Protein AF-0000000066476264 (afdb_homodimer)

pLDDT: mean 94.48, std 6.26, range [66.62, 98.94]

Organism: Caenorhabditis elegans (NCBI:txid6239)

Sequence (734 aa):
MLVKVVLFGLLGVSIHFIFNTLLTLDINKRVYNHRPGECRKIEGPVHGSEDIEVIDKLQIAFISSGLVYLPNSASDVKWKGQIFLYDLTKRSYKAEPIPVLNLEDVDGFHPHGLSHWILNNRTVRLFVVVHSKTFKHSIVILDYNSAKRELNHVKTIRGEKFVRPNDIVATGENSFLVSNDGGAQTALGNVWEILSGFYKGGLVYYNGKKSQFLMENNIANGIILSRDQKTLFVSHINQETIGVYTWNQKDGEIQKISEIETLTGCDNFYVDTQDHLWAGCHPVVKDAAGHLGNVSDSTLYGPSQVLRVSFSKDLKTAEIVEVLADDGRFVSASTIAIPFDDGKQMIVGTVARPAIHCDIN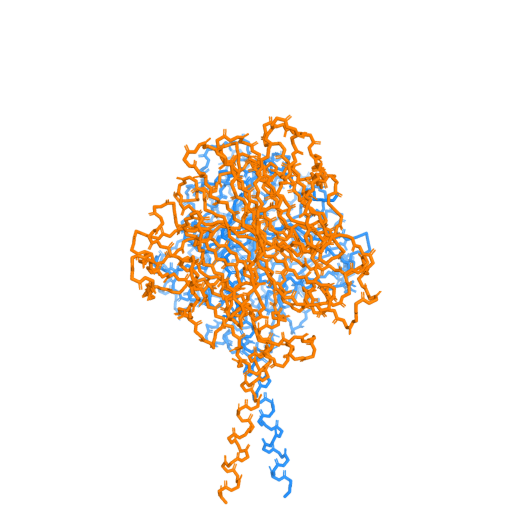VSLNLYMLVKVVLFGLLGVSIHFIFNTLLTLDINKRVYNHRPGECRKIEGPVHGSEDIEVIDKLQIAFISSGLVYLPNSASDVKWKGQIFLYDLTKRSYKAEPIPVLNLEDVDGFHPHGLSHWILNNRTVRLFVVVHSKTFKHSIVILDYNSAKRELNHVKTIRGEKFVRPNDIVATGENSFLVSNDGGAQTALGNVWEILSGFYKGGLVYYNGKKSQFLMENNIANGIILSRDQKTLFVSHINQETIGVYTWNQKDGEIQKISEIETLTGCDNFYVDTQDHLWAGCHPVVKDAAGHLGNVSDSTLYGPSQVLRVSFSKDLKTAEIVEVLADDGRFVSASTIAIPFDDGKQMIVGTVARPAIHCDINVSLNLY

InterPro domains:
  IPR002640 Arylesterase [PF01731] (166-246)
  IPR011042 Six-bladed beta-propeller, TolB-like [G3DSA:2.120.10.30] (19-360)
  IPR051288 Serum paraoxonase/arylesterase [PTHR11799] (6-359)

Nearest PDB structures (foldseek):
  1v04-assembly1_A  TM=9.344E-01  e=7.789E-32  Homo sapiens
  3srg-assembly1_A  TM=9.212E-01  e=2.389E-31  synthetic construct
  3sre-assembly1_A  TM=9.295E-01  e=3.291E-31  synthetic construct
  6gmu-assembly1_A  TM=9.149E-01  e=3.863E-31  Homo sapiens
  6h0a-assembly1_A  TM=9.210E-01  e=1.916E-30  Homo sapiens

Structure (mmCIF, N/CA/C/O backbone):
data_AF-0000000066476264-model_v1
#
loop_
_entity.id
_entity.type
_entity.pdbx_description
1 polymer Arylesterase
#
loop_
_atom_site.group_PDB
_atom_site.id
_atom_site.type_symbol
_atom_site.label_atom_id
_atom_site.label_alt_id
_atom_site.label_comp_id
_atom_site.label_asym_id
_atom_site.label_entity_id
_atom_site.label_seq_id
_atom_site.pdbx_PDB_ins_code
_atom_site.Cartn_x
_atom_site.Cartn_y
_atom_site.Cartn_z
_atom_site.occupancy
_atom_site.B_iso_or_equiv
_atom_site.auth_seq_id
_atom_site.auth_comp_id
_atom_site.auth_asym_id
_atom_site.auth_atom_id
_atom_site.pdbx_PDB_model_num
ATOM 1 N N . MET A 1 1 ? -48.594 5.219 -9.711 1 66.62 1 MET A N 1
ATOM 2 C CA . MET A 1 1 ? -47.438 5.293 -10.609 1 66.62 1 MET A CA 1
ATOM 3 C C . MET A 1 1 ? -46.438 6.309 -10.109 1 66.62 1 MET A C 1
ATOM 5 O O . MET A 1 1 ? -45.219 6.004 -10.016 1 66.62 1 MET A O 1
ATOM 9 N N . LEU A 1 2 ? -46.844 7.477 -9.734 1 73.25 2 LEU A N 1
ATOM 10 C CA . LEU A 1 2 ? -45.969 8.531 -9.258 1 73.25 2 LEU A CA 1
ATOM 11 C C . LEU A 1 2 ? -45.312 8.141 -7.926 1 73.25 2 LEU A C 1
ATOM 13 O O . LEU A 1 2 ? -44.125 8.344 -7.727 1 73.25 2 LEU A O 1
ATOM 17 N N . VAL A 1 3 ? -46.062 7.559 -7.078 1 74.38 3 VAL A N 1
ATOM 18 C CA . VAL A 1 3 ? -45.531 7.156 -5.773 1 74.38 3 VAL A CA 1
ATOM 19 C C . VAL A 1 3 ? -44.438 6.102 -5.945 1 74.38 3 VAL A C 1
ATOM 21 O O . VAL A 1 3 ? -43.438 6.137 -5.254 1 74.38 3 VAL A O 1
ATOM 24 N N . LYS A 1 4 ? -44.688 5.23 -6.836 1 68.38 4 LYS A N 1
ATOM 25 C CA . LYS A 1 4 ? -43.688 4.18 -7.086 1 68.38 4 LYS A CA 1
ATOM 26 C C . LYS A 1 4 ? -42.406 4.766 -7.637 1 68.38 4 LYS A C 1
ATOM 28 O O . LYS A 1 4 ? -41.312 4.355 -7.238 1 68.38 4 LYS A O 1
ATOM 33 N N . VAL A 1 5 ? -42.562 5.648 -8.523 1 72 5 VAL A N 1
ATOM 34 C CA . VAL A 1 5 ? -41.406 6.309 -9.109 1 72 5 VAL A CA 1
ATOM 35 C C . VAL A 1 5 ? -40.625 7.055 -8.023 1 72 5 VAL A C 1
ATOM 37 O O . VAL A 1 5 ? -39.406 6.996 -7.98 1 72 5 VAL A O 1
ATOM 40 N N . VAL A 1 6 ? -41.375 7.641 -7.152 1 73.12 6 VAL A N 1
ATOM 41 C CA . VAL A 1 6 ? -40.75 8.398 -6.074 1 73.12 6 VAL A CA 1
ATOM 42 C C . VAL A 1 6 ? -40.031 7.438 -5.117 1 73.12 6 VAL A C 1
ATOM 44 O O . VAL A 1 6 ? -38.906 7.699 -4.688 1 73.12 6 VAL A O 1
ATOM 47 N N . LEU A 1 7 ? -40.625 6.398 -4.766 1 73.75 7 LEU A N 1
ATOM 48 C CA . LEU A 1 7 ? -40.031 5.418 -3.855 1 73.75 7 LEU A CA 1
ATOM 49 C C . LEU A 1 7 ? -38.781 4.793 -4.461 1 73.75 7 LEU A C 1
ATOM 51 O O . LEU A 1 7 ? -37.781 4.602 -3.768 1 73.75 7 LEU A O 1
ATOM 55 N N . PHE A 1 8 ? -38.875 4.508 -5.719 1 73 8 PHE A N 1
ATOM 56 C CA . PHE A 1 8 ? -37.719 3.967 -6.395 1 73 8 PHE A CA 1
ATOM 57 C C . PHE A 1 8 ? -36.594 5.008 -6.469 1 73 8 PHE A C 1
ATOM 59 O O . PHE A 1 8 ? -35.406 4.676 -6.348 1 73 8 PHE A O 1
ATOM 66 N N . GLY A 1 9 ? -37 6.168 -6.723 1 69.38 9 GLY A N 1
ATOM 67 C CA . GLY A 1 9 ? -36.031 7.25 -6.695 1 69.38 9 GLY A CA 1
ATOM 68 C C . GLY A 1 9 ? -35.344 7.414 -5.344 1 69.38 9 GLY A C 1
ATOM 69 O O . GLY A 1 9 ? -34.125 7.547 -5.262 1 69.38 9 GLY A O 1
ATOM 70 N N . LEU A 1 10 ? -36.125 7.32 -4.312 1 75.31 10 LEU A N 1
ATOM 71 C CA . LEU A 1 10 ? -35.594 7.441 -2.953 1 75.31 10 LEU A CA 1
ATOM 72 C C . LEU A 1 10 ? -34.688 6.262 -2.613 1 75.31 10 LEU A C 1
ATOM 74 O O . LEU A 1 10 ? -33.656 6.426 -1.941 1 75.31 10 LEU A O 1
ATOM 78 N N . LEU A 1 11 ? -35.156 5.176 -3.018 1 76.19 11 LEU A N 1
ATOM 79 C CA . LEU A 1 11 ? -34.344 3.986 -2.803 1 76.19 11 LEU A CA 1
ATOM 80 C C . LEU A 1 11 ? -33 4.113 -3.514 1 76.19 11 LEU A C 1
ATOM 82 O O . LEU A 1 11 ? -31.953 3.768 -2.949 1 76.19 11 LEU A O 1
ATOM 86 N N . GLY A 1 12 ? -33.031 4.602 -4.699 1 74.81 12 GLY A N 1
ATOM 87 C CA . GLY A 1 12 ? -31.797 4.82 -5.426 1 74.81 12 GLY A CA 1
ATOM 88 C C . GLY A 1 12 ? -30.859 5.789 -4.734 1 74.81 12 GLY A C 1
ATOM 89 O O . GLY A 1 12 ? -29.656 5.527 -4.621 1 74.81 12 GLY A O 1
ATOM 90 N N . VAL A 1 13 ? -31.422 6.785 -4.289 1 74.38 13 VAL A N 1
ATOM 91 C CA . VAL A 1 13 ? -30.656 7.801 -3.584 1 74.38 13 VAL A CA 1
ATOM 92 C C . VAL A 1 13 ? -30.078 7.211 -2.299 1 74.38 13 VAL A C 1
ATOM 94 O O . VAL A 1 13 ? -28.906 7.465 -1.957 1 74.38 13 VAL A O 1
ATOM 97 N N . SER A 1 14 ? -30.859 6.449 -1.661 1 77.75 14 SER A N 1
ATOM 98 C CA . SER A 1 14 ? -30.406 5.832 -0.421 1 77.75 14 SER A CA 1
ATOM 99 C C . SER A 1 14 ? -29.266 4.859 -0.678 1 77.75 14 SER A C 1
ATOM 101 O O . SER A 1 14 ? -28.281 4.836 0.065 1 77.75 14 SER A O 1
ATOM 103 N N . ILE A 1 15 ? -29.406 4.152 -1.706 1 79.25 15 ILE A N 1
ATOM 104 C CA . ILE A 1 15 ? -28.375 3.186 -2.059 1 79.25 15 ILE A CA 1
ATOM 105 C C . ILE A 1 15 ? -27.078 3.92 -2.418 1 79.25 15 ILE A C 1
ATOM 107 O O . ILE A 1 15 ? -26 3.533 -1.974 1 79.25 15 ILE A O 1
ATOM 111 N N . HIS A 1 16 ? -27.266 4.898 -3.172 1 77.5 16 HIS A N 1
ATOM 112 C CA . HIS A 1 16 ? -26.109 5.711 -3.533 1 77.5 16 HIS A CA 1
ATOM 113 C C . HIS A 1 16 ? -25.438 6.301 -2.295 1 77.5 16 HIS A C 1
ATOM 115 O O . HIS A 1 16 ? -24.219 6.273 -2.176 1 77.5 16 HIS A O 1
ATOM 121 N N . PHE A 1 17 ? -26.25 6.715 -1.429 1 79.94 17 PHE A N 1
ATOM 122 C CA . PHE A 1 17 ? -25.75 7.297 -0.19 1 79.94 17 PHE A CA 1
ATOM 123 C C . PHE A 1 17 ? -25 6.254 0.633 1 79.94 17 PHE A C 1
ATOM 125 O O . PHE A 1 17 ? -23.906 6.52 1.139 1 79.94 17 PHE A O 1
ATOM 132 N N . ILE A 1 18 ? -25.562 5.168 0.8 1 80.38 18 ILE A N 1
ATOM 133 C CA . ILE A 1 18 ? -24.953 4.105 1.592 1 80.38 18 ILE A CA 1
ATOM 134 C C . ILE A 1 18 ? -23.625 3.686 0.952 1 80.38 18 ILE A C 1
ATOM 136 O O . ILE A 1 18 ? -22.609 3.561 1.638 1 80.38 18 ILE A O 1
ATOM 140 N N . PHE A 1 19 ? -23.625 3.551 -0.301 1 81.5 19 PHE A N 1
ATOM 141 C CA . PHE A 1 19 ? -22.422 3.135 -1.021 1 81.5 19 PHE A CA 1
ATOM 142 C C . PHE A 1 19 ? -21.312 4.176 -0.883 1 81.5 19 PHE A C 1
ATOM 144 O O . PHE A 1 19 ? -20.172 3.838 -0.575 1 81.5 19 PHE A O 1
ATOM 151 N N . ASN A 1 20 ? -21.688 5.352 -1.031 1 80.62 20 ASN A N 1
ATOM 152 C CA . ASN A 1 20 ? -20.703 6.43 -0.906 1 80.62 20 ASN A CA 1
ATOM 153 C C . ASN A 1 20 ? -20.141 6.508 0.508 1 80.62 20 ASN A C 1
ATOM 155 O O . ASN A 1 20 ? -18.953 6.77 0.688 1 80.62 20 ASN A O 1
ATOM 159 N N . THR A 1 21 ? -21 6.273 1.406 1 82.81 21 THR A N 1
ATOM 160 C CA . THR A 1 21 ? -20.578 6.293 2.799 1 82.81 21 THR A CA 1
ATOM 161 C C . THR A 1 21 ? -19.578 5.168 3.074 1 82.81 21 THR A C 1
ATOM 163 O O . THR A 1 21 ? -18.562 5.383 3.732 1 82.81 21 THR A O 1
ATOM 166 N N . LEU A 1 22 ? -19.875 4.047 2.557 1 85.06 22 LEU A N 1
ATOM 167 C CA . LEU A 1 22 ? -19 2.9 2.77 1 85.06 22 LEU A CA 1
ATOM 168 C C . LEU A 1 22 ? -17.641 3.123 2.109 1 85.06 22 LEU A C 1
ATOM 170 O O . LEU A 1 22 ? -16.609 2.773 2.678 1 85.06 22 LEU A O 1
ATOM 174 N N . LEU A 1 23 ? -17.609 3.734 0.972 1 85.31 23 LEU A N 1
ATOM 175 C CA . LEU A 1 23 ? -16.359 4.035 0.294 1 85.31 23 LEU A CA 1
ATOM 176 C C . LEU A 1 23 ? -15.586 5.121 1.038 1 85.31 23 LEU A C 1
ATOM 178 O O . LEU A 1 23 ? -14.367 5.039 1.171 1 85.31 23 LEU A O 1
ATOM 182 N N . THR A 1 24 ? -16.312 6.07 1.558 1 84.12 24 THR A N 1
ATOM 183 C CA . THR A 1 24 ? -15.695 7.156 2.307 1 84.12 24 THR A CA 1
ATOM 184 C C . THR A 1 24 ? -15.023 6.625 3.57 1 84.12 24 THR A C 1
ATOM 186 O O . THR A 1 24 ? -13.977 7.125 3.982 1 84.12 24 THR A O 1
ATOM 189 N N . LEU A 1 25 ? -15.609 5.609 4.121 1 88.69 25 LEU A N 1
ATOM 190 C CA . LEU A 1 25 ? -15.086 5.031 5.355 1 88.69 25 LEU A CA 1
ATOM 191 C C . LEU A 1 25 ? -13.984 4.023 5.055 1 88.69 25 LEU A C 1
ATOM 193 O O . LEU A 1 25 ? -13.375 3.471 5.973 1 88.69 25 LEU A O 1
ATOM 197 N N . ASP A 1 26 ? -13.727 3.793 3.85 1 92.12 26 ASP A N 1
ATOM 198 C CA . ASP A 1 26 ? -12.664 2.889 3.412 1 92.12 26 ASP A CA 1
ATOM 199 C C . ASP A 1 26 ? -12.859 1.489 3.988 1 92.12 26 ASP A C 1
ATOM 201 O O . ASP A 1 26 ? -11.93 0.898 4.535 1 92.12 26 ASP A O 1
ATOM 205 N N . ILE A 1 27 ? -14.031 0.938 3.842 1 89.06 27 ILE A N 1
ATOM 206 C CA . ILE A 1 27 ? -14.398 -0.309 4.508 1 89.06 27 ILE A CA 1
ATOM 207 C C . ILE A 1 27 ? -13.672 -1.478 3.848 1 89.06 27 ILE A C 1
ATOM 209 O O . ILE A 1 27 ? -13.5 -2.535 4.457 1 89.06 27 ILE A O 1
ATOM 213 N N . ASN A 1 28 ? -13.25 -1.342 2.564 1 92 28 ASN A N 1
ATOM 214 C CA . ASN A 1 28 ? -12.609 -2.422 1.829 1 92 28 ASN A CA 1
ATOM 215 C C . ASN A 1 28 ? -11.117 -2.145 1.617 1 92 28 ASN A C 1
ATOM 217 O O . ASN A 1 28 ? -10.547 -2.564 0.612 1 92 28 ASN A O 1
ATOM 221 N N . LYS A 1 29 ? -10.57 -1.352 2.475 1 94.5 29 LYS A N 1
ATOM 222 C CA . LYS A 1 29 ? -9.148 -1.053 2.42 1 94.5 29 LYS A CA 1
ATOM 223 C C . LYS A 1 29 ? -8.438 -1.524 3.688 1 94.5 29 LYS A C 1
ATOM 225 O O . LYS A 1 29 ? -9.055 -1.632 4.746 1 94.5 29 LYS A O 1
ATOM 230 N N . ARG A 1 30 ? -7.227 -1.844 3.492 1 94.06 30 ARG A N 1
ATOM 231 C CA . ARG A 1 30 ? -6.328 -2.127 4.605 1 94.06 30 ARG A CA 1
ATOM 232 C C . ARG A 1 30 ? -4.949 -1.523 4.363 1 94.06 30 ARG A C 1
ATOM 234 O O . ARG A 1 30 ? -4.652 -1.059 3.262 1 94.06 30 ARG A O 1
ATOM 241 N N . VAL A 1 31 ? -4.184 -1.549 5.387 1 95.88 31 VAL A N 1
ATOM 242 C CA . VAL A 1 31 ? -2.791 -1.139 5.262 1 95.88 31 VAL A CA 1
ATOM 243 C C . VAL A 1 31 ? -1.886 -2.367 5.285 1 95.88 31 VAL A C 1
ATOM 245 O O . VAL A 1 31 ? -2.105 -3.293 6.074 1 95.88 31 VAL A O 1
ATOM 248 N N . TYR A 1 32 ? -0.951 -2.422 4.391 1 97.62 32 TYR A N 1
ATOM 249 C CA . TYR A 1 32 ? 0.155 -3.373 4.402 1 97.62 32 TYR A CA 1
ATOM 250 C C . TYR A 1 32 ? 1.44 -2.707 4.879 1 97.62 32 TYR A C 1
ATOM 252 O O . TYR A 1 32 ? 1.912 -1.744 4.273 1 97.62 32 TYR A O 1
ATOM 260 N N . ASN A 1 33 ? 2.016 -3.232 5.938 1 97.81 33 ASN A N 1
ATOM 261 C CA . ASN A 1 33 ? 3.117 -2.543 6.602 1 97.81 33 ASN A CA 1
ATOM 262 C C . ASN A 1 33 ? 4.379 -2.547 5.742 1 97.81 33 ASN A C 1
ATOM 264 O O . ASN A 1 33 ? 4.699 -3.551 5.105 1 97.81 33 ASN A O 1
ATOM 268 N N . HIS A 1 34 ? 5.047 -1.434 5.617 1 97.5 34 HIS A N 1
ATOM 269 C CA . HIS A 1 34 ? 6.418 -1.333 5.125 1 97.5 34 HIS A CA 1
ATOM 270 C C . HIS A 1 34 ? 7.086 -0.056 5.621 1 97.5 34 HIS A C 1
ATOM 272 O O . HIS A 1 34 ? 6.41 0.941 5.887 1 97.5 34 HIS A O 1
ATOM 278 N N . ARG A 1 35 ? 8.383 -0.087 5.754 1 97 35 ARG A N 1
ATOM 279 C CA . ARG A 1 35 ? 9.203 1.038 6.184 1 97 35 ARG A CA 1
ATOM 280 C C . ARG A 1 35 ? 10.398 1.235 5.25 1 97 35 ARG A C 1
ATOM 282 O O . ARG A 1 35 ? 10.945 0.265 4.723 1 97 35 ARG A O 1
ATOM 289 N N . PRO A 1 36 ? 10.797 2.455 5.062 1 97.31 36 PRO A N 1
ATOM 290 C CA . PRO A 1 36 ? 11.922 2.717 4.164 1 97.31 36 PRO A CA 1
ATOM 291 C C . PRO A 1 36 ? 13.273 2.414 4.809 1 97.31 36 PRO A C 1
ATOM 293 O O . PRO A 1 36 ? 14.305 2.43 4.129 1 97.31 36 PRO A O 1
ATOM 296 N N . GLY A 1 37 ? 13.352 2.188 6.051 1 96.75 37 GLY A N 1
ATOM 297 C CA . GLY A 1 37 ? 14.484 1.94 6.93 1 96.75 37 GLY A CA 1
ATOM 298 C C . GLY A 1 37 ? 14.086 1.815 8.391 1 96.75 37 GLY A C 1
ATOM 299 O O . GLY A 1 37 ? 12.922 1.55 8.703 1 96.75 37 GLY A O 1
ATOM 300 N N . GLU A 1 38 ? 15.086 1.934 9.266 1 96.06 38 GLU A N 1
ATOM 301 C CA . GLU A 1 38 ? 14.805 1.853 10.688 1 96.06 38 GLU A CA 1
ATOM 302 C C . GLU A 1 38 ? 14.008 3.066 11.164 1 96.06 38 GLU A C 1
ATOM 304 O O . GLU A 1 38 ? 14.328 4.203 10.812 1 96.06 38 GLU A O 1
ATOM 309 N N . CYS A 1 39 ? 12.977 2.867 11.891 1 97 39 CYS A N 1
ATOM 310 C CA . CYS A 1 39 ? 12.141 3.928 12.438 1 97 39 CYS A CA 1
ATOM 311 C C . CYS A 1 39 ? 12.109 3.863 13.961 1 97 39 CYS A C 1
ATOM 313 O O . CYS A 1 39 ? 12.109 2.777 14.547 1 97 39 CYS A O 1
ATOM 315 N N . ARG A 1 40 ? 12.07 5.043 14.562 1 96.75 40 ARG A N 1
ATOM 316 C CA . ARG A 1 40 ? 12.039 5.172 16.016 1 96.75 40 ARG A CA 1
ATOM 317 C C . ARG A 1 40 ? 11.047 6.238 16.453 1 96.75 40 ARG A C 1
ATOM 319 O O . ARG A 1 40 ? 10.812 7.215 15.734 1 96.75 40 ARG A O 1
ATOM 326 N N . LYS A 1 41 ? 10.508 6.035 17.609 1 96.75 41 LYS A N 1
ATOM 327 C CA . LYS A 1 41 ? 9.68 7.078 18.219 1 96.75 41 LYS A CA 1
ATOM 328 C C . LYS A 1 41 ? 10.531 8.242 18.719 1 96.75 41 LYS A C 1
ATOM 330 O O . LYS A 1 41 ? 11.617 8.031 19.25 1 96.75 41 LYS A O 1
ATOM 335 N N . ILE A 1 42 ? 10.086 9.391 18.5 1 97.94 42 ILE A N 1
ATOM 336 C CA . ILE A 1 42 ? 10.758 10.57 19.016 1 97.94 42 ILE A CA 1
ATOM 337 C C . ILE A 1 42 ? 10.32 10.82 20.469 1 97.94 42 ILE A C 1
ATOM 339 O O . ILE A 1 42 ? 9.125 10.898 20.75 1 97.94 42 ILE A O 1
ATOM 343 N N . GLU A 1 43 ? 11.258 10.875 21.375 1 97.69 43 GLU A N 1
ATOM 344 C CA . GLU A 1 43 ? 10.961 11.211 22.766 1 97.69 43 GLU A CA 1
ATOM 345 C C . GLU A 1 43 ? 10.562 12.68 22.906 1 97.69 43 GLU A C 1
ATOM 347 O O . GLU A 1 43 ? 11.164 13.555 22.281 1 97.69 43 GLU A O 1
ATOM 352 N N . GLY A 1 44 ? 9.57 12.953 23.766 1 96.31 44 GLY A N 1
ATOM 353 C CA . GLY A 1 44 ? 9.094 14.312 23.984 1 96.31 44 GLY A CA 1
ATOM 354 C C . GLY A 1 44 ? 7.586 14.445 23.859 1 96.31 44 GLY A C 1
ATOM 355 O O . GLY A 1 44 ? 6.855 14.172 24.812 1 96.31 44 GLY A O 1
ATOM 356 N N . PRO A 1 45 ? 7.207 14.781 22.594 1 92.75 45 PRO A N 1
ATOM 357 C CA . PRO A 1 45 ? 5.762 14.938 22.438 1 92.75 45 PRO A CA 1
ATOM 358 C C . PRO A 1 45 ? 5.004 13.617 22.625 1 92.75 45 PRO A C 1
ATOM 360 O O . PRO A 1 45 ? 5.273 12.648 21.922 1 92.75 45 PRO A O 1
ATOM 363 N N . VAL A 1 46 ? 3.979 13.633 23.469 1 88.62 46 VAL A N 1
ATOM 364 C CA . VAL A 1 46 ? 3.229 12.406 23.703 1 88.62 46 VAL A CA 1
ATOM 365 C C . VAL A 1 46 ? 1.767 12.609 23.312 1 88.62 46 VAL A C 1
ATOM 367 O O . VAL A 1 46 ? 1.009 11.648 23.188 1 88.62 46 VAL A O 1
ATOM 370 N N . HIS A 1 47 ? 1.419 13.836 23.125 1 92.31 47 HIS A N 1
ATOM 371 C CA . HIS A 1 47 ? 0.039 14.141 22.766 1 92.31 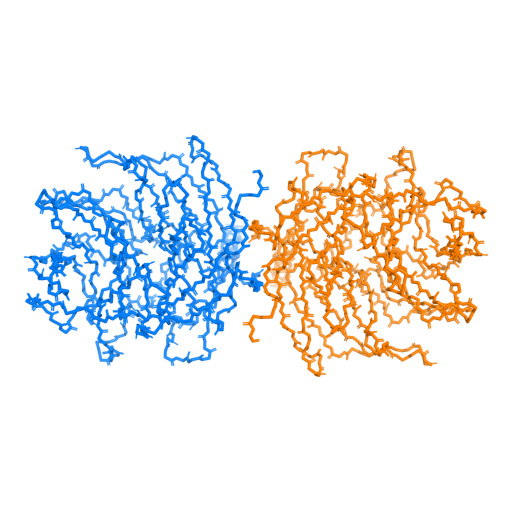47 HIS A CA 1
ATOM 372 C C . HIS A 1 47 ? -0.063 14.609 21.328 1 92.31 47 HIS A C 1
ATOM 374 O O . HIS A 1 47 ? -0.71 15.617 21.031 1 92.31 47 HIS A O 1
ATOM 380 N N . GLY A 1 48 ? 0.723 13.906 20.484 1 94.69 48 GLY A N 1
ATOM 381 C CA . GLY A 1 48 ? 0.636 14.164 19.062 1 94.69 48 GLY A CA 1
ATOM 382 C C . GLY A 1 48 ? 1.676 15.156 18.562 1 94.69 48 GLY A C 1
ATOM 383 O O . GLY A 1 48 ? 2.295 15.859 19.359 1 94.69 48 GLY A O 1
ATOM 384 N N . SER A 1 49 ? 1.87 15.203 17.359 1 97.06 49 SER A N 1
ATOM 385 C CA . SER A 1 49 ? 2.711 16.078 16.547 1 97.06 49 SER A CA 1
ATOM 386 C C . SER A 1 49 ? 2.051 16.406 15.211 1 97.06 49 SER A C 1
ATOM 388 O O . SER A 1 49 ? 2.588 16.078 14.156 1 97.06 49 SER A O 1
ATOM 390 N N . GLU A 1 50 ? 0.993 17.094 15.359 1 97.25 50 GLU A N 1
ATOM 391 C CA . GLU A 1 50 ? 0.065 17.219 14.242 1 97.25 50 GLU A CA 1
ATOM 392 C C . GLU A 1 50 ? 0.702 17.984 13.086 1 97.25 50 GLU A C 1
ATOM 394 O O . GLU A 1 50 ? 0.4 17.719 11.914 1 97.25 50 GLU A O 1
ATOM 399 N N . ASP A 1 51 ? 1.514 18.984 13.383 1 98.75 51 ASP A N 1
ATOM 400 C CA . ASP A 1 51 ? 2.244 19.672 12.328 1 98.75 51 ASP A CA 1
ATOM 401 C C . ASP A 1 51 ? 3.695 19.922 12.734 1 98.75 51 ASP A C 1
ATOM 403 O O . ASP A 1 51 ? 4.016 19.953 13.922 1 98.75 51 ASP A O 1
ATOM 407 N N . ILE A 1 52 ? 4.5 19.984 11.766 1 98.88 52 ILE A N 1
ATOM 408 C CA . ILE A 1 52 ? 5.934 20.219 11.922 1 98.88 52 ILE A CA 1
ATOM 409 C C . ILE A 1 52 ? 6.402 21.281 10.938 1 98.88 52 ILE A C 1
ATOM 411 O O . ILE A 1 52 ? 6.055 21.25 9.758 1 98.88 52 ILE A O 1
ATOM 415 N N . GLU A 1 53 ? 7.086 22.266 11.438 1 98.75 53 GLU A N 1
ATOM 416 C CA . GLU A 1 53 ? 7.617 23.328 10.609 1 98.75 53 GLU A CA 1
ATOM 417 C C . GLU A 1 53 ? 9.141 23.375 10.664 1 98.75 53 GLU A C 1
ATOM 419 O O . GLU A 1 53 ? 9.727 23.531 11.734 1 98.75 53 GLU A O 1
ATOM 424 N N . VAL A 1 54 ? 9.734 23.25 9.516 1 98.31 54 VAL A N 1
ATOM 425 C CA . VAL A 1 54 ? 11.188 23.172 9.438 1 98.31 54 VAL A CA 1
ATOM 426 C C . VAL A 1 54 ? 11.758 24.547 9.086 1 98.31 54 VAL A C 1
ATOM 428 O O . VAL A 1 54 ? 11.227 25.234 8.219 1 98.31 54 VAL A O 1
ATOM 431 N N . ILE A 1 55 ? 12.742 24.969 9.797 1 97.88 55 ILE A N 1
ATOM 432 C CA . ILE A 1 55 ? 13.562 26.109 9.438 1 97.88 55 ILE A CA 1
ATOM 433 C C . ILE A 1 55 ? 14.859 25.641 8.773 1 97.88 55 ILE A C 1
ATOM 435 O O . ILE A 1 55 ? 15.836 25.328 9.461 1 97.88 55 ILE A O 1
ATOM 439 N N . ASP A 1 56 ? 14.883 25.688 7.488 1 94.38 56 ASP A N 1
ATOM 440 C CA . ASP A 1 56 ? 15.938 25.047 6.707 1 94.38 56 ASP A CA 1
ATOM 441 C C . ASP A 1 56 ? 17.312 25.594 7.098 1 94.38 56 ASP A C 1
ATOM 443 O O . ASP A 1 56 ? 18.234 24.828 7.375 1 94.38 56 ASP A O 1
ATOM 447 N N . LYS A 1 57 ? 17.469 26.875 7.195 1 93.06 57 LYS A N 1
ATOM 448 C CA . LYS A 1 57 ? 18.766 27.516 7.426 1 93.06 57 LYS A CA 1
ATOM 449 C C . LYS A 1 57 ? 19.328 27.125 8.789 1 93.06 57 LYS A C 1
ATOM 451 O O . LYS A 1 57 ? 20.547 27.031 8.945 1 93.06 57 LYS A O 1
ATOM 456 N N . LEU A 1 58 ? 18.406 26.906 9.727 1 96.19 58 LEU A N 1
ATOM 457 C CA . LEU A 1 58 ? 18.844 26.594 11.078 1 96.19 58 LEU A CA 1
ATOM 458 C C . LEU A 1 58 ? 18.875 25.094 11.312 1 96.19 58 LEU A C 1
ATOM 460 O O . LEU A 1 58 ? 19.391 24.625 12.336 1 96.19 58 LEU A O 1
ATOM 464 N N . GLN A 1 59 ? 18.312 24.297 10.391 1 96.75 59 GLN A N 1
ATOM 465 C CA . GLN A 1 59 ? 18.234 22.844 10.484 1 96.75 59 GLN A CA 1
ATOM 466 C C . GLN A 1 59 ? 17.562 22.406 11.781 1 96.75 59 GLN A C 1
ATOM 468 O O . GLN A 1 59 ? 18.062 21.531 12.484 1 96.75 59 GLN A O 1
ATOM 473 N N . ILE A 1 60 ? 16.484 23.062 12.078 1 98.06 60 ILE A N 1
ATOM 474 C CA . ILE A 1 60 ? 15.648 22.688 13.219 1 98.06 60 ILE A CA 1
ATOM 475 C C . ILE A 1 60 ? 14.195 22.562 12.766 1 98.06 60 ILE A C 1
ATOM 477 O O . ILE A 1 60 ? 13.828 23.047 11.688 1 98.06 60 ILE A O 1
ATOM 481 N N . ALA A 1 61 ? 13.453 21.906 13.555 1 98.62 61 ALA A N 1
ATOM 482 C CA . ALA A 1 61 ? 12.016 21.781 13.312 1 98.62 61 ALA A CA 1
ATOM 483 C C . ALA A 1 61 ? 11.227 22.141 14.57 1 98.62 61 ALA A C 1
ATOM 485 O O . ALA A 1 61 ? 11.609 21.766 15.68 1 98.62 61 ALA A O 1
ATOM 486 N N . PHE A 1 62 ? 10.188 22.953 14.391 1 98.81 62 PHE A N 1
ATOM 487 C CA . PHE A 1 62 ? 9.18 23.156 15.438 1 98.81 62 PHE A CA 1
ATOM 488 C C . PHE A 1 62 ? 8.047 22.156 15.297 1 98.81 62 PHE A C 1
ATOM 490 O O . PHE A 1 62 ? 7.559 21.906 14.195 1 98.81 62 PHE A O 1
ATOM 497 N N . ILE A 1 63 ? 7.641 21.547 16.375 1 98.81 63 ILE A N 1
ATOM 498 C CA . ILE A 1 63 ? 6.609 20.516 16.406 1 98.81 63 ILE A CA 1
ATOM 499 C C . ILE A 1 63 ? 5.461 20.953 17.312 1 98.81 63 ILE A C 1
ATOM 501 O O . ILE A 1 63 ? 5.664 21.234 18.5 1 98.81 63 ILE A O 1
ATOM 505 N N . SER A 1 64 ? 4.281 21.062 16.766 1 98.62 64 SER A N 1
ATOM 506 C CA . SER A 1 64 ? 3.115 21.344 17.594 1 98.62 64 SER A CA 1
ATOM 507 C C . SER A 1 64 ? 2.646 20.094 18.328 1 98.62 64 SER A C 1
ATOM 509 O O . SER A 1 64 ? 2.713 18.984 17.781 1 98.62 64 SER A O 1
ATOM 511 N N . SER A 1 65 ? 2.205 20.219 19.547 1 98 65 SER A N 1
ATOM 512 C CA . SER A 1 65 ? 1.734 19.109 20.344 1 98 65 SER A CA 1
ATOM 513 C C . SER A 1 65 ? 0.618 19.531 21.297 1 98 65 SER A C 1
ATOM 515 O O . SER A 1 65 ? 0.625 20.656 21.797 1 98 65 SER A O 1
ATOM 517 N N . GLY A 1 66 ? -0.304 18.594 21.516 1 96.44 66 GLY A N 1
ATOM 518 C CA . GLY A 1 66 ? -1.38 18.859 22.469 1 96.44 66 GLY A CA 1
ATOM 519 C C . GLY A 1 66 ? -2.605 19.469 21.812 1 96.44 66 GLY A C 1
ATOM 520 O O . GLY A 1 66 ? -3.266 20.328 22.406 1 96.44 66 GLY A O 1
ATOM 521 N N . LEU A 1 67 ? -2.863 19.031 20.672 1 96 67 LEU A N 1
ATOM 522 C CA . LEU A 1 67 ? -4.004 19.484 19.891 1 96 67 LEU A CA 1
ATOM 523 C C . LEU A 1 67 ? -5.312 19.219 20.625 1 96 67 LEU A C 1
ATOM 525 O O . LEU A 1 67 ? -5.484 18.156 21.234 1 96 67 LEU A O 1
ATOM 529 N N . VAL A 1 68 ? -6.164 20.219 20.625 1 94.94 68 VAL A N 1
ATOM 530 C CA . VAL A 1 68 ? -7.555 20.062 21.031 1 94.94 68 VAL A CA 1
ATOM 531 C C . VAL A 1 68 ? -8.461 20.125 19.812 1 94.94 68 VAL A C 1
ATOM 533 O O . VAL A 1 68 ? -8.43 21.109 19.062 1 94.94 68 VAL A O 1
ATOM 536 N N . TYR A 1 69 ? -9.211 19.125 19.656 1 93.75 69 TYR A N 1
ATOM 537 C CA . TYR A 1 69 ? -10.078 19.094 18.484 1 93.75 69 TYR A CA 1
ATOM 538 C C . TYR A 1 69 ? -11.461 18.547 18.844 1 93.75 69 TYR A C 1
ATOM 540 O O . TYR A 1 69 ? -11.594 17.391 19.234 1 93.75 69 TYR A O 1
ATOM 548 N N . LEU A 1 70 ? -12.438 19.359 18.781 1 93.19 70 LEU A N 1
ATOM 549 C CA . LEU A 1 70 ? -13.852 19.078 18.984 1 93.19 70 LEU A CA 1
ATOM 550 C C . LEU A 1 70 ? -14.086 18.391 20.328 1 93.19 70 LEU A C 1
ATOM 552 O O . LEU A 1 70 ? -14.727 17.328 20.375 1 93.19 70 LEU A O 1
ATOM 556 N N . PRO A 1 71 ? -13.633 18.969 21.328 1 91.88 71 PRO A N 1
ATOM 557 C CA . PRO A 1 71 ? -13.891 18.375 22.641 1 91.88 71 PRO A CA 1
ATOM 558 C C . PRO A 1 71 ? -15.367 18.422 23.031 1 91.88 71 PRO A C 1
ATOM 560 O O . PRO A 1 71 ? -16.094 19.312 22.594 1 91.88 71 PRO A O 1
ATOM 563 N N . ASN A 1 72 ? -15.797 17.469 23.844 1 88.69 72 ASN A N 1
ATOM 564 C CA . ASN A 1 72 ? -17.156 17.562 24.375 1 88.69 72 ASN A CA 1
ATOM 565 C C . ASN A 1 72 ? -17.281 18.672 25.406 1 88.69 72 ASN A C 1
ATOM 567 O O . ASN A 1 72 ? -18.328 19.328 25.5 1 88.69 72 ASN A O 1
ATOM 571 N N . SER A 1 73 ? -16.234 18.797 26.203 1 91.81 73 SER A N 1
ATOM 572 C CA . SER A 1 73 ? -16.156 19.859 27.203 1 91.81 73 SER A CA 1
ATOM 573 C C . SER A 1 73 ? -14.703 20.25 27.484 1 91.81 73 SER A C 1
ATOM 575 O O . SER A 1 73 ? -13.789 19.469 27.203 1 91.81 73 SER A O 1
ATOM 577 N N . ALA A 1 74 ? -14.523 21.422 27.969 1 92.94 74 ALA A N 1
ATOM 578 C CA . ALA A 1 74 ? -13.188 21.891 28.312 1 92.94 74 ALA A CA 1
ATOM 579 C C . ALA A 1 74 ? -12.539 20.969 29.344 1 92.94 74 ALA A C 1
ATOM 581 O O . ALA A 1 74 ? -11.32 20.797 29.359 1 92.94 74 ALA A O 1
ATOM 582 N N . SER A 1 75 ? -13.305 20.344 30.203 1 92.75 75 SER A N 1
ATOM 583 C CA . SER A 1 75 ? -12.812 19.516 31.281 1 92.75 75 SER A CA 1
ATOM 584 C C . SER A 1 75 ? -12.195 18.219 30.766 1 92.75 75 SER A C 1
ATOM 586 O O . SER A 1 75 ? -11.445 17.547 31.469 1 92.75 75 SER A O 1
ATOM 588 N N . ASP A 1 76 ? -12.523 17.938 29.5 1 90.12 76 ASP A N 1
ATOM 589 C CA . ASP A 1 76 ? -11.992 16.719 28.891 1 90.12 76 ASP A CA 1
ATOM 590 C C . ASP A 1 76 ? -10.531 16.891 28.484 1 90.12 76 ASP A C 1
ATOM 592 O O . ASP A 1 76 ? -9.828 15.906 28.234 1 90.12 76 ASP A O 1
ATOM 596 N N . VAL A 1 77 ? -10.109 18.125 28.422 1 92.56 77 VAL A N 1
ATOM 597 C CA . VAL A 1 77 ? -8.75 18.438 27.984 1 92.56 77 VAL A CA 1
ATOM 598 C C . VAL A 1 77 ? -7.812 18.469 29.188 1 92.56 77 VAL A C 1
ATOM 600 O O . VAL A 1 77 ? -7.73 19.484 29.891 1 92.56 77 VAL A O 1
ATOM 603 N N . LYS A 1 78 ? -7.027 17.406 29.375 1 90.31 78 LYS A N 1
ATOM 604 C CA . LYS A 1 78 ? -6.207 17.266 30.578 1 90.31 78 LYS A CA 1
ATOM 605 C C . LYS A 1 78 ? -4.727 17.469 30.25 1 90.31 78 LYS A C 1
ATOM 607 O O . LYS A 1 78 ? -3.873 17.328 31.125 1 90.31 78 LYS A O 1
ATOM 612 N N . TRP A 1 79 ? -4.43 17.766 29.062 1 92.81 79 TRP A N 1
ATOM 613 C CA . TRP A 1 79 ? -3.049 17.938 28.625 1 92.81 79 TRP A CA 1
ATOM 614 C C . TRP A 1 79 ? -2.773 19.391 28.25 1 92.81 79 TRP A C 1
ATOM 616 O O . TRP A 1 79 ? -3.703 20.188 28.078 1 92.81 79 TRP A O 1
ATOM 626 N N . LYS A 1 80 ? -1.5 19.719 28.141 1 94.31 80 LYS A N 1
ATOM 627 C CA . LYS A 1 80 ? -1.086 21.062 27.75 1 94.31 80 LYS A CA 1
ATOM 628 C C . LYS A 1 80 ? -0.671 21.109 26.281 1 94.31 80 LYS A C 1
ATOM 630 O O . LYS A 1 80 ? -0.203 20.109 25.734 1 94.31 80 LYS A O 1
ATOM 635 N N . GLY A 1 81 ? -0.979 22.25 25.672 1 97.25 81 GLY A N 1
ATOM 636 C CA . GLY A 1 81 ? -0.394 22.516 24.359 1 97.25 81 GLY A CA 1
ATOM 637 C C . GLY A 1 81 ? 1.034 23.016 24.438 1 97.25 81 GLY A C 1
ATOM 638 O O . GLY A 1 81 ? 1.369 23.828 25.312 1 97.25 81 GLY A O 1
ATOM 639 N N . GLN A 1 82 ? 1.883 22.5 23.609 1 97.94 82 GLN A N 1
ATOM 640 C CA . GLN A 1 82 ? 3.301 22.844 23.625 1 97.94 82 GLN A CA 1
ATOM 641 C C . GLN A 1 82 ? 3.865 22.906 22.203 1 97.94 82 GLN A C 1
ATOM 643 O O . GLN A 1 82 ? 3.23 22.438 21.266 1 97.94 82 GLN A O 1
ATOM 648 N N . ILE A 1 83 ? 4.926 23.578 22.078 1 98.69 83 ILE A N 1
ATOM 649 C CA . ILE A 1 83 ? 5.773 23.484 20.891 1 98.69 83 ILE A CA 1
ATOM 650 C C . ILE A 1 83 ? 7.113 22.859 21.266 1 98.69 83 ILE A C 1
ATOM 652 O O . ILE A 1 83 ? 7.715 23.203 22.281 1 98.69 83 ILE A O 1
ATOM 656 N N . PHE A 1 84 ? 7.508 21.906 20.516 1 98.69 84 PHE A N 1
ATOM 657 C CA . PHE A 1 84 ? 8.789 21.25 20.719 1 98.69 84 PHE A CA 1
ATOM 658 C C . PHE A 1 84 ? 9.789 21.656 19.641 1 98.69 84 PHE A C 1
ATOM 660 O O . PHE A 1 84 ? 9.398 22.062 18.547 1 98.69 84 PHE A O 1
ATOM 667 N N . LEU A 1 85 ? 11.008 21.625 20.031 1 98.31 85 LEU A N 1
ATOM 668 C CA . LEU A 1 85 ? 12.117 21.859 19.125 1 98.31 85 LEU A CA 1
ATOM 669 C C . LEU A 1 85 ? 12.883 20.562 18.844 1 98.31 85 LEU A C 1
ATOM 671 O O . LEU A 1 85 ? 13.18 19.812 19.766 1 98.31 85 LEU A O 1
ATOM 675 N N . TYR A 1 86 ? 13.133 20.297 17.625 1 98.31 86 TYR A N 1
ATOM 676 C CA . TYR A 1 86 ? 13.875 19.109 17.188 1 98.31 86 TYR A CA 1
ATOM 677 C C . TYR A 1 86 ? 15.086 19.516 16.359 1 98.31 86 TYR A C 1
ATOM 679 O O . TYR A 1 86 ? 14.961 20.266 15.383 1 98.31 86 TYR A O 1
ATOM 687 N N . ASP A 1 87 ? 16.266 19.078 16.75 1 97.75 87 ASP A N 1
ATOM 688 C CA . ASP A 1 87 ? 17.516 19.344 16.031 1 97.75 87 ASP A CA 1
ATOM 689 C C . ASP A 1 87 ? 17.719 18.344 14.891 1 97.75 87 ASP A C 1
ATOM 691 O O . ASP A 1 87 ? 17.922 17.156 15.133 1 97.75 87 ASP A O 1
ATOM 695 N N . LEU A 1 88 ? 17.766 18.766 13.664 1 97.81 88 LEU A N 1
ATOM 696 C CA . LEU A 1 88 ? 17.812 17.891 12.5 1 97.81 88 LEU A CA 1
ATOM 697 C C . LEU A 1 88 ? 19.234 17.484 12.172 1 97.81 88 LEU A C 1
ATOM 699 O O . LEU A 1 88 ? 19.469 16.672 11.289 1 97.81 88 LEU A O 1
ATOM 703 N N . THR A 1 89 ? 20.156 18.062 12.867 1 96.69 89 THR A N 1
ATOM 704 C CA . THR A 1 89 ? 21.562 17.781 12.602 1 96.69 89 THR A CA 1
ATOM 705 C C . THR A 1 89 ? 22.047 16.625 13.477 1 96.69 89 THR A C 1
ATOM 707 O O . THR A 1 89 ? 23.156 16.125 13.289 1 96.69 89 THR A O 1
ATOM 710 N N . LYS A 1 90 ? 21.156 16.266 14.406 1 92 90 LYS A N 1
ATOM 711 C CA . LYS A 1 90 ? 21.531 15.219 15.352 1 92 90 LYS A CA 1
ATOM 712 C C . LYS A 1 90 ? 20.578 14.039 15.258 1 92 90 LYS A C 1
ATOM 714 O O . LYS A 1 90 ? 19.422 14.188 14.828 1 92 90 LYS A O 1
ATOM 719 N N . ARG A 1 91 ? 21 12.891 15.555 1 91.88 91 ARG A N 1
ATOM 720 C CA . ARG A 1 91 ? 20.156 11.703 15.656 1 91.88 91 ARG A CA 1
ATOM 721 C C . ARG A 1 91 ? 19.875 11.367 17.109 1 91.88 91 ARG A C 1
ATOM 723 O O . ARG A 1 91 ? 20.062 10.227 17.547 1 91.88 91 ARG A O 1
ATOM 730 N N . SER A 1 92 ? 19.406 12.352 17.797 1 93.19 92 SER A N 1
ATOM 731 C CA . SER A 1 92 ? 19.141 12.164 19.234 1 93.19 92 SER A CA 1
ATOM 732 C C . SER A 1 92 ? 17.812 11.477 19.453 1 93.19 92 SER A C 1
ATOM 734 O O . SER A 1 92 ? 17.578 10.883 20.516 1 93.19 92 SER A O 1
ATOM 736 N N . TYR A 1 93 ? 16.922 11.656 18.5 1 97.56 93 TYR A N 1
ATOM 737 C CA . TYR A 1 93 ? 15.562 11.117 18.562 1 97.56 93 TYR A CA 1
ATOM 738 C C . TYR A 1 93 ? 14.812 11.672 19.781 1 97.56 93 TYR A C 1
ATOM 740 O O . TYR A 1 93 ? 14.008 10.961 20.391 1 97.56 93 TYR A O 1
ATOM 748 N N . LYS A 1 94 ? 15.141 12.898 20.141 1 97.94 94 LYS A N 1
ATOM 749 C CA . LYS A 1 94 ? 14.508 13.594 21.266 1 97.94 94 LYS A CA 1
ATOM 750 C C . LYS A 1 94 ? 14.141 15.023 20.891 1 97.94 94 LYS A C 1
ATOM 752 O O . LYS A 1 94 ? 14.977 15.773 20.375 1 97.94 94 LYS A O 1
ATOM 757 N N . ALA A 1 95 ? 12.898 15.391 21.094 1 98.12 95 ALA A N 1
ATOM 758 C CA . ALA A 1 95 ? 12.43 16.766 20.922 1 98.12 95 ALA A CA 1
ATOM 759 C C . ALA A 1 95 ? 12.258 17.453 22.281 1 98.12 95 ALA A C 1
ATOM 761 O O . ALA A 1 95 ? 11.766 16.844 23.234 1 98.12 95 ALA A O 1
ATOM 762 N N . GLU A 1 96 ? 12.633 18.672 22.391 1 97.25 96 GLU A N 1
ATOM 763 C CA . GLU A 1 96 ? 12.555 19.406 23.656 1 97.25 96 GLU A CA 1
ATOM 764 C C . GLU A 1 96 ? 11.461 20.484 23.594 1 97.25 96 GLU A C 1
ATOM 766 O O . GLU A 1 96 ? 11.359 21.219 22.609 1 97.25 96 GLU A O 1
ATOM 771 N N . PRO A 1 97 ? 10.711 20.516 24.641 1 97.69 97 PRO A N 1
ATOM 772 C CA . PRO A 1 97 ? 9.742 21.625 24.656 1 97.69 97 PRO A CA 1
ATOM 773 C C . PRO A 1 97 ? 10.406 23 24.719 1 97.69 97 PRO A C 1
ATOM 775 O O . PRO A 1 97 ? 11.414 23.172 25.422 1 97.69 97 PRO A O 1
ATOM 778 N N . ILE A 1 98 ? 9.875 23.875 24.016 1 97.94 98 ILE A N 1
ATOM 779 C CA . ILE A 1 98 ? 10.398 25.234 24 1 97.94 98 ILE A CA 1
ATOM 780 C C . ILE A 1 98 ? 9.43 26.156 24.734 1 97.94 98 ILE A C 1
ATOM 782 O O . ILE A 1 98 ? 8.219 26.094 24.516 1 97.94 98 ILE A O 1
ATOM 786 N N . PRO A 1 99 ? 9.969 27.016 25.625 1 98 99 PRO A N 1
ATOM 787 C CA . PRO A 1 99 ? 9.062 27.938 26.328 1 98 99 PRO A CA 1
ATOM 788 C C . PRO A 1 99 ? 8.391 28.938 25.375 1 98 99 PRO A C 1
ATOM 790 O O . PRO A 1 99 ? 9.047 29.5 24.5 1 98 99 PRO A O 1
ATOM 793 N N . VAL A 1 100 ? 7.152 29.109 25.516 1 98.56 100 VAL A N 1
ATOM 794 C CA . VAL A 1 100 ? 6.379 30.156 24.859 1 98.56 100 VAL A CA 1
ATOM 795 C C . VAL A 1 100 ? 6 31.234 25.859 1 98.56 100 VAL A C 1
ATOM 797 O O . VAL A 1 100 ? 5.207 30.984 26.781 1 98.56 100 VAL A O 1
ATOM 800 N N . LEU A 1 101 ? 6.496 32.438 25.641 1 98.44 101 LEU A N 1
ATOM 801 C CA . LEU A 1 101 ? 6.422 33.469 26.672 1 98.44 101 LEU A CA 1
ATOM 802 C C . LEU A 1 101 ? 5.41 34.562 26.281 1 98.44 101 LEU A C 1
ATOM 804 O O . LEU A 1 101 ? 5.191 34.812 25.094 1 98.44 101 LEU A O 1
ATOM 808 N N . ASN A 1 102 ? 4.77 35.156 27.297 1 98.19 102 ASN A N 1
ATOM 809 C CA . ASN A 1 102 ? 3.938 36.344 27.203 1 98.19 102 ASN A CA 1
ATOM 810 C C . ASN A 1 102 ? 2.646 36.062 26.438 1 98.19 102 ASN A C 1
ATOM 812 O O . ASN A 1 102 ? 2.121 36.969 25.766 1 98.19 102 ASN A O 1
ATOM 816 N N . LEU A 1 103 ? 2.225 34.875 26.516 1 97.88 103 LEU A N 1
ATOM 817 C CA . LEU A 1 103 ? 0.962 34.531 25.875 1 97.88 103 LEU A CA 1
ATOM 818 C C . LEU A 1 103 ? -0.208 35.219 26.562 1 97.88 103 LEU A C 1
ATOM 820 O O . LEU A 1 103 ? -0.228 35.344 27.781 1 97.88 103 LEU A O 1
ATOM 824 N N . GLU A 1 104 ? -1.187 35.562 25.812 1 95.31 104 GLU A N 1
ATOM 825 C CA . GLU A 1 104 ? -2.422 36.125 26.359 1 95.31 104 GLU A CA 1
ATOM 826 C C . GLU A 1 104 ? -3.213 35.094 27.125 1 95.31 104 GLU A C 1
ATOM 828 O O . GLU A 1 104 ? -3.857 35.406 28.141 1 95.31 104 GLU A O 1
ATOM 833 N N . ASP A 1 105 ? -3.242 33.938 26.656 1 94.88 105 ASP A N 1
ATOM 834 C CA . ASP A 1 105 ? -3.975 32.812 27.234 1 94.88 105 ASP A CA 1
ATOM 835 C C . ASP A 1 105 ? -3.113 31.547 27.25 1 94.88 105 ASP A C 1
ATOM 837 O O . ASP A 1 105 ? -3.193 30.719 26.344 1 94.88 105 ASP A O 1
ATOM 841 N N . VAL A 1 106 ? -2.465 31.359 28.328 1 95.69 106 VAL A N 1
ATOM 842 C CA . VAL A 1 106 ? -1.508 30.266 28.453 1 95.69 106 VAL A CA 1
ATOM 843 C C . VAL A 1 106 ? -2.25 28.938 28.484 1 95.69 106 VAL A C 1
ATOM 845 O O . VAL A 1 106 ? -1.844 27.969 27.812 1 95.69 106 VAL A O 1
ATOM 848 N N . ASP A 1 107 ? -3.359 28.875 29.172 1 94.5 107 ASP A N 1
ATOM 849 C CA . ASP A 1 107 ? -4.109 27.641 29.359 1 94.5 107 ASP A CA 1
ATOM 850 C C . ASP A 1 107 ? -4.816 27.234 28.062 1 94.5 107 ASP A C 1
ATOM 852 O O . ASP A 1 107 ? -5.098 26.047 27.859 1 94.5 107 ASP A O 1
ATOM 856 N N . GLY A 1 108 ? -5.102 28.203 27.25 1 96.19 108 GLY A N 1
ATOM 857 C CA . GLY A 1 108 ? -5.832 27.938 26.016 1 96.19 108 GLY A CA 1
ATOM 858 C C . GLY A 1 108 ? -4.93 27.75 24.812 1 96.19 108 GLY A C 1
ATOM 859 O O . GLY A 1 108 ? -5.41 27.625 23.688 1 96.19 108 GLY A O 1
ATOM 860 N N . PHE A 1 109 ? -3.635 27.672 25.047 1 98.19 109 PHE A N 1
ATOM 861 C CA . PHE A 1 109 ? -2.691 27.531 23.938 1 98.19 109 PHE A CA 1
ATOM 862 C C . PHE A 1 109 ? -2.527 26.078 23.531 1 98.19 109 PHE A C 1
ATOM 864 O O . PHE A 1 109 ? -1.654 25.375 24.062 1 98.19 109 PHE A O 1
ATOM 871 N N . HIS A 1 110 ? -3.293 25.625 22.609 1 98.38 110 HIS A N 1
ATOM 872 C CA . HIS A 1 110 ? -3.176 24.297 22.016 1 98.38 110 HIS A CA 1
ATOM 873 C C . HIS A 1 110 ? -2.885 24.375 20.531 1 98.38 110 HIS A C 1
ATOM 875 O O . HIS A 1 110 ? -3.807 24.5 19.719 1 98.38 110 HIS A O 1
ATOM 881 N N . PRO A 1 111 ? -1.61 24.234 20.188 1 98.62 111 PRO A N 1
ATOM 882 C CA . PRO A 1 111 ? -1.166 24.484 18.812 1 98.62 111 PRO A CA 1
ATOM 883 C C . PRO A 1 111 ? -1.549 23.375 17.859 1 98.62 111 PRO A C 1
ATOM 885 O O . PRO A 1 111 ? -1.591 22.203 18.25 1 98.62 111 PRO A O 1
ATOM 888 N N . HIS A 1 112 ? -1.864 23.719 16.641 1 98.56 112 HIS A N 1
ATOM 889 C CA . HIS A 1 112 ? -2.236 22.859 15.516 1 98.56 112 HIS A CA 1
ATOM 890 C C . HIS A 1 112 ? -1.328 23.109 14.312 1 98.56 112 HIS A C 1
ATOM 892 O O . HIS A 1 112 ? -0.146 22.75 14.344 1 98.56 112 HIS A O 1
ATOM 898 N N . GLY A 1 113 ? -1.727 23.766 13.258 1 98.81 113 GLY A N 1
ATOM 899 C CA . GLY A 1 113 ? -0.92 24.062 12.078 1 98.81 113 GLY A CA 1
ATOM 900 C C . GLY A 1 113 ? 0.185 25.062 12.352 1 98.81 113 GLY A C 1
ATOM 901 O O . GLY A 1 113 ? 0.006 26 13.148 1 98.81 113 GLY A O 1
ATOM 902 N N . LEU A 1 114 ? 1.297 24.922 11.703 1 98.81 114 LEU A N 1
ATOM 903 C CA . LEU A 1 114 ? 2.463 25.781 11.867 1 98.81 114 LEU A CA 1
ATOM 904 C C . LEU A 1 114 ? 2.961 26.281 10.516 1 98.81 114 LEU A C 1
ATOM 906 O O . LEU A 1 114 ? 2.896 25.562 9.516 1 98.81 114 LEU A O 1
ATOM 910 N N . SER A 1 115 ? 3.42 27.406 10.5 1 98.81 115 SER A N 1
ATOM 911 C CA . SER A 1 115 ? 4.195 27.984 9.398 1 98.81 115 SER A CA 1
ATOM 912 C C . SER A 1 115 ? 5.168 29.047 9.898 1 98.81 115 SER A C 1
ATOM 914 O O . SER A 1 115 ? 5.176 29.375 11.086 1 98.81 115 SER A O 1
ATOM 916 N N . HIS A 1 116 ? 6.062 29.469 9.016 1 98.75 116 HIS A N 1
ATOM 917 C CA . HIS A 1 116 ? 6.996 30.484 9.469 1 98.75 116 HIS A CA 1
ATOM 918 C C . HIS A 1 116 ? 7.258 31.516 8.367 1 98.75 116 HIS A C 1
ATOM 920 O O . HIS A 1 116 ? 6.945 31.266 7.199 1 98.75 116 HIS A O 1
ATOM 926 N N . TRP A 1 117 ? 7.676 32.625 8.766 1 98.19 117 TRP A N 1
ATOM 927 C CA . TRP A 1 117 ? 8.219 33.688 7.922 1 98.19 117 TRP A CA 1
ATOM 928 C C . TRP A 1 117 ? 9.516 34.219 8.508 1 98.19 117 TRP A C 1
ATOM 930 O O . TRP A 1 117 ? 9.625 34.438 9.719 1 98.19 117 TRP A O 1
ATOM 940 N N . ILE A 1 118 ? 10.469 34.406 7.648 1 97.81 118 ILE A N 1
ATOM 941 C CA . ILE A 1 118 ? 11.719 35 8.094 1 97.81 118 ILE A CA 1
ATOM 942 C C . ILE A 1 118 ? 11.664 36.5 7.883 1 97.81 118 ILE A C 1
ATOM 944 O O . ILE A 1 118 ? 11.578 37 6.75 1 97.81 118 ILE A O 1
ATOM 948 N N . LEU A 1 119 ? 11.867 37.25 8.945 1 97.5 119 LEU A N 1
ATOM 949 C CA . LEU A 1 119 ? 11.836 38.719 8.867 1 97.5 119 LEU A CA 1
ATOM 950 C C . LEU A 1 119 ? 13.133 39.25 8.273 1 97.5 119 LEU A C 1
ATOM 952 O O . LEU A 1 119 ? 14.117 38.531 8.148 1 97.5 119 LEU A O 1
ATOM 956 N N . ASN A 1 120 ? 13.133 40.531 7.969 1 95.19 120 ASN A N 1
ATOM 957 C CA . ASN A 1 120 ? 14.312 41.188 7.387 1 95.19 120 ASN A CA 1
ATOM 958 C C . ASN A 1 120 ? 15.516 41.094 8.32 1 95.19 120 ASN A C 1
ATOM 960 O O . ASN A 1 120 ? 16.656 41 7.859 1 95.19 120 ASN A O 1
ATOM 964 N N . ASN A 1 121 ? 15.281 41.156 9.594 1 94.81 121 ASN A N 1
ATOM 965 C CA . ASN A 1 121 ? 16.375 41.094 10.555 1 94.81 121 ASN A CA 1
ATOM 966 C C . ASN A 1 121 ? 16.75 39.625 10.859 1 94.81 121 ASN A C 1
ATOM 968 O O . ASN A 1 121 ? 17.438 39.375 11.836 1 94.81 121 ASN A O 1
ATOM 972 N N . ARG A 1 122 ? 16.172 38.688 10.18 1 94.25 122 ARG A N 1
ATOM 973 C CA . ARG A 1 122 ? 16.5 37.281 10.195 1 94.25 122 ARG A CA 1
ATOM 974 C C . ARG A 1 122 ? 15.789 36.562 11.344 1 94.25 122 ARG A C 1
ATOM 976 O O . ARG A 1 122 ? 16.031 35.375 11.586 1 94.25 122 ARG A O 1
ATOM 983 N N . THR A 1 123 ? 14.93 37.281 11.984 1 96.88 123 THR A N 1
ATOM 984 C CA . THR A 1 123 ? 14.109 36.656 13.016 1 96.88 123 THR A CA 1
ATOM 985 C C . THR A 1 123 ? 13.125 35.688 12.391 1 96.88 123 THR A C 1
ATOM 987 O O . THR A 1 123 ? 12.469 36 11.391 1 96.88 123 THR A O 1
ATOM 990 N N . VAL A 1 124 ? 13.078 34.5 13.016 1 98.56 124 VAL A N 1
ATOM 991 C CA . VAL A 1 124 ? 12.062 33.531 12.602 1 98.56 124 VAL A CA 1
ATOM 992 C C . VAL A 1 124 ? 10.742 33.844 13.297 1 98.56 124 VAL A C 1
ATOM 994 O O . VAL A 1 124 ? 10.656 33.844 14.523 1 98.56 124 VAL A O 1
ATOM 997 N N . ARG A 1 125 ? 9.742 34.188 12.523 1 98.75 125 ARG A N 1
ATOM 998 C CA . ARG A 1 125 ? 8.391 34.375 13.023 1 98.75 125 ARG A CA 1
ATOM 999 C C . ARG A 1 125 ? 7.508 33.188 12.719 1 98.75 125 ARG A C 1
ATOM 1001 O O . ARG A 1 125 ? 7.398 32.75 11.57 1 98.75 125 ARG A O 1
ATOM 1008 N N . LEU A 1 126 ? 6.902 32.625 13.758 1 98.81 126 LEU A N 1
ATOM 1009 C CA . LEU A 1 126 ? 6.012 31.5 13.609 1 98.81 126 LEU A CA 1
ATOM 1010 C C . LEU A 1 126 ? 4.551 31.938 13.586 1 98.81 126 LEU A C 1
ATOM 1012 O O . LEU A 1 126 ? 4.16 32.844 14.344 1 98.81 126 LEU A O 1
ATOM 1016 N N . PHE A 1 127 ? 3.855 31.406 12.703 1 98.94 127 PHE A N 1
ATOM 1017 C CA . PHE A 1 127 ? 2.4 31.469 12.664 1 98.94 127 PHE A CA 1
ATOM 1018 C C . PHE A 1 127 ? 1.781 30.172 13.148 1 98.94 127 PHE A C 1
ATOM 1020 O O . PHE A 1 127 ? 2.07 29.094 12.609 1 98.94 127 PHE A O 1
ATOM 1027 N N . VAL A 1 128 ? 0.923 30.25 14.172 1 98.88 128 VAL A N 1
ATOM 1028 C CA . VAL A 1 128 ? 0.433 29.047 14.828 1 98.88 128 VAL A CA 1
ATOM 1029 C C . VAL A 1 128 ? -1.093 29.062 14.891 1 98.88 128 VAL A C 1
ATOM 1031 O O . VAL A 1 128 ? -1.684 30 15.43 1 98.88 128 VAL A O 1
ATOM 1034 N N . VAL A 1 129 ? -1.709 28.078 14.32 1 98.88 129 VAL A N 1
ATOM 1035 C CA . VAL A 1 129 ? -3.131 27.875 14.578 1 98.88 129 VAL A CA 1
ATOM 1036 C C . VAL A 1 129 ? -3.328 27.375 16.016 1 98.88 129 VAL A C 1
ATOM 1038 O O . VAL A 1 129 ? -2.658 26.438 16.438 1 98.88 129 VAL A O 1
ATOM 1041 N N . VAL A 1 130 ? -4.262 27.969 16.734 1 98.75 130 VAL A N 1
ATOM 1042 C CA . VAL A 1 130 ? -4.457 27.594 18.141 1 98.75 130 VAL A CA 1
ATOM 1043 C C . VAL A 1 130 ? -5.941 27.359 18.406 1 98.75 130 VAL A C 1
ATOM 1045 O O . VAL A 1 130 ? -6.785 28.156 17.984 1 98.75 130 VAL A O 1
ATOM 1048 N N . HIS A 1 131 ? -6.223 26.281 19.016 1 98.06 131 HIS A N 1
ATOM 1049 C CA . HIS A 1 131 ? -7.551 26 19.547 1 98.06 131 HIS A CA 1
ATOM 1050 C C . HIS A 1 131 ? -7.566 26.062 21.062 1 98.06 131 HIS A C 1
ATOM 1052 O O . HIS A 1 131 ? -6.758 25.391 21.734 1 98.06 131 HIS A O 1
ATOM 1058 N N . SER A 1 132 ? -8.469 26.781 21.594 1 97.19 132 SER A N 1
ATOM 1059 C CA . SER A 1 132 ? -8.617 26.797 23.047 1 97.19 132 SER A CA 1
ATOM 1060 C C . SER A 1 132 ? -9.312 25.531 23.547 1 97.19 132 SER A C 1
ATOM 1062 O O . SER A 1 132 ? -9.773 24.703 22.75 1 97.19 132 SER A O 1
ATOM 1064 N N . LYS A 1 133 ? -9.461 25.375 24.859 1 95.94 133 LYS A N 1
ATOM 1065 C CA . LYS A 1 133 ? -10.109 24.219 25.469 1 95.94 133 LYS A CA 1
ATOM 1066 C C . LYS A 1 133 ? -11.602 24.188 25.141 1 95.94 133 LYS A C 1
ATOM 1068 O O . LYS A 1 133 ? -12.234 23.125 25.172 1 95.94 133 LYS A O 1
ATOM 1073 N N . THR A 1 134 ? -12.148 25.391 24.891 1 95 134 THR A N 1
ATOM 1074 C CA . THR A 1 134 ? -13.555 25.469 24.531 1 95 134 THR A CA 1
ATOM 1075 C C . THR A 1 134 ? -13.711 25.516 23 1 95 134 THR A C 1
ATOM 1077 O O . THR A 1 134 ? -14.773 25.891 22.5 1 95 134 THR A O 1
ATOM 1080 N N . PHE A 1 135 ? -12.609 25.266 22.25 1 96.06 135 PHE A N 1
ATOM 1081 C CA . PHE A 1 135 ? -12.539 25.125 20.797 1 96.06 135 PHE A CA 1
ATOM 1082 C C . PHE A 1 135 ? -12.797 26.453 20.109 1 96.06 135 PHE A C 1
ATOM 1084 O O . PHE A 1 135 ? -13.516 26.516 19.109 1 96.06 135 PHE A O 1
ATOM 1091 N N . LYS A 1 136 ? -12.352 27.547 20.734 1 96.5 136 LYS A N 1
ATOM 1092 C CA . LYS A 1 136 ? -12.227 28.828 20.062 1 96.5 136 LYS A CA 1
ATOM 1093 C C . LYS A 1 136 ? -10.883 28.938 19.328 1 96.5 136 LYS A C 1
ATOM 1095 O O . LYS A 1 136 ? -9.883 28.375 19.766 1 96.5 136 LYS A O 1
ATOM 1100 N N . HIS A 1 137 ? -10.891 29.703 18.281 1 98.06 137 HIS A N 1
ATOM 1101 C CA . HIS A 1 137 ? -9.75 29.609 17.375 1 98.06 137 HIS A CA 1
ATOM 1102 C C . HIS A 1 137 ? -9.055 30.953 17.234 1 98.06 137 HIS A C 1
ATOM 1104 O O . HIS A 1 137 ? -9.703 32 17.297 1 98.06 137 HIS A O 1
ATOM 1110 N N . SER A 1 138 ? -7.801 30.938 17.078 1 98.38 138 SER A N 1
ATOM 1111 C CA . SER A 1 138 ? -6.984 32.125 16.812 1 98.38 138 SER A CA 1
ATOM 1112 C C . SER A 1 138 ? -5.695 31.75 16.094 1 98.38 138 SER A C 1
ATOM 1114 O O . SER A 1 138 ? -5.348 30.562 16 1 98.38 138 SER A O 1
ATOM 1116 N N . ILE A 1 139 ? -5.117 32.688 15.469 1 98.75 139 ILE A N 1
ATOM 1117 C CA . ILE A 1 139 ? -3.75 32.594 14.969 1 98.75 139 ILE A CA 1
ATOM 1118 C C . ILE A 1 139 ? -2.803 33.344 15.898 1 98.75 139 ILE A C 1
ATOM 1120 O O . ILE A 1 139 ? -2.947 34.562 16.094 1 98.75 139 ILE A O 1
ATOM 1124 N N . VAL A 1 140 ? -1.879 32.625 16.469 1 98.81 140 VAL A N 1
ATOM 1125 C CA . VAL A 1 140 ? -0.907 33.219 17.391 1 98.81 140 VAL A CA 1
ATOM 1126 C C . VAL A 1 140 ? 0.436 33.375 16.672 1 98.81 140 VAL A C 1
ATOM 1128 O O . VAL A 1 140 ? 0.956 32.438 16.094 1 98.81 140 VAL A O 1
ATOM 1131 N N . ILE A 1 141 ? 0.961 34.531 16.734 1 98.81 141 ILE A N 1
ATOM 1132 C CA . ILE A 1 141 ? 2.242 34.844 16.109 1 98.81 141 ILE A CA 1
ATOM 1133 C C . ILE A 1 141 ? 3.336 34.906 17.172 1 98.81 141 ILE A C 1
ATOM 1135 O O . ILE A 1 141 ? 3.191 35.562 18.188 1 98.81 141 ILE A O 1
ATOM 1139 N N . LEU A 1 142 ? 4.379 34.156 16.953 1 98.88 142 LEU A N 1
ATOM 1140 C CA . LEU A 1 142 ? 5.496 34.062 17.891 1 98.88 142 LEU A CA 1
ATOM 1141 C C . LEU A 1 142 ? 6.82 34.344 17.188 1 98.88 142 LEU A C 1
ATOM 1143 O O . LEU A 1 142 ? 7.027 33.969 16.047 1 98.88 142 LEU A O 1
ATOM 1147 N N . ASP A 1 143 ? 7.688 35.031 17.859 1 98.81 143 ASP A N 1
ATOM 1148 C CA . ASP A 1 143 ? 9.055 35.219 17.375 1 98.81 143 ASP A CA 1
ATOM 1149 C C . ASP A 1 143 ? 10.031 34.281 18.109 1 98.81 143 ASP A C 1
ATOM 1151 O O . ASP A 1 143 ? 9.969 34.188 19.344 1 98.81 143 ASP A O 1
ATOM 1155 N N . TYR A 1 144 ? 10.883 33.688 17.375 1 98.69 144 TYR A N 1
ATOM 1156 C CA . TYR A 1 144 ? 11.852 32.75 17.922 1 98.69 144 TYR A CA 1
ATOM 1157 C C . TYR A 1 144 ? 13.141 33.469 18.328 1 98.69 144 TYR A C 1
ATOM 1159 O O . TYR A 1 144 ? 13.742 34.156 17.516 1 98.69 144 TYR A O 1
ATOM 1167 N N . ASN A 1 145 ? 13.5 33.375 19.562 1 97.56 145 ASN A N 1
ATOM 1168 C CA . ASN A 1 145 ? 14.805 33.781 20.047 1 97.56 145 ASN A CA 1
ATOM 1169 C C . ASN A 1 145 ? 15.781 32.594 20.094 1 97.56 145 ASN A C 1
ATOM 1171 O O . ASN A 1 145 ? 15.766 31.812 21.031 1 97.56 145 ASN A O 1
ATOM 1175 N N . SER A 1 146 ? 16.656 32.531 19.125 1 95.31 146 SER A N 1
ATOM 1176 C CA . SER A 1 146 ? 17.531 31.391 18.969 1 95.31 146 SER A CA 1
ATOM 1177 C C . SER A 1 146 ? 18.562 31.328 20.094 1 95.31 146 SER A C 1
ATOM 1179 O O . SER A 1 146 ? 18.984 30.25 20.5 1 95.31 146 SER A O 1
ATOM 1181 N N . ALA A 1 147 ? 18.984 32.406 20.578 1 95.19 147 ALA A N 1
ATOM 1182 C CA . ALA A 1 147 ? 19.984 32.469 21.625 1 95.19 147 ALA A CA 1
ATOM 1183 C C . ALA A 1 147 ? 19.453 31.859 22.922 1 95.19 147 ALA A C 1
ATOM 1185 O O . ALA A 1 147 ? 20.172 31.156 23.641 1 95.19 147 ALA A O 1
ATOM 1186 N N . LYS A 1 148 ? 18.234 32.125 23.203 1 96.75 148 LYS A N 1
ATOM 1187 C CA . LYS A 1 148 ? 17.641 31.688 24.469 1 96.75 148 LYS A CA 1
ATOM 1188 C C . LYS A 1 148 ? 16.781 30.453 24.25 1 96.75 148 LYS A C 1
ATOM 1190 O O . LYS A 1 148 ? 16.312 29.844 25.219 1 96.75 148 LYS A O 1
ATOM 1195 N N . ARG A 1 149 ? 16.516 30.062 23.031 1 96.31 149 ARG A N 1
ATOM 1196 C CA . ARG A 1 149 ? 15.648 28.953 22.672 1 96.31 149 ARG A CA 1
ATOM 1197 C C . ARG A 1 149 ? 14.258 29.109 23.281 1 96.31 149 ARG A C 1
ATOM 1199 O O . ARG A 1 149 ? 13.781 28.234 23.984 1 96.31 149 ARG A O 1
ATOM 1206 N N . GLU A 1 150 ? 13.695 30.203 22.953 1 98.38 150 GLU A N 1
ATOM 1207 C CA . GLU A 1 150 ? 12.352 30.516 23.422 1 98.38 150 GLU A CA 1
ATOM 1208 C C . GLU A 1 150 ? 11.523 31.188 22.328 1 98.38 150 GLU A C 1
ATOM 1210 O O . GLU A 1 150 ? 12.078 31.719 21.375 1 98.38 150 GLU A O 1
ATOM 1215 N N . LEU A 1 151 ? 10.266 31.109 22.469 1 98.81 151 LEU A N 1
ATOM 1216 C CA . LEU A 1 151 ? 9.32 31.797 21.594 1 98.81 151 LEU A CA 1
ATOM 1217 C C . LEU A 1 151 ? 8.617 32.938 22.344 1 98.81 151 LEU A C 1
ATOM 1219 O O . LEU A 1 151 ? 8.188 32.75 23.484 1 98.81 151 LEU A O 1
ATOM 1223 N N . ASN A 1 152 ? 8.555 34.094 21.719 1 98.69 152 ASN A N 1
ATOM 1224 C CA . ASN A 1 152 ? 7.914 35.25 22.328 1 98.69 152 ASN A CA 1
ATOM 1225 C C . ASN A 1 152 ? 6.648 35.656 21.578 1 98.69 152 ASN A C 1
ATOM 1227 O O . ASN A 1 152 ? 6.668 35.812 20.359 1 98.69 152 ASN A O 1
ATOM 1231 N N . HIS A 1 153 ? 5.605 35.875 22.359 1 98.75 153 HIS A N 1
ATOM 1232 C CA . HIS A 1 153 ? 4.332 36.281 21.781 1 98.75 153 HIS A CA 1
ATOM 1233 C C . HIS A 1 153 ? 4.438 37.656 21.125 1 98.75 153 HIS A C 1
ATOM 1235 O O . HIS A 1 153 ? 4.988 38.562 21.719 1 98.75 153 HIS A O 1
ATOM 1241 N N . VAL A 1 154 ? 3.957 37.719 19.953 1 98.31 154 VAL A N 1
ATOM 1242 C CA . VAL A 1 154 ? 3.92 38.969 19.234 1 98.31 154 VAL A CA 1
ATOM 1243 C C . VAL A 1 154 ? 2.492 39.531 19.203 1 98.31 154 VAL A C 1
ATOM 1245 O O . VAL A 1 154 ? 2.24 40.656 19.625 1 98.31 154 VAL A O 1
ATOM 1248 N N . LYS A 1 155 ? 1.577 38.781 18.734 1 97.5 155 LYS A N 1
ATOM 1249 C CA . LYS A 1 155 ? 0.165 39.156 18.703 1 97.5 155 LYS A CA 1
ATOM 1250 C C . LYS A 1 155 ? -0.719 37.906 18.484 1 97.5 155 LYS A C 1
ATOM 1252 O O . LYS A 1 155 ? -0.233 36.875 18.078 1 97.5 155 LYS A O 1
ATOM 1257 N N . THR A 1 156 ? -1.918 38.062 18.844 1 98.19 156 THR A N 1
ATOM 1258 C CA . THR A 1 156 ? -2.967 37.062 18.594 1 98.19 156 THR A CA 1
ATOM 1259 C C . THR A 1 156 ? -4.039 37.656 17.672 1 98.19 156 THR A C 1
ATOM 1261 O O . THR A 1 156 ? -4.562 38.75 17.922 1 98.19 156 THR A O 1
ATOM 1264 N N . ILE A 1 157 ? -4.297 36.969 16.609 1 98.19 157 ILE A N 1
ATOM 1265 C CA . ILE A 1 157 ? -5.289 37.406 15.633 1 98.19 157 ILE A CA 1
ATOM 1266 C C . ILE A 1 157 ? -6.527 36.5 15.727 1 98.19 157 ILE A C 1
ATOM 1268 O O . ILE A 1 157 ? -6.422 35.281 15.695 1 98.19 157 ILE A O 1
ATOM 1272 N N . ARG A 1 158 ? -7.594 37.125 15.883 1 96.81 158 ARG A N 1
ATOM 1273 C CA . ARG A 1 158 ? -8.891 36.469 15.867 1 96.81 158 ARG A CA 1
ATOM 1274 C C . ARG A 1 158 ? -9.766 37 14.734 1 96.81 158 ARG A C 1
ATOM 1276 O O . ARG A 1 158 ? -9.609 38.156 14.312 1 96.81 158 ARG A O 1
ATOM 1283 N N . GLY A 1 159 ? -10.594 36.094 14.203 1 94.56 159 GLY A N 1
ATOM 1284 C CA . GLY A 1 159 ? -11.469 36.531 13.117 1 94.56 159 GLY A CA 1
ATOM 1285 C C . GLY A 1 159 ? -12.648 35.594 12.906 1 94.56 159 GLY A C 1
ATOM 1286 O O . GLY A 1 159 ? -12.555 34.375 13.156 1 94.56 159 GLY A O 1
ATOM 1287 N N . GLU A 1 160 ? -13.68 36.156 12.359 1 94.62 160 GLU A N 1
ATOM 1288 C CA . GLU A 1 160 ? -14.914 35.406 12.148 1 94.62 160 GLU A CA 1
ATOM 1289 C C . GLU A 1 160 ? -14.734 34.344 11.07 1 94.62 160 GLU A C 1
ATOM 1291 O O . GLU A 1 160 ? -15.477 33.375 11.031 1 94.62 160 GLU A O 1
ATOM 1296 N N . LYS A 1 161 ? -13.719 34.562 10.234 1 96.94 161 LYS A N 1
ATOM 1297 C CA . LYS A 1 161 ? -13.539 33.625 9.117 1 96.94 161 LYS A CA 1
ATOM 1298 C C . LYS A 1 161 ? -12.633 32.469 9.508 1 96.94 161 LYS A C 1
ATOM 1300 O O . LYS A 1 161 ? -12.43 31.547 8.719 1 96.94 161 LYS A O 1
ATOM 1305 N N . PHE A 1 162 ? -12.062 32.531 10.68 1 97.19 162 PHE A N 1
ATOM 1306 C CA . PHE A 1 162 ? -11.375 31.391 11.25 1 97.19 162 PHE A CA 1
ATOM 1307 C C . PHE A 1 162 ? -12.359 30.453 11.945 1 97.19 162 PHE A C 1
ATOM 1309 O O . PHE A 1 162 ? -12.539 30.516 13.164 1 97.19 162 PHE A O 1
ATOM 1316 N N . VAL A 1 163 ? -12.992 29.625 11.25 1 95.5 163 VAL A N 1
ATOM 1317 C CA . VAL A 1 163 ? -14.117 28.828 11.727 1 95.5 163 VAL A CA 1
ATOM 1318 C C . VAL A 1 163 ? -13.594 27.562 12.414 1 95.5 163 VAL A C 1
ATOM 1320 O O . VAL A 1 163 ? -13.945 27.281 13.562 1 95.5 163 VAL A O 1
ATOM 1323 N N . ARG A 1 164 ? -12.789 26.844 11.758 1 96.75 164 ARG A N 1
ATOM 1324 C CA . ARG A 1 164 ? -12.102 25.641 12.242 1 96.75 164 ARG A CA 1
ATOM 1325 C C . ARG A 1 164 ? -10.742 25.484 11.57 1 96.75 164 ARG A C 1
ATOM 1327 O O . ARG A 1 164 ? -10.508 24.5 10.859 1 96.75 164 ARG A O 1
ATOM 1334 N N . PRO A 1 165 ? -9.906 26.516 11.828 1 98.19 165 PRO A N 1
ATOM 1335 C CA . PRO A 1 165 ? -8.609 26.531 11.148 1 98.19 165 PRO A CA 1
ATOM 1336 C C . PRO A 1 165 ? -7.77 25.297 11.461 1 98.19 165 PRO A C 1
ATOM 1338 O O . PRO A 1 165 ? -7.715 24.844 12.609 1 98.19 165 PRO A O 1
ATOM 1341 N N . ASN A 1 166 ? -7.238 24.734 10.43 1 98.31 166 ASN A N 1
ATOM 1342 C CA . ASN A 1 166 ? -6.457 23.5 10.578 1 98.31 166 ASN A CA 1
ATOM 1343 C C . ASN A 1 166 ? -4.98 23.734 10.281 1 98.31 166 ASN A C 1
ATOM 1345 O O . ASN A 1 166 ? -4.121 23.438 11.109 1 98.31 166 ASN A O 1
ATOM 1349 N N . ASP A 1 167 ? -4.75 24.266 9.141 1 98.88 167 ASP A N 1
ATOM 1350 C CA . ASP A 1 167 ? -3.377 24.516 8.719 1 98.88 167 ASP A CA 1
ATOM 1351 C C . ASP A 1 167 ? -3.199 25.953 8.25 1 98.88 167 ASP A C 1
ATOM 1353 O O . ASP A 1 167 ? -4.18 26.688 8.086 1 98.88 167 ASP A O 1
ATOM 1357 N N . ILE A 1 168 ? -1.903 26.344 8.133 1 98.88 168 ILE A N 1
ATOM 1358 C CA . ILE A 1 168 ? -1.592 27.734 7.844 1 98.88 168 ILE A CA 1
ATOM 1359 C C . ILE A 1 168 ? -0.306 27.812 7.023 1 98.88 168 ILE A C 1
ATOM 1361 O O . ILE A 1 168 ? 0.595 27 7.184 1 98.88 168 ILE A O 1
ATOM 1365 N N . VAL A 1 169 ? -0.26 28.766 6.133 1 98.75 169 VAL A N 1
ATOM 1366 C CA . VAL A 1 169 ? 0.942 29.094 5.371 1 98.75 169 VAL A CA 1
ATOM 1367 C C . VAL A 1 169 ? 1.195 30.594 5.434 1 98.75 169 VAL A C 1
ATOM 1369 O O . VAL A 1 169 ? 0.377 31.391 4.961 1 98.75 169 VAL A O 1
ATOM 1372 N N . ALA A 1 170 ? 2.307 30.953 6.02 1 98.62 170 ALA A N 1
ATOM 1373 C CA . ALA A 1 170 ? 2.693 32.375 6.039 1 98.62 170 ALA A CA 1
ATOM 1374 C C . ALA A 1 170 ? 3.021 32.875 4.633 1 98.62 170 ALA A C 1
ATOM 1376 O O . ALA A 1 170 ? 3.686 32.156 3.861 1 98.62 170 ALA A O 1
ATOM 1377 N N . THR A 1 171 ? 2.549 34.031 4.285 1 98.19 171 THR A N 1
ATOM 1378 C CA . THR A 1 171 ? 2.816 34.625 2.971 1 98.19 171 THR A CA 1
ATOM 1379 C C . THR A 1 171 ? 3.549 35.938 3.104 1 98.19 171 THR A C 1
ATOM 1381 O O . THR A 1 171 ? 3.867 36.594 2.1 1 98.19 171 THR A O 1
ATOM 1384 N N . GLY A 1 172 ? 3.773 36.375 4.254 1 97.25 172 GLY A N 1
ATOM 1385 C CA . GLY A 1 172 ? 4.48 37.594 4.613 1 97.25 172 GLY A CA 1
ATOM 1386 C C . GLY A 1 172 ? 4.598 37.781 6.109 1 97.25 172 GLY A C 1
ATOM 1387 O O . GLY A 1 172 ? 4.246 36.906 6.891 1 97.25 172 GLY A O 1
ATOM 1388 N N . GLU A 1 173 ? 5.035 38.938 6.512 1 96.69 173 GLU A N 1
ATOM 1389 C CA . GLU A 1 173 ? 5.262 39.25 7.922 1 96.69 173 GLU A CA 1
ATOM 1390 C C . GLU A 1 173 ? 3.953 39.25 8.703 1 96.69 173 GLU A C 1
ATOM 1392 O O . GLU A 1 173 ? 3.934 38.969 9.898 1 96.69 173 GLU A O 1
ATOM 1397 N N . ASN A 1 174 ? 2.922 39.656 7.969 1 95.69 174 ASN A N 1
ATOM 1398 C CA . ASN A 1 174 ? 1.64 39.781 8.656 1 95.69 174 ASN A CA 1
ATOM 1399 C C . ASN A 1 174 ? 0.504 39.188 7.836 1 95.69 174 ASN A C 1
ATOM 1401 O O . ASN A 1 174 ? -0.658 39.562 8.008 1 95.69 174 ASN A O 1
ATOM 1405 N N . SER A 1 175 ? 0.86 38.406 6.891 1 98.06 175 SER A N 1
ATOM 1406 C CA . SER A 1 175 ? -0.158 37.812 6.027 1 98.06 175 SER A CA 1
ATOM 1407 C C . SER A 1 175 ? -0.007 36.312 5.957 1 98.06 175 SER A C 1
ATOM 1409 O O . SER A 1 175 ? 1.092 35.781 6.137 1 98.06 175 SER A O 1
ATOM 1411 N N . PHE A 1 176 ? -1.12 35.656 5.723 1 98.69 176 PHE A N 1
ATOM 1412 C CA . PHE A 1 176 ? -1.085 34.188 5.688 1 98.69 176 PHE A CA 1
ATOM 1413 C C . PHE A 1 176 ? -2.342 33.625 5.031 1 98.69 176 PHE A C 1
ATOM 1415 O O . PHE A 1 176 ? -3.328 34.344 4.855 1 98.69 176 PHE A O 1
ATOM 1422 N N . LEU A 1 177 ? -2.232 32.438 4.559 1 98.81 177 LEU A N 1
ATOM 1423 C CA . LEU A 1 177 ? -3.359 31.594 4.191 1 98.81 177 LEU A CA 1
ATOM 1424 C C . LEU A 1 177 ? -3.707 30.625 5.32 1 98.81 177 LEU A C 1
ATOM 1426 O O . LEU A 1 177 ? -2.814 30.078 5.977 1 98.81 177 LEU A O 1
ATOM 1430 N N . VAL A 1 178 ? -4.992 30.422 5.566 1 98.5 178 VAL A N 1
ATOM 1431 C CA . VAL A 1 178 ? -5.441 29.469 6.582 1 98.5 178 VAL A CA 1
ATOM 1432 C C . VAL A 1 178 ? -6.551 28.594 6.012 1 98.5 178 VAL A C 1
ATOM 1434 O O . VAL A 1 178 ? -7.422 29.062 5.281 1 98.5 178 VAL A O 1
ATOM 1437 N N . SER A 1 179 ? -6.438 27.297 6.262 1 98.75 179 SER A N 1
ATOM 1438 C CA . SER A 1 179 ? -7.496 26.375 5.855 1 98.75 179 SER A CA 1
ATOM 1439 C C . SER A 1 179 ? -8.469 26.125 7 1 98.75 179 SER A C 1
ATOM 1441 O O . SER A 1 179 ? -8.062 26.031 8.164 1 98.75 179 SER A O 1
ATOM 1443 N N . ASN A 1 180 ? -9.766 26.109 6.691 1 98 180 ASN A N 1
ATOM 1444 C CA . ASN A 1 180 ? -10.82 25.594 7.555 1 98 180 ASN A CA 1
ATOM 1445 C C . ASN A 1 180 ? -11.25 24.188 7.141 1 98 180 ASN A C 1
ATOM 1447 O O . ASN A 1 180 ? -11.758 23.984 6.035 1 98 180 ASN A O 1
ATOM 1451 N N . ASP A 1 181 ? -11.047 23.234 8.055 1 96.06 181 ASP A N 1
ATOM 1452 C CA . ASP A 1 181 ? -11.273 21.844 7.66 1 96.06 181 ASP A CA 1
ATOM 1453 C C . ASP A 1 181 ? -12.742 21.453 7.84 1 96.06 181 ASP A C 1
ATOM 1455 O O . ASP A 1 181 ? -13.102 20.281 7.711 1 96.06 181 ASP A O 1
ATOM 1459 N N . GLY A 1 182 ? -13.57 22.344 8.148 1 94.12 182 GLY A N 1
ATOM 1460 C CA . GLY A 1 182 ? -15 22.172 8.32 1 94.12 182 GLY A CA 1
ATOM 1461 C C . GLY A 1 182 ? -15.672 23.344 9 1 94.12 182 GLY A C 1
ATOM 1462 O O . GLY A 1 182 ? -15.023 24.359 9.289 1 94.12 182 GLY A O 1
ATOM 1463 N N . GLY A 1 183 ? -16.969 23.172 9.195 1 91.81 183 GLY A N 1
ATOM 1464 C CA . GLY A 1 183 ? -17.75 24.219 9.844 1 91.81 183 GLY A CA 1
ATOM 1465 C C . GLY A 1 183 ? -18.297 23.812 11.203 1 91.81 183 GLY A C 1
ATOM 1466 O O . GLY A 1 183 ? -18.562 24.672 12.055 1 91.81 183 GLY A O 1
ATOM 1467 N N . ALA A 1 184 ? -18.344 22.594 11.43 1 91.62 184 ALA A N 1
ATOM 1468 C CA . ALA A 1 184 ? -18.953 22.094 12.664 1 91.62 184 ALA A CA 1
ATOM 1469 C C . ALA A 1 184 ? -18.016 22.312 13.852 1 91.62 184 ALA A C 1
ATOM 1471 O O . ALA A 1 184 ? -16.797 22.156 13.734 1 91.62 184 ALA A O 1
ATOM 1472 N N . GLN A 1 185 ? -18.656 22.594 15.016 1 92.44 185 GLN A N 1
ATOM 1473 C CA . GLN A 1 185 ? -17.875 22.859 16.219 1 92.44 185 GLN A CA 1
ATOM 1474 C C . GLN A 1 185 ? -18.031 21.734 17.234 1 92.44 185 GLN A C 1
ATOM 1476 O O . GLN A 1 185 ? -17.531 21.828 18.359 1 92.44 185 GLN A O 1
ATOM 1481 N N . THR A 1 186 ? -18.75 20.703 16.828 1 91.38 186 THR A N 1
ATOM 1482 C CA . THR A 1 186 ? -18.953 19.531 17.672 1 91.38 186 THR A CA 1
ATOM 1483 C C . THR A 1 186 ? -18.672 18.25 16.906 1 91.38 186 THR A C 1
ATOM 1485 O O . THR A 1 186 ? -18.734 18.234 15.672 1 91.38 186 THR A O 1
ATOM 1488 N N . ALA A 1 187 ? -18.391 17.266 17.688 1 88 187 ALA A N 1
ATOM 1489 C CA . ALA A 1 187 ? -18.125 15.977 17.062 1 88 187 ALA A CA 1
ATOM 1490 C C . ALA A 1 187 ? -19.312 15.492 16.25 1 88 187 ALA A C 1
ATOM 1492 O O . ALA A 1 187 ? -19.156 15.008 15.125 1 88 187 ALA A O 1
ATOM 1493 N N . LEU A 1 188 ? -20.5 15.586 16.797 1 88.56 188 LEU A N 1
ATOM 1494 C CA . LEU A 1 188 ? -21.703 15.148 16.109 1 88.56 188 LEU A CA 1
ATOM 1495 C C . LEU A 1 188 ? -21.938 15.953 14.836 1 88.56 188 LEU A C 1
ATOM 1497 O O . LEU A 1 188 ? -22.328 15.398 13.805 1 88.56 188 LEU A O 1
ATOM 1501 N N . GLY A 1 189 ? -21.75 17.219 14.953 1 90.19 189 GLY A N 1
ATOM 1502 C CA . GLY A 1 189 ? -21.844 18.062 13.773 1 90.19 189 GLY A CA 1
ATOM 1503 C C . GLY A 1 189 ? -20.875 17.672 12.68 1 90.19 189 GLY A C 1
ATOM 1504 O O . GLY A 1 189 ? -21.203 17.703 11.492 1 90.19 189 GLY A O 1
ATOM 1505 N N . ASN A 1 190 ? -19.672 17.406 13.102 1 88.81 190 ASN A N 1
ATOM 1506 C CA . ASN A 1 190 ? -18.656 16.984 12.148 1 88.81 190 ASN A CA 1
ATOM 1507 C C . ASN A 1 190 ? -19.031 15.703 11.43 1 88.81 190 ASN A C 1
ATOM 1509 O O . ASN A 1 190 ? -18.844 15.586 10.219 1 88.81 190 ASN A O 1
ATOM 1513 N N . VAL A 1 191 ? -19.578 14.742 12.133 1 83.5 191 VAL A N 1
ATOM 1514 C CA . VAL A 1 191 ? -20.047 13.492 11.547 1 83.5 191 VAL A CA 1
ATOM 1515 C C . VAL A 1 191 ? -21.125 13.789 10.5 1 83.5 191 VAL A C 1
ATOM 1517 O O . VAL A 1 191 ? -21.125 13.203 9.414 1 83.5 191 VAL A O 1
ATOM 1520 N N . TRP A 1 192 ? -21.938 14.656 10.797 1 85.56 192 TRP A N 1
ATOM 1521 C CA . TRP A 1 192 ? -23 15.031 9.875 1 85.56 192 TRP A CA 1
ATOM 1522 C C . TRP A 1 192 ? -22.422 15.664 8.609 1 85.56 192 TRP A C 1
ATOM 1524 O O . TRP A 1 192 ? -22.906 15.398 7.508 1 85.56 192 TRP A O 1
ATOM 1534 N N . GLU A 1 193 ? -21.453 16.531 8.836 1 87.06 193 GLU A N 1
ATOM 1535 C CA . GLU A 1 193 ? -20.812 17.141 7.676 1 87.06 193 GLU A CA 1
ATOM 1536 C C . GLU A 1 193 ? -20.203 16.094 6.762 1 87.06 193 GLU A C 1
ATOM 1538 O O . GLU A 1 193 ? -20.359 16.156 5.539 1 87.06 193 GLU A O 1
ATOM 1543 N N . ILE A 1 194 ? -19.578 15.156 7.324 1 82.12 194 ILE A N 1
ATOM 1544 C CA . ILE A 1 194 ? -18.891 14.109 6.57 1 82.12 194 ILE A CA 1
ATOM 1545 C C . ILE A 1 194 ? -19.906 13.25 5.832 1 82.12 194 ILE A C 1
ATOM 1547 O O . ILE A 1 194 ? -19.766 12.984 4.637 1 82.12 194 ILE A O 1
ATOM 1551 N N . LEU A 1 195 ? -20.969 12.844 6.457 1 77.94 195 LEU A N 1
ATOM 1552 C CA . LEU A 1 195 ? -21.969 11.93 5.891 1 77.94 195 LEU A CA 1
ATOM 1553 C C . LEU A 1 195 ? -22.828 12.633 4.848 1 77.94 195 LEU A C 1
ATOM 1555 O O . LEU A 1 195 ? -23.219 12.023 3.85 1 77.94 195 LEU A O 1
ATOM 1559 N N . SER A 1 196 ? -23.078 13.898 5.074 1 81.56 196 SER A N 1
ATOM 1560 C CA . SER A 1 196 ? -23.953 14.625 4.164 1 81.56 196 SER A CA 1
ATOM 1561 C C . SER A 1 196 ? -23.188 15.117 2.936 1 81.56 196 SER A C 1
ATOM 1563 O O . SER A 1 196 ? -23.797 15.352 1.884 1 81.56 196 SER A O 1
ATOM 1565 N N . GLY A 1 197 ? -21.953 15.344 3.137 1 81.25 197 GLY A N 1
ATOM 1566 C CA . GLY A 1 197 ? -21.156 15.898 2.053 1 81.25 197 GLY A CA 1
ATOM 1567 C C . GLY A 1 197 ? -21.219 17.406 1.983 1 81.25 197 GLY A C 1
ATOM 1568 O O . GLY A 1 197 ? -20.594 18.031 1.113 1 81.25 197 GLY A O 1
ATOM 1569 N N . PHE A 1 198 ? -21.984 17.969 2.85 1 84.88 198 PHE A N 1
ATOM 1570 C CA . PHE A 1 198 ? -22.062 19.438 2.914 1 84.88 198 PHE A CA 1
ATOM 1571 C C . PHE A 1 198 ? -20.969 19.984 3.824 1 84.88 198 PHE A C 1
ATOM 1573 O O . PHE A 1 198 ? -21.188 20.141 5.027 1 84.88 198 PHE A O 1
ATOM 1580 N N . TYR A 1 199 ? -19.906 20.312 3.18 1 86.94 199 TYR A N 1
ATOM 1581 C CA . TYR A 1 199 ? -18.75 20.797 3.928 1 86.94 199 TYR A CA 1
ATOM 1582 C C . TYR A 1 199 ? -18.766 22.312 4.055 1 86.94 199 TYR A C 1
ATOM 1584 O O . TYR A 1 199 ? -19.078 23.016 3.09 1 86.94 199 TYR A O 1
ATOM 1592 N N . LYS A 1 200 ? -18.609 22.875 5.223 1 87.38 200 LYS A N 1
ATOM 1593 C CA . LYS A 1 200 ? -18.562 24.328 5.453 1 87.38 200 LYS A CA 1
ATOM 1594 C C . LYS A 1 200 ? -17.156 24.781 5.785 1 87.38 200 LYS A C 1
ATOM 1596 O O . LYS A 1 200 ? -16.953 25.844 6.371 1 87.38 200 LYS A O 1
ATOM 1601 N N . GLY A 1 201 ? -16.156 24.266 5.258 1 93.25 201 GLY A N 1
ATOM 1602 C CA . GLY A 1 201 ? -14.781 24.703 5.391 1 93.25 201 GLY A CA 1
ATOM 1603 C C . GLY A 1 201 ? -14.312 25.562 4.227 1 93.25 201 GLY A C 1
ATOM 1604 O O . GLY A 1 201 ? -15.102 26.312 3.646 1 93.25 201 GLY A O 1
ATOM 1605 N N . GLY A 1 202 ? -13.086 25.703 4.113 1 96.62 202 GLY A N 1
ATOM 1606 C CA . GLY A 1 202 ? -12.555 26.484 3.008 1 96.62 202 GLY A CA 1
ATOM 1607 C C . GLY A 1 202 ? -11.18 27.062 3.295 1 96.62 202 GLY A C 1
ATOM 1608 O O . GLY A 1 202 ? -10.461 26.578 4.172 1 96.62 202 GLY A O 1
ATOM 1609 N N . LEU A 1 203 ? -10.836 27.984 2.404 1 98.38 203 LEU A N 1
ATOM 1610 C CA . LEU A 1 203 ? -9.539 28.641 2.469 1 98.38 203 LEU A CA 1
ATOM 1611 C C . LEU A 1 203 ? -9.703 30.141 2.674 1 98.38 203 LEU A C 1
ATOM 1613 O O . LEU A 1 203 ? -10.547 30.781 2.025 1 98.38 203 LEU A O 1
ATOM 1617 N N . VAL A 1 204 ? -8.922 30.688 3.596 1 98.31 204 VAL A N 1
ATOM 1618 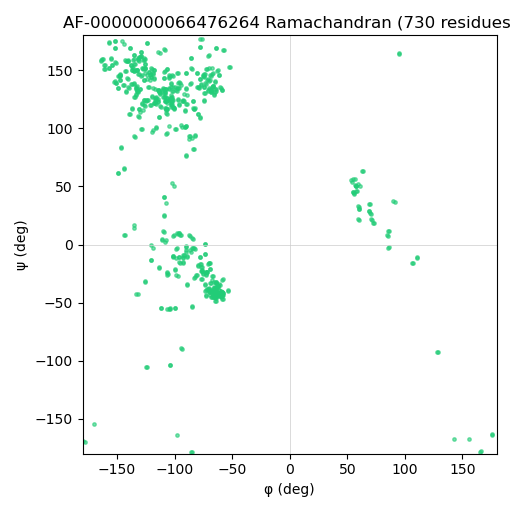C CA . VAL A 1 204 ? -9 32.094 3.932 1 98.31 204 VAL A CA 1
ATOM 1619 C C . VAL A 1 204 ? -7.629 32.75 3.734 1 98.31 204 VAL A C 1
ATOM 1621 O O . VAL A 1 204 ? -6.602 32.156 4.09 1 98.31 204 VAL A O 1
ATOM 1624 N N . TYR A 1 205 ? -7.648 33.906 3.131 1 98.56 205 TYR A N 1
ATOM 1625 C CA . TYR A 1 205 ? -6.453 34.719 3.043 1 98.56 205 TYR A CA 1
ATOM 1626 C C . TYR A 1 205 ? -6.562 35.938 3.971 1 98.56 205 TYR A C 1
ATOM 1628 O O . TYR A 1 205 ? -7.559 36.656 3.947 1 98.56 205 TYR A O 1
ATOM 1636 N N . TYR A 1 206 ? -5.633 36.094 4.867 1 98.44 206 TYR A N 1
ATOM 1637 C CA . TYR A 1 206 ? -5.453 37.281 5.691 1 98.44 206 TYR A CA 1
ATOM 1638 C C . TYR A 1 206 ? -4.297 38.125 5.18 1 98.44 206 TYR A C 1
ATOM 1640 O O . TYR A 1 206 ? -3.145 37.688 5.188 1 98.44 206 TYR A O 1
ATOM 1648 N N . ASN A 1 207 ? -4.527 39.375 4.805 1 97.31 207 ASN A N 1
ATOM 1649 C CA . ASN A 1 207 ? -3.518 40.188 4.145 1 97.31 207 ASN A CA 1
ATOM 1650 C C . ASN A 1 207 ? -2.797 41.094 5.133 1 97.31 207 ASN A C 1
ATOM 1652 O O . ASN A 1 207 ? -2.098 42.031 4.734 1 97.31 207 ASN A O 1
ATOM 1656 N N . GLY A 1 208 ? -3.025 40.906 6.395 1 96.44 208 GLY A N 1
ATOM 1657 C CA . GLY A 1 208 ? -2.451 41.75 7.43 1 96.44 208 GLY A CA 1
ATOM 1658 C C . GLY A 1 208 ? -3.461 42.688 8.062 1 96.44 208 GLY A C 1
ATOM 1659 O O . GLY A 1 208 ? -3.223 43.219 9.148 1 96.44 208 GLY A O 1
ATOM 1660 N N . LYS A 1 209 ? -4.574 42.844 7.402 1 95.25 209 LYS A N 1
ATOM 1661 C CA . LYS A 1 209 ? -5.602 43.75 7.891 1 95.25 209 LYS A CA 1
ATOM 1662 C C . LYS A 1 209 ? -6.977 43.094 7.875 1 95.25 209 LYS A C 1
ATOM 1664 O O . LYS A 1 209 ? -7.742 43.219 8.828 1 95.25 209 LYS A O 1
ATOM 1669 N N . LYS A 1 210 ? -7.219 42.438 6.852 1 95.44 210 LYS A N 1
ATOM 1670 C CA . LYS A 1 210 ? -8.539 41.844 6.684 1 95.44 210 LYS A CA 1
ATOM 1671 C C . LYS A 1 210 ? -8.43 40.438 6.129 1 95.44 210 LYS A C 1
ATOM 1673 O O . LYS A 1 210 ? -7.434 40.094 5.492 1 95.44 210 LYS A O 1
ATOM 1678 N N . SER A 1 211 ? -9.477 39.656 6.453 1 96.88 211 SER A N 1
ATOM 1679 C CA . SER A 1 211 ? -9.57 38.312 5.965 1 96.88 211 SER A CA 1
ATOM 1680 C C . SER A 1 211 ? -10.586 38.188 4.832 1 96.88 211 SER A C 1
ATOM 1682 O O . SER A 1 211 ? -11.617 38.875 4.844 1 96.88 211 SER A O 1
ATOM 1684 N N . GLN A 1 212 ? -10.32 37.344 3.873 1 96.81 212 GLN A N 1
ATOM 1685 C CA . GLN A 1 212 ? -11.258 37.031 2.805 1 96.81 212 GLN A CA 1
ATOM 1686 C C . GLN A 1 212 ? -11.227 35.531 2.469 1 96.81 212 GLN A C 1
ATOM 1688 O O . GLN A 1 212 ? -10.164 34.906 2.494 1 96.81 212 GLN A O 1
ATOM 1693 N N . PHE A 1 213 ? -12.383 34.969 2.17 1 97.12 213 PHE A N 1
ATOM 1694 C CA . PHE A 1 213 ? -12.453 33.594 1.704 1 97.12 213 PHE A CA 1
ATOM 1695 C C . PHE A 1 213 ? -11.961 33.5 0.269 1 97.12 213 PHE A C 1
ATOM 1697 O O . PHE A 1 213 ? -12.367 34.25 -0.599 1 97.12 213 PHE A O 1
ATOM 1704 N N . LEU A 1 214 ? -11.086 32.594 0.042 1 97.88 214 LEU A N 1
ATOM 1705 C CA . LEU A 1 214 ? -10.664 32.25 -1.31 1 97.88 214 LEU A CA 1
ATOM 1706 C C . LEU A 1 214 ? -11.422 31.016 -1.818 1 97.88 214 LEU A C 1
ATOM 1708 O O . LEU A 1 214 ? -11.492 30.781 -3.027 1 97.88 214 LEU A O 1
ATOM 1712 N N . MET A 1 215 ? -11.836 30.203 -0.963 1 96.62 215 MET A N 1
ATOM 1713 C CA . MET A 1 215 ? -12.648 29 -1.169 1 96.62 215 MET A CA 1
ATOM 1714 C C . MET A 1 215 ? -13.648 28.828 -0.035 1 96.62 215 MET A C 1
ATOM 1716 O O . MET A 1 215 ? -13.289 28.922 1.14 1 96.62 215 MET A O 1
ATOM 1720 N N . GLU A 1 216 ? -14.914 28.578 -0.438 1 94.94 216 GLU A N 1
ATOM 1721 C CA . GLU A 1 216 ? -15.961 28.344 0.552 1 94.94 216 GLU A CA 1
ATOM 1722 C C . GLU A 1 216 ? -16.688 27.031 0.286 1 94.94 216 GLU A C 1
ATOM 1724 O O . GLU A 1 216 ? -16.578 26.469 -0.808 1 94.94 216 GLU A O 1
ATOM 1729 N N . ASN A 1 217 ? -17.344 26.562 1.327 1 92.31 217 ASN A N 1
ATOM 1730 C CA . ASN A 1 217 ? -18.188 25.391 1.223 1 92.31 217 ASN A CA 1
ATOM 1731 C C . ASN A 1 217 ? -17.406 24.203 0.645 1 92.31 217 ASN A C 1
ATOM 1733 O O . ASN A 1 217 ? -17.891 23.547 -0.284 1 92.31 217 ASN A O 1
ATOM 1737 N N . ASN A 1 218 ? -16.328 24 1.078 1 92.06 218 ASN A N 1
ATOM 1738 C CA . ASN A 1 218 ? -15.43 22.906 0.749 1 92.06 218 ASN A CA 1
ATOM 1739 C C . ASN A 1 218 ? -14.617 22.469 1.963 1 92.06 218 ASN A C 1
ATOM 1741 O O . ASN A 1 218 ? -14.812 22.969 3.066 1 92.06 218 ASN A O 1
ATOM 1745 N N . ILE A 1 219 ? -13.883 21.484 1.808 1 91.62 219 ILE A N 1
ATOM 1746 C CA . ILE A 1 219 ? -12.992 21.031 2.869 1 91.62 219 ILE A CA 1
ATOM 1747 C C . ILE A 1 219 ? -11.547 21.375 2.51 1 91.62 219 ILE A C 1
ATOM 1749 O O . ILE A 1 219 ? -11.109 21.141 1.38 1 91.62 219 ILE A O 1
ATOM 1753 N N . ALA A 1 220 ? -10.914 22.031 3.373 1 97 220 ALA A N 1
ATOM 1754 C CA . ALA A 1 220 ? -9.484 22.312 3.271 1 97 220 ALA A CA 1
ATOM 1755 C C . ALA A 1 220 ? -8.758 21.953 4.566 1 97 220 ALA A C 1
ATOM 1757 O O . ALA A 1 220 ? -9.039 22.531 5.621 1 97 220 ALA A O 1
ATOM 1758 N N . ASN A 1 221 ? -7.922 20.984 4.445 1 97.56 221 ASN A N 1
ATOM 1759 C CA . ASN A 1 221 ? -7.129 20.547 5.586 1 97.56 221 ASN A CA 1
ATOM 1760 C C . ASN A 1 221 ? -5.684 21.031 5.484 1 97.56 221 ASN A C 1
ATOM 1762 O O . ASN A 1 221 ? -5.418 22.234 5.59 1 97.56 221 ASN A O 1
ATOM 1766 N N . GLY A 1 222 ? -4.777 20.156 5.133 1 98.75 222 GLY A N 1
ATOM 1767 C CA . GLY A 1 222 ? -3.408 20.594 4.918 1 98.75 222 GLY A CA 1
ATOM 1768 C C . GLY A 1 222 ? -3.256 21.5 3.715 1 98.75 222 GLY A C 1
ATOM 1769 O O . GLY A 1 222 ? -3.859 21.266 2.668 1 98.75 222 GLY A O 1
ATOM 1770 N N . ILE A 1 223 ? -2.461 22.625 3.9 1 98.88 223 ILE A N 1
ATOM 1771 C CA . ILE A 1 223 ? -2.154 23.516 2.793 1 98.88 223 ILE A CA 1
ATOM 1772 C C . ILE A 1 223 ? -0.66 23.828 2.785 1 98.88 223 ILE A C 1
ATOM 1774 O O . ILE A 1 223 ? -0.021 23.859 3.84 1 98.88 223 ILE A O 1
ATOM 1778 N N . ILE A 1 224 ? -0.173 24.062 1.629 1 98.81 224 ILE A N 1
ATOM 1779 C CA . ILE A 1 224 ? 1.219 24.484 1.488 1 98.81 224 ILE A CA 1
ATOM 1780 C C . ILE A 1 224 ? 1.424 25.156 0.129 1 98.81 224 ILE A C 1
ATOM 1782 O O . ILE A 1 224 ? 0.659 24.906 -0.808 1 98.81 224 ILE A O 1
ATOM 1786 N N . LEU A 1 225 ? 2.332 26.031 0.065 1 98.38 225 LEU A N 1
ATOM 1787 C CA . LEU A 1 225 ? 2.746 26.625 -1.203 1 98.38 225 LEU A CA 1
ATOM 1788 C C . LEU A 1 225 ? 3.992 25.922 -1.743 1 98.38 225 LEU A C 1
ATOM 1790 O O . LEU A 1 225 ? 4.832 25.469 -0.97 1 98.38 225 LEU A O 1
ATOM 1794 N N . SER A 1 226 ? 4.039 25.891 -3.102 1 97.75 226 SER A N 1
ATOM 1795 C CA . SER A 1 226 ? 5.289 25.469 -3.725 1 97.75 226 SER A CA 1
ATOM 1796 C C . SER A 1 226 ? 6.453 26.359 -3.297 1 97.75 226 SER A C 1
ATOM 1798 O O . SER A 1 226 ? 6.242 27.391 -2.67 1 97.75 226 SER A O 1
ATOM 1800 N N . ARG A 1 227 ? 7.641 25.938 -3.584 1 95.25 227 ARG A N 1
ATOM 1801 C CA . ARG A 1 227 ? 8.82 26.688 -3.145 1 95.25 227 ARG A CA 1
ATOM 1802 C C . ARG A 1 227 ? 8.852 28.078 -3.77 1 95.25 227 ARG A C 1
ATOM 1804 O O . ARG A 1 227 ? 9.305 29.031 -3.141 1 95.25 227 ARG A O 1
ATOM 1811 N N . ASP A 1 228 ? 8.398 28.203 -5.043 1 95.06 228 ASP A N 1
ATOM 1812 C CA . ASP A 1 228 ? 8.391 29.5 -5.703 1 95.06 228 ASP A CA 1
ATOM 1813 C C . ASP A 1 228 ? 7.156 30.312 -5.305 1 95.06 228 ASP A C 1
ATOM 1815 O O . ASP A 1 228 ? 6.953 31.422 -5.789 1 95.06 228 ASP A O 1
ATOM 1819 N N . GLN A 1 229 ? 6.238 29.703 -4.496 1 96.25 229 GLN A N 1
ATOM 1820 C CA . GLN A 1 229 ? 5.086 30.344 -3.869 1 96.25 229 GLN A CA 1
ATOM 1821 C C . GLN A 1 229 ? 4.027 30.703 -4.906 1 96.25 229 GLN A C 1
ATOM 1823 O O . GLN A 1 229 ? 3.242 31.625 -4.703 1 96.25 229 GLN A O 1
ATOM 1828 N N . LYS A 1 230 ? 4.039 29.953 -5.977 1 97.12 230 LYS A N 1
ATOM 1829 C CA . LYS A 1 230 ? 3.08 30.266 -7.031 1 97.12 230 LYS A CA 1
ATOM 1830 C C . LYS A 1 230 ? 1.953 29.234 -7.074 1 97.12 230 LYS A C 1
ATOM 1832 O O . LYS A 1 230 ? 0.907 29.484 -7.68 1 97.12 230 LYS A O 1
ATOM 1837 N N . THR A 1 231 ? 2.258 28.078 -6.574 1 98.5 231 THR A N 1
ATOM 1838 C CA . THR A 1 231 ? 1.283 27 -6.598 1 98.5 231 THR A CA 1
ATOM 1839 C C . THR A 1 231 ? 0.828 26.641 -5.188 1 98.5 231 THR A C 1
ATOM 1841 O O . THR A 1 231 ? 1.652 26.484 -4.285 1 98.5 231 THR A O 1
ATOM 1844 N N . LEU A 1 232 ? -0.456 26.578 -4.957 1 98.75 232 LEU A N 1
ATOM 1845 C CA . LEU A 1 232 ? -1.055 26.203 -3.682 1 98.75 232 LEU A CA 1
ATOM 1846 C C . LEU A 1 232 ? -1.609 24.781 -3.736 1 98.75 232 LEU A C 1
ATOM 1848 O O . LEU A 1 232 ? -2.355 24.438 -4.656 1 98.75 232 LEU A O 1
ATOM 1852 N N . PHE A 1 233 ? -1.181 23.953 -2.861 1 98.88 233 PHE A N 1
ATOM 1853 C CA . PHE A 1 233 ? -1.732 22.609 -2.684 1 98.88 233 PHE A CA 1
ATOM 1854 C C . PHE A 1 233 ? -2.67 22.562 -1.483 1 98.88 233 PHE A C 1
ATOM 1856 O O . PHE A 1 233 ? -2.352 23.094 -0.418 1 98.88 233 PHE A O 1
ATOM 1863 N N . VAL A 1 234 ? -3.826 22 -1.651 1 98.88 234 VAL A N 1
ATOM 1864 C CA . VAL A 1 234 ? -4.828 21.906 -0.597 1 98.88 234 VAL A CA 1
ATOM 1865 C C . VAL A 1 234 ? -5.266 20.438 -0.444 1 98.88 234 VAL A C 1
ATOM 1867 O O . VAL A 1 234 ? -5.664 19.797 -1.42 1 98.88 234 VAL A O 1
ATOM 1870 N N . SER A 1 235 ? -5.16 19.922 0.702 1 98.69 235 SER A N 1
ATOM 1871 C CA . SER A 1 235 ? -5.688 18.578 0.964 1 98.69 235 SER A CA 1
ATOM 1872 C C . SER A 1 235 ? -7.199 18.625 1.177 1 98.69 235 SER A C 1
ATOM 1874 O O . SER A 1 235 ? -7.68 19.219 2.137 1 98.69 235 SER A O 1
ATOM 1876 N N . HIS A 1 236 ? -7.91 18.078 0.296 1 96.75 236 HIS A N 1
ATOM 1877 C CA . HIS A 1 236 ? -9.32 17.797 0.525 1 96.75 236 HIS A CA 1
ATOM 1878 C C . HIS A 1 236 ? -9.516 16.406 1.126 1 96.75 236 HIS A C 1
ATOM 1880 O O . HIS A 1 236 ? -9.977 15.484 0.442 1 96.75 236 HIS A O 1
ATOM 1886 N N . ILE A 1 237 ? -9.234 16.312 2.379 1 94.81 237 ILE A N 1
ATOM 1887 C CA . ILE A 1 237 ? -8.969 15.078 3.104 1 94.81 237 ILE A CA 1
ATOM 1888 C C . ILE A 1 237 ? -10.164 14.141 2.984 1 94.81 237 ILE A C 1
ATOM 1890 O O . ILE A 1 237 ? -10 12.938 2.764 1 94.81 237 ILE A O 1
ATOM 1894 N N . ASN A 1 238 ? -11.414 14.602 3.09 1 90.06 238 ASN A N 1
ATOM 1895 C CA . ASN A 1 238 ? -12.602 13.758 3.059 1 90.06 238 ASN A CA 1
ATOM 1896 C C . ASN A 1 238 ? -12.922 13.289 1.643 1 90.06 238 ASN A C 1
ATOM 1898 O O . ASN A 1 238 ? -13.617 12.289 1.459 1 90.06 238 ASN A O 1
ATOM 1902 N N . GLN A 1 239 ? -12.461 14.055 0.697 1 91.31 239 GLN A N 1
ATOM 1903 C CA . GLN A 1 239 ? -12.633 13.672 -0.7 1 91.31 239 GLN A CA 1
ATOM 1904 C C . GLN A 1 239 ? -11.469 12.82 -1.191 1 91.31 239 GLN A C 1
ATOM 1906 O O . GLN A 1 239 ? -11.5 12.297 -2.307 1 91.31 239 GLN A O 1
ATOM 1911 N N . GLU A 1 240 ? -10.445 12.742 -0.392 1 95.31 240 GLU A N 1
ATOM 1912 C CA . GLU A 1 240 ? -9.242 11.984 -0.715 1 95.31 240 GLU A CA 1
ATOM 1913 C C . GLU A 1 240 ? -8.609 12.469 -2.014 1 95.31 240 GLU A C 1
ATOM 1915 O O . GLU A 1 240 ? -8.273 11.672 -2.889 1 95.31 240 GLU A O 1
ATOM 1920 N N . THR A 1 241 ? -8.5 13.812 -2.109 1 97.44 241 THR A N 1
ATOM 1921 C CA . THR A 1 241 ? -7.863 14.453 -3.252 1 97.44 241 THR A CA 1
ATOM 1922 C C . THR A 1 241 ? -6.914 15.562 -2.793 1 97.44 241 THR A C 1
ATOM 1924 O O . THR A 1 241 ? -7.02 16.047 -1.664 1 97.44 241 THR A O 1
ATOM 1927 N N . ILE A 1 242 ? -5.969 15.867 -3.574 1 98.75 242 ILE A N 1
ATOM 1928 C CA . ILE A 1 242 ? -5.133 17.047 -3.434 1 98.75 242 ILE A CA 1
ATOM 1929 C C . ILE A 1 242 ? -5.496 18.078 -4.508 1 98.75 242 ILE A C 1
ATOM 1931 O O . ILE A 1 242 ? -5.32 17.812 -5.703 1 98.75 242 ILE A O 1
ATOM 1935 N N . GLY A 1 243 ? -6.035 19.156 -4.066 1 98.75 243 GLY A N 1
ATOM 1936 C CA . GLY A 1 243 ? -6.262 20.266 -4.988 1 98.75 243 GLY A CA 1
ATOM 1937 C C . GLY A 1 243 ? -5 21.047 -5.305 1 98.75 243 GLY A C 1
ATOM 1938 O O . GLY A 1 243 ? -4.172 21.281 -4.426 1 98.75 243 GLY A O 1
ATOM 1939 N N . VAL A 1 244 ? -4.871 21.359 -6.582 1 98.88 244 VAL A N 1
ATOM 1940 C CA . VAL A 1 244 ? -3.75 22.172 -7.051 1 98.88 244 VAL A CA 1
ATOM 1941 C C . VAL A 1 244 ? -4.266 23.484 -7.621 1 98.88 244 VAL A C 1
ATOM 1943 O O . VAL A 1 244 ? -5.09 23.5 -8.539 1 98.88 244 VAL A O 1
ATOM 1946 N N . TYR A 1 245 ? -3.762 24.578 -7.082 1 98.75 245 TYR A N 1
ATOM 1947 C CA . TYR A 1 245 ? -4.242 25.891 -7.461 1 98.75 245 TYR A CA 1
ATOM 1948 C C . TYR A 1 245 ? -3.078 26.828 -7.754 1 98.75 245 TYR A C 1
ATOM 1950 O O . TYR A 1 245 ? -2.008 26.719 -7.156 1 98.75 245 TYR A O 1
ATOM 1958 N N . THR A 1 246 ? -3.338 27.766 -8.656 1 98.5 246 THR A N 1
ATOM 1959 C CA . THR A 1 246 ? -2.428 28.906 -8.695 1 98.5 246 THR A CA 1
ATOM 1960 C C . THR A 1 246 ? -2.637 29.797 -7.477 1 98.5 246 THR A C 1
ATOM 1962 O O . THR A 1 246 ? -3.725 29.828 -6.898 1 98.5 246 THR A O 1
ATOM 1965 N N . TRP A 1 247 ? -1.618 30.484 -7.043 1 98.31 247 TRP A N 1
ATOM 1966 C CA . TRP A 1 247 ? -1.685 31.469 -5.973 1 98.31 247 TRP A CA 1
ATOM 1967 C C . TRP A 1 247 ? -1.104 32.812 -6.43 1 98.31 247 TRP A C 1
ATOM 1969 O O . TRP A 1 247 ? 0.033 32.875 -6.902 1 98.31 247 TRP A O 1
ATOM 1979 N N . ASN A 1 248 ? -1.904 33.844 -6.406 1 97.5 248 ASN A N 1
ATOM 1980 C CA . ASN A 1 248 ? -1.479 35.219 -6.664 1 97.5 248 ASN A CA 1
ATOM 1981 C C . ASN A 1 248 ? -1.67 36.094 -5.434 1 97.5 248 ASN A C 1
ATOM 1983 O O . ASN A 1 248 ? -2.768 36.594 -5.191 1 97.5 248 ASN A O 1
ATOM 1987 N N . GLN A 1 249 ? -0.647 36.344 -4.746 1 93.5 249 GLN A N 1
ATOM 1988 C CA . GLN A 1 249 ? -0.731 37.062 -3.494 1 93.5 249 GLN A CA 1
ATOM 1989 C C . GLN A 1 249 ? -1.211 38.5 -3.729 1 93.5 249 GLN A C 1
ATOM 1991 O O . GLN A 1 249 ? -1.946 39.062 -2.91 1 93.5 249 GLN A O 1
ATOM 1996 N N . LYS A 1 250 ? -0.716 39.156 -4.758 1 93.94 250 LYS A N 1
ATOM 1997 C CA . LYS A 1 250 ? -1.062 40.562 -5.035 1 93.94 250 LYS A CA 1
ATOM 1998 C C . LYS A 1 250 ? -2.576 40.75 -5.113 1 93.94 250 LYS A C 1
ATOM 2000 O O . LYS A 1 250 ? -3.117 41.719 -4.562 1 93.94 250 LYS A O 1
ATOM 2005 N N . ASP A 1 251 ? -3.209 39.844 -5.676 1 92.75 251 ASP A N 1
ATOM 2006 C CA . ASP A 1 251 ? -4.648 39.969 -5.887 1 92.75 251 ASP A CA 1
ATOM 2007 C C . ASP A 1 251 ? -5.422 39.156 -4.836 1 92.75 251 ASP A C 1
ATOM 2009 O O . ASP A 1 251 ? -6.633 39.344 -4.684 1 92.75 251 ASP A O 1
ATOM 2013 N N . GLY A 1 252 ? -4.691 38.344 -4.113 1 94.56 252 GLY A N 1
ATOM 2014 C CA . GLY A 1 252 ? -5.375 37.469 -3.184 1 94.56 252 GLY A CA 1
ATOM 2015 C C . GLY A 1 252 ? -6.34 36.5 -3.869 1 94.56 252 GLY A C 1
ATOM 2016 O O . GLY A 1 252 ? -7.508 36.438 -3.488 1 94.56 252 GLY A O 1
ATOM 2017 N N . GLU A 1 253 ? -5.816 35.812 -4.891 1 96.94 253 GLU A N 1
ATOM 2018 C CA . GLU A 1 253 ? -6.684 34.969 -5.703 1 96.94 253 GLU A CA 1
ATOM 2019 C C . GLU A 1 253 ? -6.043 33.625 -5.961 1 96.94 253 GLU A C 1
ATOM 2021 O O . GLU A 1 253 ? -4.816 33.5 -5.977 1 96.94 253 GLU A O 1
ATOM 2026 N N . ILE A 1 254 ? -6.914 32.656 -6.09 1 98.31 254 ILE A N 1
ATOM 2027 C CA . ILE A 1 254 ? -6.469 31.328 -6.512 1 98.31 254 ILE A CA 1
ATOM 2028 C C . ILE A 1 254 ? -7.266 30.891 -7.734 1 98.31 254 ILE A C 1
ATOM 2030 O O . ILE A 1 254 ? -8.391 31.344 -7.957 1 98.31 254 ILE A O 1
ATOM 2034 N N . GLN A 1 255 ? -6.66 30.078 -8.547 1 98.25 255 GLN A N 1
ATOM 2035 C CA . GLN A 1 255 ? -7.32 29.406 -9.664 1 98.25 255 GLN A CA 1
ATOM 2036 C C . GLN A 1 255 ? -6.984 27.922 -9.695 1 98.25 255 GLN A C 1
ATOM 2038 O O . GLN A 1 255 ? -5.82 27.531 -9.578 1 98.25 255 GLN A O 1
ATOM 2043 N N . LYS A 1 256 ? -7.984 27.141 -9.844 1 98.19 256 LYS A N 1
ATOM 2044 C CA . LYS A 1 256 ? -7.773 25.688 -9.859 1 98.19 256 LYS A CA 1
ATOM 2045 C C . LYS A 1 256 ? -7.023 25.266 -11.117 1 98.19 256 LYS A C 1
ATOM 2047 O O . LYS A 1 256 ? -7.379 25.656 -12.227 1 98.19 256 LYS A O 1
ATOM 2052 N N . ILE A 1 257 ? -6 24.469 -10.922 1 98.62 257 ILE A N 1
ATOM 2053 C CA . ILE A 1 257 ? -5.246 23.875 -12.016 1 98.62 257 ILE A CA 1
ATOM 2054 C C . ILE A 1 257 ? -5.703 22.422 -12.234 1 98.62 257 ILE A C 1
ATOM 2056 O O . ILE A 1 257 ? -6.031 22.031 -13.352 1 98.62 257 ILE A O 1
ATOM 2060 N N . SER A 1 258 ? -5.664 21.625 -11.211 1 98.56 258 SER A N 1
ATOM 2061 C CA . SER A 1 258 ? -6.004 20.203 -11.266 1 98.56 258 SER A CA 1
ATOM 2062 C C . SER A 1 258 ? -6.414 19.688 -9.898 1 98.56 258 SER A C 1
ATOM 2064 O O . SER A 1 258 ? -6.449 20.438 -8.922 1 98.56 258 SER A O 1
ATOM 2066 N N . GLU A 1 259 ? -6.844 18.516 -9.82 1 98.31 259 GLU A N 1
ATOM 2067 C CA . GLU A 1 259 ? -7.168 17.75 -8.625 1 98.31 259 GLU A CA 1
ATOM 2068 C C . GLU A 1 259 ? -6.656 16.312 -8.734 1 98.31 259 GLU A C 1
ATOM 2070 O O . GLU A 1 259 ? -7.062 15.578 -9.633 1 98.31 259 GLU A O 1
ATOM 2075 N N . ILE A 1 260 ? -5.762 15.945 -7.871 1 98.31 260 ILE A N 1
ATOM 2076 C CA . ILE A 1 260 ? -5.152 14.625 -7.91 1 98.31 260 ILE A CA 1
ATOM 2077 C C . ILE A 1 260 ? -5.875 13.695 -6.938 1 98.31 260 ILE A C 1
ATOM 2079 O O . ILE A 1 260 ? -5.945 13.977 -5.738 1 98.31 260 ILE A O 1
ATOM 2083 N N . GLU A 1 261 ? -6.449 12.594 -7.418 1 97.19 261 GLU A N 1
ATOM 2084 C CA . GLU A 1 261 ? -7.078 11.586 -6.57 1 97.19 261 GLU A CA 1
ATOM 2085 C C . GLU A 1 261 ? -6.027 10.742 -5.855 1 97.19 261 GLU A C 1
ATOM 2087 O O . GLU A 1 261 ? -5.199 10.094 -6.5 1 97.19 261 GLU A O 1
ATOM 2092 N N . THR A 1 262 ? -6.086 10.711 -4.555 1 97.75 262 THR A N 1
ATOM 2093 C CA . THR A 1 262 ? -5.109 9.953 -3.777 1 97.75 262 THR A CA 1
ATOM 2094 C C . THR A 1 262 ? -5.727 8.68 -3.221 1 97.75 262 THR A C 1
ATOM 2096 O O . THR A 1 262 ? -5.016 7.738 -2.871 1 97.75 262 THR A O 1
ATOM 2099 N N . LEU A 1 263 ? -7.062 8.633 -3.014 1 96.75 263 LEU A N 1
ATOM 2100 C CA . LEU A 1 263 ? -7.824 7.543 -2.408 1 96.75 263 LEU A CA 1
ATOM 2101 C C . LEU A 1 263 ? -7.348 7.273 -0.984 1 96.75 263 LEU A C 1
ATOM 2103 O O . LEU A 1 263 ? -7.414 6.137 -0.507 1 96.75 263 LEU A O 1
ATOM 2107 N N . THR A 1 264 ? -6.746 8.133 -0.368 1 97.69 264 THR A N 1
ATOM 2108 C CA . THR A 1 264 ? -6.391 8.203 1.046 1 97.69 264 THR A CA 1
ATOM 2109 C C . THR A 1 264 ? -6.52 9.633 1.569 1 97.69 264 THR A C 1
ATOM 2111 O O . THR A 1 264 ? -6.418 10.594 0.803 1 97.69 264 THR A O 1
ATOM 2114 N N . GLY A 1 265 ? -6.832 9.789 2.801 1 97.06 265 GLY A N 1
ATOM 2115 C CA . GLY A 1 265 ? -6.988 11.109 3.385 1 97.06 265 GLY A CA 1
ATOM 2116 C C . GLY A 1 265 ? -5.672 11.734 3.799 1 97.06 265 GLY A C 1
ATOM 2117 O O . GLY A 1 265 ? -5.23 11.578 4.941 1 97.06 265 GLY A O 1
ATOM 2118 N N . CYS A 1 266 ? -5.117 12.523 2.91 1 98.62 266 CYS A N 1
ATOM 2119 C CA . CYS A 1 266 ? -3.879 13.219 3.248 1 98.62 266 CYS A CA 1
ATOM 2120 C C . CYS A 1 266 ? -4.148 14.367 4.211 1 98.62 266 CYS A C 1
ATOM 2122 O O . CYS A 1 266 ? -5.09 15.141 4.016 1 98.62 266 CYS A O 1
ATOM 2124 N N . ASP A 1 267 ? -3.299 14.461 5.211 1 98.44 267 ASP A N 1
ATOM 2125 C CA . ASP A 1 267 ? -3.494 15.461 6.254 1 98.44 267 ASP A CA 1
ATOM 2126 C C . ASP A 1 267 ? -2.701 16.734 5.957 1 98.44 267 ASP A C 1
ATOM 2128 O O . ASP A 1 267 ? -3.115 17.547 5.129 1 98.44 267 ASP A O 1
ATOM 2132 N N . ASN A 1 268 ? -1.438 16.859 6.391 1 98.88 268 ASN A N 1
ATOM 2133 C CA . ASN A 1 268 ? -0.63 18.047 6.133 1 98.88 268 ASN A CA 1
ATOM 2134 C C . ASN A 1 268 ? 0.481 17.766 5.129 1 98.88 268 ASN A C 1
ATOM 2136 O O . ASN A 1 268 ? 0.705 16.609 4.754 1 98.88 268 ASN A O 1
ATOM 2140 N N . PHE A 1 269 ? 1.088 18.859 4.668 1 98.88 269 PHE A N 1
ATOM 2141 C CA . PHE A 1 269 ? 2.027 18.734 3.559 1 98.88 269 PHE A CA 1
ATOM 2142 C C . PHE A 1 269 ? 3.375 19.344 3.922 1 98.88 269 PHE A C 1
ATOM 2144 O O . PHE A 1 269 ? 3.451 20.234 4.77 1 98.88 269 PHE A O 1
ATOM 2151 N N . TYR A 1 270 ? 4.352 18.906 3.312 1 98.75 270 TYR A N 1
ATOM 2152 C CA . TYR A 1 270 ? 5.684 19.5 3.221 1 98.75 270 TYR A CA 1
ATOM 2153 C C . TYR A 1 270 ? 6.195 19.453 1.786 1 98.75 270 TYR A C 1
ATOM 2155 O O . TYR A 1 270 ? 5.934 18.5 1.052 1 98.75 270 TYR A O 1
ATOM 2163 N N . VAL A 1 271 ? 6.816 20.5 1.348 1 98.44 271 VAL A N 1
ATOM 2164 C CA . VAL A 1 271 ? 7.438 20.531 0.028 1 98.44 271 VAL A CA 1
ATOM 2165 C C . VAL A 1 271 ? 8.961 20.484 0.172 1 98.44 271 VAL A C 1
ATOM 2167 O O . VAL A 1 271 ? 9.555 21.344 0.823 1 98.44 271 VAL A O 1
ATOM 2170 N N . ASP A 1 272 ? 9.555 19.5 -0.465 1 97 272 ASP A N 1
ATOM 2171 C CA . ASP A 1 272 ? 11 19.391 -0.341 1 97 272 ASP A CA 1
ATOM 2172 C C . ASP A 1 272 ? 11.711 20.266 -1.376 1 97 272 ASP A C 1
ATOM 2174 O O . ASP A 1 272 ? 11.062 21.016 -2.107 1 97 272 ASP A O 1
ATOM 2178 N N . THR A 1 273 ? 13.016 20.234 -1.396 1 94.25 273 THR A N 1
ATOM 2179 C CA . THR A 1 273 ? 13.812 21.141 -2.217 1 94.25 273 THR A CA 1
ATOM 2180 C C . THR A 1 273 ? 13.656 20.797 -3.699 1 94.25 273 THR A C 1
ATOM 2182 O O . THR A 1 273 ? 14.023 21.609 -4.562 1 94.25 273 THR A O 1
ATOM 2185 N N . GLN A 1 274 ? 13.156 19.625 -4.035 1 92.81 274 GLN A N 1
ATOM 2186 C CA . GLN A 1 274 ? 12.922 19.234 -5.422 1 92.81 274 GLN A CA 1
ATOM 2187 C C . GLN A 1 274 ? 11.453 19.391 -5.801 1 92.81 274 GLN A C 1
ATOM 2189 O O . GLN A 1 274 ? 11.023 18.906 -6.848 1 92.81 274 GLN A O 1
ATOM 2194 N N . ASP A 1 275 ? 10.672 19.984 -4.93 1 92.81 275 ASP A N 1
ATOM 2195 C CA . ASP A 1 275 ? 9.273 20.359 -5.105 1 92.81 275 ASP A CA 1
ATOM 2196 C C . ASP A 1 275 ? 8.367 19.125 -5.09 1 92.81 275 ASP A C 1
ATOM 2198 O O . ASP A 1 275 ? 7.289 19.141 -5.68 1 92.81 275 ASP A O 1
ATOM 2202 N N . HIS A 1 276 ? 8.938 18.062 -4.547 1 97.56 276 HIS A N 1
ATOM 2203 C CA . HIS A 1 276 ? 8.016 16.969 -4.227 1 97.56 276 HIS A CA 1
ATOM 2204 C C . HIS A 1 276 ? 7.141 17.328 -3.027 1 97.56 276 HIS A C 1
ATOM 2206 O O . HIS A 1 276 ? 7.609 17.969 -2.082 1 97.56 276 HIS A O 1
ATOM 2212 N N . LEU A 1 277 ? 5.934 16.938 -3.104 1 98.75 277 LEU A N 1
ATOM 2213 C CA . LEU A 1 277 ? 5.012 17.109 -1.987 1 98.75 277 LEU A CA 1
ATOM 2214 C C . LEU A 1 277 ? 5.004 15.867 -1.094 1 98.75 277 LEU A C 1
ATOM 2216 O O . LEU A 1 277 ? 4.832 14.75 -1.579 1 98.75 277 LEU A O 1
ATOM 2220 N N . TRP A 1 278 ? 5.273 16.062 0.158 1 98.88 278 TRP A N 1
ATOM 2221 C CA . TRP A 1 278 ? 5.203 14.992 1.152 1 98.88 278 TRP A CA 1
ATOM 2222 C C . TRP A 1 278 ? 3.957 15.141 2.02 1 98.88 278 TRP A C 1
ATOM 2224 O O . TRP A 1 278 ? 3.561 16.25 2.361 1 98.88 278 TRP A O 1
ATOM 2234 N N . ALA A 1 279 ? 3.355 14.008 2.406 1 98.88 279 ALA A N 1
ATOM 2235 C CA . ALA A 1 279 ? 2.135 14.062 3.207 1 98.88 279 ALA A CA 1
ATOM 2236 C C . ALA A 1 279 ? 2.055 12.875 4.164 1 98.88 279 ALA A C 1
ATOM 2238 O O . ALA A 1 279 ? 2.514 11.781 3.844 1 98.88 279 ALA A O 1
ATOM 2239 N N . GLY A 1 280 ? 1.595 13.078 5.336 1 98.81 280 GLY A N 1
ATOM 2240 C CA . GLY A 1 280 ? 1.007 12.016 6.141 1 98.81 280 GLY A CA 1
ATOM 2241 C C . GLY A 1 280 ? -0.466 11.797 5.855 1 98.81 280 GLY A C 1
ATOM 2242 O O . GLY A 1 280 ? -1.213 12.758 5.648 1 98.81 280 GLY A O 1
ATOM 2243 N N . CYS A 1 281 ? -0.873 10.516 5.801 1 98.75 281 CYS A N 1
ATOM 2244 C CA . CYS A 1 281 ? -2.23 10.258 5.34 1 98.75 281 CYS A CA 1
ATOM 2245 C C . CYS A 1 281 ? -2.916 9.219 6.23 1 98.75 281 CYS A C 1
ATOM 2247 O O . CYS A 1 281 ? -2.25 8.484 6.953 1 98.75 281 CYS A O 1
ATOM 2249 N N . HIS A 1 282 ? -4.242 9.258 6.156 1 98 282 HIS A N 1
ATOM 2250 C CA . HIS A 1 282 ? -5.129 8.289 6.797 1 98 282 HIS A CA 1
ATOM 2251 C C . HIS A 1 282 ? -5.746 7.344 5.773 1 98 282 HIS A C 1
ATOM 2253 O O . HIS A 1 282 ? -6.809 7.633 5.219 1 98 282 HIS A O 1
ATOM 2259 N N . PRO A 1 283 ? -5.148 6.16 5.586 1 97.81 283 PRO A N 1
ATOM 2260 C CA . PRO A 1 283 ? -5.555 5.285 4.484 1 97.81 283 PRO A CA 1
ATOM 2261 C C . PRO A 1 283 ? -6.859 4.547 4.77 1 97.81 283 PRO A C 1
ATOM 2263 O O . PRO A 1 283 ? -7.516 4.062 3.842 1 97.81 283 PRO A O 1
ATOM 2266 N N . VAL A 1 284 ? -7.191 4.406 6.008 1 96.56 284 VAL A N 1
ATOM 2267 C CA . VAL A 1 284 ? -8.422 3.742 6.426 1 96.56 284 VAL A CA 1
ATOM 2268 C C . VAL A 1 284 ? -9.188 4.633 7.402 1 96.56 284 VAL A C 1
ATOM 2270 O O . VAL A 1 284 ? -8.992 4.543 8.617 1 96.56 284 VAL A O 1
ATOM 2273 N N . VAL A 1 285 ? -10.141 5.293 6.883 1 92.81 285 VAL A N 1
ATOM 2274 C CA . VAL A 1 285 ? -10.805 6.367 7.613 1 92.81 285 VAL A CA 1
ATOM 2275 C C . VAL A 1 285 ? -11.586 5.785 8.789 1 92.81 285 VAL A C 1
ATOM 2277 O O . VAL A 1 285 ? -11.609 6.363 9.875 1 92.81 285 VAL A O 1
ATOM 2280 N N . LYS A 1 286 ? -12.227 4.645 8.586 1 91.31 286 LYS A N 1
ATOM 2281 C CA . LYS A 1 286 ? -13.016 4.066 9.672 1 91.31 286 LYS A CA 1
ATOM 2282 C C . LYS A 1 286 ? -12.148 3.797 10.898 1 91.31 286 LYS A C 1
ATOM 2284 O O . LYS A 1 286 ? -12.578 4.023 12.031 1 91.31 286 LYS A O 1
ATOM 2289 N N . ASP A 1 287 ? -10.945 3.307 10.695 1 93 287 ASP A N 1
ATOM 2290 C CA . ASP A 1 287 ? -10.039 3.014 11.805 1 93 287 ASP A CA 1
ATOM 2291 C C . ASP A 1 287 ? -9.477 4.297 12.406 1 93 287 ASP A C 1
ATOM 2293 O O . ASP A 1 287 ? -9.336 4.402 13.625 1 93 287 ASP A O 1
ATOM 2297 N N . ALA A 1 288 ? -9.172 5.211 11.562 1 92.56 288 ALA A N 1
ATOM 2298 C CA . ALA A 1 288 ? -8.711 6.508 12.055 1 92.56 288 ALA A CA 1
ATOM 2299 C C . ALA A 1 288 ? -9.766 7.172 12.93 1 92.56 288 ALA A C 1
ATOM 2301 O O . ALA A 1 288 ? -9.438 7.746 13.977 1 92.56 288 ALA A O 1
ATOM 2302 N N . ALA A 1 289 ? -10.969 7.125 12.492 1 89.44 289 ALA A N 1
ATOM 2303 C CA . ALA A 1 289 ? -12.07 7.711 13.25 1 89.44 289 ALA A CA 1
ATOM 2304 C C . ALA A 1 289 ? -12.195 7.051 14.625 1 89.44 289 ALA A C 1
ATOM 2306 O O . ALA A 1 289 ? -12.453 7.727 15.617 1 89.44 289 ALA A O 1
ATOM 2307 N N . GLY A 1 290 ? -12.062 5.746 14.633 1 88.19 290 GLY A N 1
ATOM 2308 C CA . GLY A 1 290 ? -12.086 5.051 15.906 1 88.19 290 GLY A CA 1
ATOM 2309 C C . GLY A 1 290 ? -10.992 5.508 16.859 1 88.19 290 GLY A C 1
ATOM 2310 O O . GLY A 1 290 ? -11.25 5.734 18.031 1 88.19 290 GLY A O 1
ATOM 2311 N N . HIS A 1 291 ? -9.805 5.66 16.359 1 90.5 291 HIS A N 1
ATOM 2312 C CA . HIS A 1 291 ? -8.664 6.117 17.141 1 90.5 291 HIS A CA 1
ATOM 2313 C C . HIS A 1 291 ? -8.859 7.543 17.625 1 90.5 291 HIS A C 1
ATOM 2315 O O . HIS A 1 291 ? -8.68 7.828 18.812 1 90.5 291 HIS A O 1
ATOM 2321 N N . LEU A 1 292 ? -9.305 8.406 16.781 1 87.5 292 LEU A N 1
ATOM 2322 C CA . LEU A 1 292 ? -9.414 9.828 17.094 1 87.5 292 LEU A CA 1
ATOM 2323 C C . LEU A 1 292 ? -10.617 10.109 17.984 1 87.5 292 LEU A C 1
ATOM 2325 O O . LEU A 1 292 ? -10.656 11.125 18.688 1 87.5 292 LEU A O 1
ATOM 2329 N N . GLY A 1 293 ? -11.594 9.195 17.953 1 84.88 293 GLY A N 1
ATOM 2330 C CA . GLY A 1 293 ? -12.742 9.328 18.828 1 84.88 293 GLY A CA 1
ATOM 2331 C C . GLY A 1 293 ? -12.43 9.055 20.281 1 84.88 293 GLY A C 1
ATOM 2332 O O . GLY A 1 293 ? -13.172 9.469 21.172 1 84.88 293 GLY A O 1
ATOM 2333 N N . ASN A 1 294 ? -11.344 8.281 20.453 1 85.75 294 ASN A N 1
ATOM 2334 C CA . ASN A 1 294 ? -10.859 7.988 21.797 1 85.75 294 ASN A CA 1
ATOM 2335 C C . ASN A 1 294 ? -9.336 7.855 21.828 1 85.75 294 ASN A C 1
ATOM 2337 O O . ASN A 1 294 ? -8.805 6.75 21.969 1 85.75 294 ASN A O 1
ATOM 2341 N N . VAL A 1 295 ? -8.648 8.914 21.922 1 83.69 295 VAL A N 1
ATOM 2342 C CA . VAL A 1 295 ? -7.203 8.945 21.75 1 83.69 295 VAL A CA 1
ATOM 2343 C C . VAL A 1 295 ? -6.516 8.383 22.984 1 83.69 295 VAL A C 1
ATOM 2345 O O . VAL A 1 295 ? -5.344 8 22.938 1 83.69 295 VAL A O 1
ATOM 2348 N N . SER A 1 296 ? -7.25 8.344 24.141 1 82.06 296 SER A N 1
ATOM 2349 C CA . SER A 1 296 ? -6.652 7.855 25.375 1 82.06 296 SER A CA 1
ATOM 2350 C C . SER A 1 296 ? -6.633 6.332 25.422 1 82.06 296 SER A C 1
ATOM 2352 O O . SER A 1 296 ? -5.93 5.738 26.234 1 82.06 296 SER A O 1
ATOM 2354 N N . ASP A 1 297 ? -7.453 5.719 24.562 1 87.25 297 ASP A N 1
ATOM 2355 C CA . ASP A 1 297 ? -7.461 4.262 24.469 1 87.25 297 ASP A CA 1
ATOM 2356 C C . ASP A 1 297 ? -6.273 3.76 23.656 1 87.25 297 ASP A C 1
ATOM 2358 O O . ASP A 1 297 ? -6.25 3.893 22.438 1 87.25 297 ASP A O 1
ATOM 2362 N N . SER A 1 298 ? -5.344 3.152 24.297 1 85.19 298 SER A N 1
ATOM 2363 C CA . SER A 1 298 ? -4.082 2.756 23.688 1 85.19 298 SER A CA 1
ATOM 2364 C C . SER A 1 298 ? -4.27 1.56 22.766 1 85.19 298 SER A C 1
ATOM 2366 O O . SER A 1 298 ? -3.377 1.224 21.984 1 85.19 298 SER A O 1
ATOM 2368 N N . THR A 1 299 ? -5.434 0.944 22.75 1 89.38 299 THR A N 1
ATOM 2369 C CA . THR A 1 299 ? -5.676 -0.231 21.906 1 89.38 299 THR A CA 1
ATOM 2370 C C . THR A 1 299 ? -6.266 0.17 20.562 1 89.38 299 THR A C 1
ATOM 2372 O O . THR A 1 299 ? -6.348 -0.65 19.641 1 89.38 299 THR A O 1
ATOM 2375 N N . LEU A 1 300 ? -6.656 1.422 20.469 1 91.19 300 LEU A N 1
ATOM 2376 C CA . LEU A 1 300 ? -7.199 1.921 19.203 1 91.19 300 LEU A CA 1
ATOM 2377 C C . LEU A 1 300 ? -6.121 2.633 18.391 1 91.19 300 LEU A C 1
ATOM 2379 O O . LEU A 1 300 ? -5.465 3.549 18.891 1 91.19 300 LEU A O 1
ATOM 2383 N N . TYR A 1 301 ? -5.977 2.158 17.172 1 91.44 301 TYR A N 1
ATOM 2384 C CA . TYR A 1 301 ? -4.957 2.727 16.312 1 91.44 301 TYR A CA 1
ATOM 2385 C C . TYR A 1 301 ? -5.57 3.234 15.008 1 91.44 301 TYR A C 1
ATOM 2387 O O . TYR A 1 301 ? -6.57 2.689 14.531 1 91.44 301 TYR A O 1
ATOM 2395 N N . GLY A 1 302 ? -5.055 4.34 14.547 1 95.75 302 GLY A N 1
ATOM 2396 C CA . GLY A 1 302 ? -5.328 4.785 13.188 1 95.75 302 GLY A CA 1
ATOM 2397 C C . GLY A 1 302 ? -4.203 4.469 12.219 1 95.75 302 GLY A C 1
ATOM 2398 O O . GLY A 1 302 ? -3.082 4.953 12.383 1 95.75 302 GLY A O 1
ATOM 2399 N N . PRO A 1 303 ? -4.445 3.645 11.211 1 97.5 303 PRO A N 1
ATOM 2400 C CA . PRO A 1 303 ? -3.385 3.35 10.242 1 97.5 303 PRO A CA 1
ATOM 2401 C C . PRO A 1 303 ? -2.752 4.609 9.656 1 97.5 303 PRO A C 1
ATOM 2403 O O . PRO A 1 303 ? -3.383 5.672 9.641 1 97.5 303 PRO A O 1
ATOM 2406 N N . SER A 1 304 ? -1.521 4.465 9.258 1 98.44 304 SER A N 1
ATOM 2407 C CA . SER A 1 304 ? -0.736 5.602 8.789 1 98.44 304 SER A CA 1
ATOM 2408 C C . SER A 1 304 ? -0.116 5.32 7.426 1 98.44 304 SER A C 1
ATOM 2410 O O . SER A 1 304 ? 0.135 4.164 7.078 1 98.44 304 SER A O 1
ATOM 2412 N N . GLN A 1 305 ? 0.063 6.348 6.75 1 98.69 305 GLN A N 1
ATOM 2413 C CA . GLN A 1 305 ? 0.648 6.312 5.414 1 98.69 305 GLN A CA 1
ATOM 2414 C C . GLN A 1 305 ? 1.428 7.59 5.121 1 98.69 305 GLN A C 1
ATOM 2416 O O . GLN A 1 305 ? 0.984 8.688 5.465 1 98.69 305 GLN A O 1
ATOM 2421 N N . VAL A 1 306 ? 2.613 7.465 4.566 1 98.88 306 VAL A N 1
ATOM 2422 C CA . VAL A 1 306 ? 3.381 8.617 4.094 1 98.88 306 VAL A CA 1
ATOM 2423 C C . VAL A 1 306 ? 3.564 8.523 2.58 1 98.88 306 VAL A C 1
ATOM 2425 O O . VAL A 1 306 ? 4.07 7.523 2.068 1 98.88 306 VAL A O 1
ATOM 2428 N N . LEU A 1 307 ? 3.195 9.562 1.918 1 98.81 307 LEU A N 1
ATOM 2429 C CA . LEU A 1 307 ? 3.299 9.617 0.464 1 98.81 307 LEU A CA 1
ATOM 2430 C C . LEU A 1 307 ? 4.238 10.734 0.03 1 98.81 307 LEU A C 1
ATOM 2432 O O . LEU A 1 307 ? 4.277 11.797 0.656 1 98.81 307 LEU A O 1
ATOM 2436 N N . ARG A 1 308 ? 4.961 10.492 -0.97 1 98.75 308 ARG A N 1
ATOM 2437 C CA . ARG A 1 308 ? 5.629 11.531 -1.751 1 98.75 308 ARG A CA 1
ATOM 2438 C C . ARG A 1 308 ? 4.988 11.672 -3.127 1 98.75 308 ARG A C 1
ATOM 2440 O O . ARG A 1 308 ? 4.879 10.695 -3.873 1 98.75 308 ARG A O 1
ATOM 2447 N N . VAL A 1 309 ? 4.621 12.836 -3.465 1 98.5 309 VAL A N 1
ATOM 2448 C CA . VAL A 1 309 ? 3.918 13.117 -4.715 1 98.5 309 VAL A CA 1
ATOM 2449 C C . VAL A 1 309 ? 4.797 13.977 -5.617 1 98.5 309 VAL A C 1
ATOM 2451 O O . VAL A 1 309 ? 5.254 15.055 -5.211 1 98.5 309 VAL A O 1
ATOM 2454 N N . SER A 1 310 ? 5.055 13.5 -6.812 1 97.5 310 SER A N 1
ATOM 2455 C CA . SER A 1 310 ? 5.781 14.234 -7.84 1 97.5 310 SER A CA 1
ATOM 2456 C C . SER A 1 310 ? 4.848 14.68 -8.961 1 97.5 310 SER A C 1
ATOM 2458 O O . SER A 1 310 ? 4.266 13.852 -9.664 1 97.5 310 SER A O 1
ATOM 2460 N N . PHE A 1 311 ? 4.754 15.953 -9.109 1 97.44 311 PHE A N 1
ATOM 2461 C CA . PHE A 1 311 ? 3.824 16.484 -10.094 1 97.44 311 PHE A CA 1
ATOM 2462 C C . PHE A 1 311 ? 4.504 16.656 -11.453 1 97.44 311 PHE A C 1
ATOM 2464 O O . PHE A 1 311 ? 5.703 16.938 -11.516 1 97.44 311 PHE A O 1
ATOM 2471 N N . SER A 1 312 ? 3.725 16.484 -12.508 1 97.25 312 SER A N 1
ATOM 2472 C CA . SER A 1 312 ? 4.176 16.828 -13.852 1 97.25 312 SER A CA 1
ATOM 2473 C C . SER A 1 312 ? 4.422 18.328 -13.984 1 97.25 312 SER A C 1
ATOM 2475 O O . SER A 1 312 ? 4 19.109 -13.125 1 97.25 312 SER A O 1
ATOM 2477 N N . LYS A 1 313 ? 5.039 18.734 -15.055 1 96.19 313 LYS A N 1
ATOM 2478 C CA . LYS A 1 313 ? 5.391 20.141 -15.258 1 96.19 313 LYS A CA 1
ATOM 2479 C C . LYS A 1 313 ? 4.145 21.016 -15.32 1 96.19 313 LYS A C 1
ATOM 2481 O O . LYS A 1 313 ? 4.148 22.141 -14.812 1 96.19 313 LYS A O 1
ATOM 2486 N N . ASP A 1 314 ? 3.096 20.469 -15.898 1 97.38 314 ASP A N 1
ATOM 2487 C CA . ASP A 1 314 ? 1.876 21.266 -16.031 1 97.38 314 ASP A CA 1
ATOM 2488 C C . ASP A 1 314 ? 0.968 21.094 -14.82 1 97.38 314 ASP A C 1
ATOM 2490 O O . ASP A 1 314 ? -0.141 21.625 -14.781 1 97.38 314 ASP A O 1
ATOM 2494 N N . LEU A 1 315 ? 1.32 20.25 -13.805 1 97.81 315 LEU A N 1
ATOM 2495 C CA . LEU A 1 315 ? 0.683 20.047 -12.5 1 97.81 315 LEU A CA 1
ATOM 2496 C C . LEU A 1 315 ? -0.658 19.344 -12.656 1 97.81 315 LEU A C 1
ATOM 2498 O O . LEU A 1 315 ? -1.506 19.406 -11.766 1 97.81 315 LEU A O 1
ATOM 2502 N N . LYS A 1 316 ? -0.849 18.656 -13.758 1 97.94 316 LYS A N 1
ATOM 2503 C CA . LYS A 1 316 ? -2.146 18.047 -14.016 1 97.94 316 LYS A CA 1
ATOM 2504 C C . LYS A 1 316 ? -2.133 16.562 -13.656 1 97.94 316 LYS A C 1
ATOM 2506 O O . LYS A 1 316 ? -3.188 15.945 -13.484 1 97.94 316 LYS A O 1
ATOM 2511 N N . THR A 1 317 ? -0.962 15.961 -13.609 1 97 317 THR A N 1
ATOM 2512 C CA . THR A 1 317 ? -0.794 14.57 -13.203 1 97 317 THR A CA 1
ATOM 2513 C C . THR A 1 317 ? 0.3 14.445 -12.148 1 97 317 THR A C 1
ATOM 2515 O O . THR A 1 317 ? 1.054 15.391 -11.906 1 97 317 THR A O 1
ATOM 2518 N N . ALA A 1 318 ? 0.256 13.352 -11.469 1 97 318 ALA A N 1
ATOM 2519 C CA . ALA A 1 318 ? 1.249 13.148 -10.414 1 97 318 ALA A CA 1
ATOM 2520 C C . ALA A 1 318 ? 1.611 11.672 -10.273 1 97 318 ALA A C 1
ATOM 2522 O O . ALA A 1 318 ? 0.784 10.797 -10.539 1 97 318 ALA A O 1
ATOM 2523 N N . GLU A 1 319 ? 2.85 11.422 -9.953 1 95.62 319 GLU A N 1
ATOM 2524 C CA . GLU A 1 319 ? 3.309 10.117 -9.5 1 95.62 319 GLU A CA 1
ATOM 2525 C C . GLU A 1 319 ? 3.352 10.039 -7.977 1 95.62 319 GLU A C 1
ATOM 2527 O O . GLU A 1 319 ? 3.826 10.969 -7.316 1 95.62 319 GLU A O 1
ATOM 2532 N N . ILE A 1 320 ? 2.867 8.992 -7.473 1 97.75 320 ILE A N 1
ATOM 2533 C CA . ILE A 1 320 ? 2.773 8.867 -6.02 1 97.75 320 ILE A CA 1
ATOM 2534 C C . ILE A 1 320 ? 3.594 7.664 -5.555 1 97.75 320 ILE A C 1
ATOM 2536 O O . ILE A 1 320 ? 3.43 6.555 -6.062 1 97.75 320 ILE A O 1
ATOM 2540 N N . VAL A 1 321 ? 4.434 7.898 -4.652 1 98.06 321 VAL A N 1
ATOM 2541 C CA . VAL A 1 321 ? 5.258 6.879 -4.012 1 98.06 321 VAL A CA 1
ATOM 2542 C C . VAL A 1 321 ? 4.875 6.758 -2.539 1 98.06 321 VAL A C 1
ATOM 2544 O O . VAL A 1 321 ? 4.66 7.766 -1.861 1 98.06 321 VAL A O 1
ATOM 2547 N N . GLU A 1 322 ? 4.695 5.543 -2.078 1 98.5 322 GLU A N 1
ATOM 2548 C CA . GLU A 1 322 ? 4.461 5.285 -0.661 1 98.5 322 GLU A CA 1
ATOM 2549 C C . GLU A 1 322 ? 5.777 5.043 0.078 1 98.5 322 GLU A C 1
ATOM 2551 O O . GLU A 1 322 ? 6.469 4.059 -0.181 1 98.5 322 GLU A O 1
ATOM 2556 N N . VAL A 1 323 ? 6.098 5.898 0.979 1 98.5 323 VAL A N 1
ATOM 2557 C CA . VAL A 1 323 ? 7.379 5.836 1.671 1 98.5 323 VAL A CA 1
ATOM 2558 C C . VAL A 1 323 ? 7.254 4.957 2.914 1 98.5 323 VAL A C 1
ATOM 2560 O O . VAL A 1 323 ? 8.211 4.277 3.303 1 98.5 323 VAL A O 1
ATOM 2563 N N . LEU A 1 324 ? 6.121 5.023 3.5 1 98.44 324 LEU A N 1
ATOM 2564 C CA . LEU A 1 324 ? 5.84 4.312 4.742 1 98.44 324 LEU A CA 1
ATOM 2565 C C . LEU A 1 324 ? 4.359 3.971 4.848 1 98.44 324 LEU A C 1
ATOM 2567 O O . LEU A 1 324 ? 3.504 4.781 4.484 1 98.44 324 LEU A O 1
ATOM 2571 N N . ALA A 1 325 ? 4.055 2.838 5.297 1 98.38 325 ALA A N 1
ATOM 2572 C CA . ALA A 1 325 ? 2.711 2.418 5.688 1 98.38 325 ALA A CA 1
ATOM 2573 C C . ALA A 1 325 ? 2.742 1.62 6.988 1 98.38 325 ALA A C 1
ATOM 2575 O O . ALA A 1 325 ? 3.639 0.801 7.203 1 98.38 325 ALA A O 1
ATOM 2576 N N . ASP A 1 326 ? 1.823 1.894 7.812 1 97.75 326 ASP A N 1
ATOM 2577 C CA . ASP A 1 326 ? 1.745 1.237 9.109 1 97.75 326 ASP A CA 1
ATOM 2578 C C . ASP A 1 326 ? 0.293 0.997 9.523 1 97.75 326 ASP A C 1
ATOM 2580 O O . ASP A 1 326 ? -0.56 1.87 9.344 1 97.75 326 ASP A O 1
ATOM 2584 N N . ASP A 1 327 ? -0.012 -0.136 10.047 1 95.62 327 ASP A N 1
ATOM 2585 C CA . ASP A 1 327 ? -1.377 -0.478 10.43 1 95.62 327 ASP A CA 1
ATOM 2586 C C . ASP A 1 327 ? -1.796 0.273 11.695 1 95.62 327 ASP A C 1
ATOM 2588 O O . ASP A 1 327 ? -2.922 0.119 12.164 1 95.62 327 ASP A O 1
ATOM 2592 N N . GLY A 1 328 ? -0.944 1.08 12.234 1 95.62 328 GLY A N 1
ATOM 2593 C CA . GLY A 1 328 ? -1.277 1.959 13.344 1 95.62 328 GLY A CA 1
ATOM 2594 C C . GLY A 1 328 ? -0.606 1.559 14.641 1 95.62 328 GLY A C 1
ATOM 2595 O O . GLY A 1 328 ? -0.582 2.336 15.602 1 95.62 328 GLY A O 1
ATOM 2596 N N . ARG A 1 329 ? 0.047 0.356 14.797 1 94.62 329 ARG A N 1
ATOM 2597 C CA . ARG A 1 329 ? 0.591 -0.137 16.062 1 94.62 329 ARG A CA 1
ATOM 2598 C C . ARG A 1 329 ? 1.898 0.569 16.406 1 94.62 329 ARG A C 1
ATOM 2600 O O . ARG A 1 329 ? 2.209 0.771 17.578 1 94.62 329 ARG A O 1
ATOM 2607 N N . PHE A 1 330 ? 2.607 0.971 15.297 1 95.38 330 PHE A N 1
ATOM 2608 C CA . PHE A 1 330 ? 3.859 1.681 15.531 1 95.38 330 PHE A CA 1
ATOM 2609 C C . PHE A 1 330 ? 3.693 3.172 15.273 1 95.38 330 PHE A C 1
ATOM 2611 O O . PHE A 1 330 ? 4.062 4 16.109 1 95.38 330 PHE A O 1
ATOM 2618 N N . VAL A 1 331 ? 3.24 3.508 14.086 1 95.69 331 VAL A N 1
ATOM 2619 C CA . VAL A 1 331 ? 2.877 4.871 13.719 1 95.69 331 VAL A CA 1
ATOM 2620 C C . VAL A 1 331 ? 1.357 4.988 13.609 1 95.69 331 VAL A C 1
ATOM 2622 O O . VAL A 1 331 ? 0.737 4.375 12.742 1 95.69 331 VAL A O 1
ATOM 2625 N N . SER A 1 332 ? 0.784 5.777 14.469 1 96.31 332 SER A N 1
ATOM 2626 C CA . SER A 1 332 ? -0.672 5.875 14.477 1 96.31 332 SER A CA 1
ATOM 2627 C C . SER A 1 332 ? -1.137 7.25 14.008 1 96.31 332 SER A C 1
ATOM 2629 O O . SER A 1 332 ? -0.736 8.273 14.57 1 96.31 332 SER A O 1
ATOM 2631 N N . ALA A 1 333 ? -1.91 7.258 12.867 1 97.25 333 ALA A N 1
ATOM 2632 C CA . ALA A 1 333 ? -2.578 8.453 12.367 1 97.25 333 ALA A CA 1
ATOM 2633 C C . ALA A 1 333 ? -1.562 9.523 11.969 1 97.25 333 ALA A C 1
ATOM 2635 O O . ALA A 1 333 ? -1.589 10.641 12.5 1 97.25 333 ALA A O 1
ATOM 2636 N N . SER A 1 334 ? -0.783 9.188 11.008 1 98.5 334 SER A N 1
ATOM 2637 C CA . SER A 1 334 ? 0.238 10.102 10.516 1 98.5 334 SER A CA 1
ATOM 2638 C C . SER A 1 334 ? -0.387 11.375 9.953 1 98.5 334 SER A C 1
ATOM 2640 O O . SER A 1 334 ? -1.446 11.328 9.32 1 98.5 334 SER A O 1
ATOM 2642 N N . THR A 1 335 ? 0.336 12.531 10.133 1 98.69 335 THR A N 1
ATOM 2643 C CA . THR A 1 335 ? -0.267 13.797 9.734 1 98.69 335 THR A CA 1
ATOM 2644 C C . THR A 1 335 ? 0.642 14.555 8.766 1 98.69 335 THR A C 1
ATOM 2646 O O . THR A 1 335 ? 0.165 15.328 7.938 1 98.69 335 THR A O 1
ATOM 2649 N N . ILE A 1 336 ? 1.896 14.43 8.852 1 98.88 336 ILE A N 1
ATOM 2650 C CA . ILE A 1 336 ? 2.877 15.141 8.039 1 98.88 336 ILE A CA 1
ATOM 2651 C C . ILE A 1 336 ? 4.168 14.328 7.961 1 98.88 336 ILE A C 1
ATOM 2653 O O . ILE A 1 336 ? 4.418 13.469 8.805 1 98.88 336 ILE A O 1
ATOM 2657 N N . ALA A 1 337 ? 4.906 14.516 6.941 1 98.88 337 ALA A N 1
ATOM 2658 C CA . ALA A 1 337 ? 6.211 13.875 6.777 1 98.88 337 ALA A CA 1
ATOM 2659 C C . ALA A 1 337 ? 7.227 14.844 6.172 1 98.88 337 ALA A C 1
ATOM 2661 O O . ALA A 1 337 ? 6.922 15.555 5.211 1 98.88 337 ALA A O 1
ATOM 2662 N N . ILE A 1 338 ? 8.391 14.844 6.746 1 98.75 338 ILE A N 1
ATOM 2663 C CA . ILE A 1 338 ? 9.43 15.789 6.336 1 98.75 338 ILE A CA 1
ATOM 2664 C C . ILE A 1 338 ? 10.742 15.039 6.109 1 98.75 338 ILE A C 1
ATOM 2666 O O . ILE A 1 338 ? 11.367 14.57 7.062 1 98.75 338 ILE A O 1
ATOM 2670 N N . PRO A 1 339 ? 11.141 14.945 4.875 1 98.25 339 PRO A N 1
ATOM 2671 C CA . PRO A 1 339 ? 12.492 14.445 4.633 1 98.25 339 PRO A CA 1
ATOM 2672 C C . PRO A 1 339 ? 13.578 15.469 4.984 1 98.25 339 PRO A C 1
ATOM 2674 O O . PRO A 1 339 ? 13.359 16.672 4.844 1 98.25 339 PRO A O 1
ATOM 2677 N N . PHE A 1 340 ? 14.641 15.008 5.43 1 97.5 340 PHE A N 1
ATOM 2678 C CA . PHE A 1 340 ? 15.797 15.859 5.68 1 97.5 340 PHE A CA 1
ATOM 2679 C C . PHE A 1 340 ? 17.094 15.07 5.543 1 97.5 340 PHE A C 1
ATOM 2681 O O . PHE A 1 340 ? 17.078 13.891 5.184 1 97.5 340 PHE A O 1
ATOM 2688 N N . ASP A 1 341 ? 18.266 15.773 5.656 1 95.75 341 ASP A N 1
ATOM 2689 C CA . ASP A 1 341 ? 19.562 15.148 5.434 1 95.75 341 ASP A CA 1
ATOM 2690 C C . ASP A 1 341 ? 19.656 14.539 4.039 1 95.75 341 ASP A C 1
ATOM 2692 O O . ASP A 1 341 ? 19.938 13.344 3.895 1 95.75 341 ASP A O 1
ATOM 2696 N N . ASP A 1 342 ? 19.312 15.312 2.969 1 93.81 342 ASP A N 1
ATOM 2697 C CA . ASP A 1 342 ? 19.359 14.938 1.56 1 93.81 342 ASP A CA 1
ATOM 2698 C C . ASP A 1 342 ? 18.453 13.734 1.287 1 93.81 342 ASP A C 1
ATOM 2700 O O . ASP A 1 342 ? 18.812 12.836 0.525 1 93.81 342 ASP A O 1
ATOM 2704 N N . GLY A 1 343 ? 17.453 13.664 2.029 1 94.81 343 GLY A N 1
ATOM 2705 C CA . GLY A 1 343 ? 16.438 12.641 1.795 1 94.81 343 GLY A CA 1
ATOM 2706 C C . GLY A 1 343 ? 16.766 11.328 2.477 1 94.81 343 GLY A C 1
ATOM 2707 O O . GLY A 1 343 ? 16.062 10.328 2.279 1 94.81 343 GLY A O 1
ATOM 2708 N N . LYS A 1 344 ? 17.703 11.266 3.344 1 96.38 344 LYS A N 1
ATOM 2709 C CA . LYS A 1 344 ? 18.109 10.016 3.977 1 96.38 344 LYS A CA 1
ATOM 2710 C C . LYS A 1 344 ? 17.375 9.789 5.289 1 96.38 344 LYS A C 1
ATOM 2712 O O . LYS A 1 344 ? 17.391 8.68 5.836 1 96.38 344 LYS A O 1
ATOM 2717 N N . GLN A 1 345 ? 16.766 10.852 5.77 1 97.75 345 GLN A N 1
ATOM 2718 C CA . GLN A 1 345 ? 16 10.797 7.012 1 97.75 345 GLN A CA 1
ATOM 2719 C C . GLN A 1 345 ? 14.633 11.445 6.844 1 97.75 345 GLN A C 1
ATOM 2721 O O . GLN A 1 345 ? 14.422 12.234 5.918 1 97.75 345 GLN A O 1
ATOM 2726 N N . MET A 1 346 ? 13.773 11.094 7.734 1 98.5 346 MET A N 1
ATOM 2727 C CA . MET A 1 346 ? 12.438 11.664 7.703 1 98.5 346 MET A CA 1
ATOM 2728 C C . MET A 1 346 ? 11.82 11.688 9.094 1 98.5 346 MET A C 1
ATOM 2730 O O . MET A 1 346 ? 12.031 10.773 9.891 1 98.5 346 MET A O 1
ATOM 2734 N N . ILE A 1 347 ? 11.141 12.719 9.43 1 98.62 347 ILE A N 1
ATOM 2735 C CA . ILE A 1 347 ? 10.297 12.727 10.617 1 98.62 347 ILE A CA 1
ATOM 2736 C C . ILE A 1 347 ? 8.828 12.719 10.203 1 98.62 347 ILE A C 1
ATOM 2738 O O . ILE A 1 347 ? 8.453 13.344 9.203 1 98.62 347 ILE A O 1
ATOM 2742 N N . VAL A 1 348 ? 8.023 12.031 10.938 1 98.75 348 VAL A N 1
ATOM 2743 C CA . VAL A 1 348 ? 6.602 11.859 10.664 1 98.75 348 VAL A CA 1
ATOM 2744 C C . VAL A 1 348 ? 5.789 12.289 11.883 1 98.75 348 VAL A C 1
ATOM 2746 O O . VAL A 1 348 ? 6.02 11.812 12.992 1 98.75 348 VAL A O 1
ATOM 2749 N N . GLY A 1 349 ? 4.887 13.234 11.656 1 98.69 349 GLY A N 1
ATOM 2750 C CA . GLY A 1 349 ? 3.979 13.641 12.719 1 98.69 349 GLY A CA 1
ATOM 2751 C C . GLY A 1 349 ? 2.74 12.773 12.812 1 98.69 349 GLY A C 1
ATOM 2752 O O . GLY A 1 349 ? 2.426 12.031 11.883 1 98.69 349 GLY A O 1
ATOM 2753 N N . THR A 1 350 ? 2.064 12.805 13.969 1 97.75 350 THR A N 1
ATOM 2754 C CA . THR A 1 350 ? 0.824 12.078 14.219 1 97.75 350 THR A CA 1
ATOM 2755 C C . THR A 1 350 ? -0.194 12.969 14.922 1 97.75 350 THR A C 1
ATOM 2757 O O . THR A 1 350 ? 0.163 14.023 15.461 1 97.75 350 THR A O 1
ATOM 2760 N N . VAL A 1 351 ? -1.424 12.562 14.891 1 96.56 351 VAL A N 1
ATOM 2761 C CA . VAL A 1 351 ? -2.471 13.383 15.492 1 96.56 351 VAL A CA 1
ATOM 2762 C C . VAL A 1 351 ? -2.359 13.32 17.016 1 96.56 351 VAL A C 1
ATOM 2764 O O . VAL A 1 351 ? -2.41 14.359 17.688 1 96.56 351 VAL A O 1
ATOM 2767 N N . ALA A 1 352 ? -2.141 12.148 17.625 1 93.94 352 ALA A N 1
ATOM 2768 C CA . ALA A 1 352 ? -2.295 12.047 19.078 1 93.94 352 ALA A CA 1
ATOM 2769 C C . ALA A 1 352 ? -1.258 11.102 19.672 1 93.94 352 ALA A C 1
ATOM 2771 O O . ALA A 1 352 ? -1.362 10.711 20.844 1 93.94 352 ALA A O 1
ATOM 2772 N N . ARG A 1 353 ? -0.35 10.688 18.891 1 95 353 ARG A N 1
ATOM 2773 C CA . ARG A 1 353 ? 0.705 9.773 19.328 1 95 353 ARG A CA 1
ATOM 2774 C C . ARG A 1 353 ? 2.084 10.367 19.062 1 95 353 ARG A C 1
ATOM 2776 O O . ARG A 1 353 ? 2.199 11.461 18.5 1 95 353 ARG A O 1
ATOM 2783 N N . PRO A 1 354 ? 3.109 9.742 19.5 1 94.06 354 PRO A N 1
ATOM 2784 C CA . PRO A 1 354 ? 4.449 10.297 19.281 1 94.06 354 PRO A CA 1
ATOM 2785 C C . PRO A 1 354 ? 4.816 10.398 17.812 1 94.06 354 PRO A C 1
ATOM 2787 O O . PRO A 1 354 ? 4.398 9.562 17 1 94.06 354 PRO A O 1
ATOM 2790 N N . ALA A 1 355 ? 5.613 11.383 17.531 1 97.38 355 ALA A N 1
ATOM 2791 C CA . ALA A 1 355 ? 6.219 11.469 16.203 1 97.38 355 ALA A CA 1
ATOM 2792 C C . ALA A 1 355 ? 7.266 10.383 16 1 97.38 355 ALA A C 1
ATOM 2794 O O . ALA A 1 355 ? 7.75 9.789 16.969 1 97.38 355 ALA A O 1
ATOM 2795 N N . ILE A 1 356 ? 7.578 10.18 14.773 1 97.56 356 ILE A N 1
ATOM 2796 C CA . ILE A 1 356 ? 8.539 9.125 14.445 1 97.56 356 ILE A CA 1
ATOM 2797 C C . ILE A 1 356 ? 9.68 9.711 13.617 1 97.56 356 ILE A C 1
ATOM 2799 O O . ILE A 1 356 ? 9.492 10.703 12.906 1 97.56 356 ILE A O 1
ATOM 2803 N N . HIS A 1 357 ? 10.836 9.172 13.797 1 98.5 357 HIS A N 1
ATOM 2804 C CA . HIS A 1 357 ? 12.031 9.445 13 1 98.5 357 HIS A CA 1
ATOM 2805 C C . HIS A 1 357 ? 12.5 8.188 12.266 1 98.5 357 HIS A C 1
ATOM 2807 O O . HIS A 1 357 ? 12.789 7.172 12.898 1 98.5 357 HIS A O 1
ATOM 2813 N N . CYS A 1 358 ? 12.578 8.227 10.945 1 98 358 CYS A N 1
ATOM 2814 C CA . CYS A 1 358 ? 12.953 7.051 10.172 1 98 358 CYS A CA 1
ATOM 2815 C C . CYS A 1 358 ? 14.18 7.332 9.312 1 98 358 CYS A C 1
ATOM 2817 O O . CYS A 1 358 ? 14.352 8.453 8.82 1 98 358 CYS A O 1
ATOM 2819 N N . ASP A 1 359 ? 14.953 6.316 9.109 1 97.56 359 ASP A N 1
ATOM 2820 C CA . ASP A 1 359 ? 15.93 6.297 8.031 1 97.56 359 ASP A CA 1
ATOM 2821 C C . ASP A 1 359 ? 15.266 5.949 6.699 1 97.56 359 ASP A C 1
ATOM 2823 O O . ASP A 1 359 ? 14.281 5.211 6.664 1 97.56 359 ASP A O 1
ATOM 2827 N N . ILE A 1 360 ? 15.766 6.484 5.664 1 97.62 360 ILE A N 1
ATOM 2828 C CA . ILE A 1 360 ? 15.359 6.105 4.32 1 97.62 360 ILE A CA 1
ATOM 2829 C C . ILE A 1 360 ? 16.516 5.422 3.598 1 97.62 360 ILE A C 1
ATOM 2831 O O . ILE A 1 360 ? 17.469 6.086 3.166 1 97.62 360 ILE A O 1
ATOM 2835 N N . ASN A 1 361 ? 16.375 4.156 3.393 1 96.44 361 ASN A N 1
ATOM 2836 C CA . ASN A 1 361 ? 17.453 3.357 2.836 1 96.44 361 ASN A CA 1
ATOM 2837 C C . ASN A 1 361 ? 17.156 2.914 1.407 1 96.44 361 ASN A C 1
ATOM 2839 O O . ASN A 1 361 ? 17.812 2.025 0.875 1 96.44 361 ASN A O 1
ATOM 2843 N N . VAL A 1 362 ? 16.141 3.467 0.816 1 96.5 362 VAL A N 1
ATOM 2844 C CA . VAL A 1 362 ? 15.75 3.078 -0.533 1 96.5 362 VAL A CA 1
ATOM 2845 C C . VAL A 1 362 ? 15.641 4.316 -1.418 1 96.5 362 VAL A C 1
ATOM 2847 O O . VAL A 1 362 ? 15.461 5.43 -0.917 1 96.5 362 VAL A O 1
ATOM 2850 N N . SER A 1 363 ? 15.727 4.062 -2.699 1 93.56 363 SER A N 1
ATOM 2851 C CA . SER A 1 363 ? 15.492 5.145 -3.65 1 93.56 363 SER A CA 1
ATOM 2852 C C . SER A 1 363 ? 14 5.406 -3.824 1 93.56 363 SER A C 1
ATOM 2854 O O . SER A 1 363 ? 13.203 4.469 -3.896 1 93.56 363 SER A O 1
ATOM 2856 N N . LEU A 1 364 ? 13.656 6.629 -3.809 1 94.06 364 LEU A N 1
ATOM 2857 C CA . LEU A 1 364 ? 12.258 7 -4.008 1 94.06 364 LEU A CA 1
ATOM 2858 C C . LEU A 1 364 ? 12.008 7.414 -5.453 1 94.06 364 LEU A C 1
ATOM 2860 O O . LEU A 1 364 ? 10.867 7.688 -5.84 1 94.06 364 LEU A O 1
ATOM 2864 N N . ASN A 1 365 ? 13.055 7.441 -6.266 1 89.69 365 ASN A N 1
ATOM 2865 C CA . ASN A 1 365 ? 12.93 7.637 -7.707 1 89.69 365 ASN A CA 1
ATOM 2866 C C . ASN A 1 365 ? 12.805 6.305 -8.445 1 89.69 365 ASN A C 1
ATOM 2868 O O . ASN A 1 365 ? 13.805 5.633 -8.695 1 89.69 365 ASN A O 1
ATOM 2872 N N . LEU A 1 366 ? 11.602 5.898 -8.852 1 82.25 366 LEU A N 1
ATOM 2873 C CA . LEU A 1 366 ? 11.344 4.547 -9.336 1 82.25 366 LEU A CA 1
ATOM 2874 C C . LEU A 1 366 ? 11.438 4.488 -10.859 1 82.25 366 LEU A C 1
ATOM 2876 O O . LEU A 1 366 ? 11.438 3.4 -11.438 1 82.25 366 LEU A O 1
ATOM 2880 N N . TYR A 1 367 ? 11.414 5.566 -11.602 1 73.25 367 TYR A N 1
ATOM 2881 C CA . TYR A 1 367 ? 11.555 5.594 -13.047 1 73.25 367 TYR A CA 1
ATOM 2882 C C . TYR A 1 367 ? 12.781 6.398 -13.461 1 73.25 367 TYR A C 1
ATOM 2884 O O . TYR A 1 367 ? 13.18 7.332 -12.766 1 73.25 367 TYR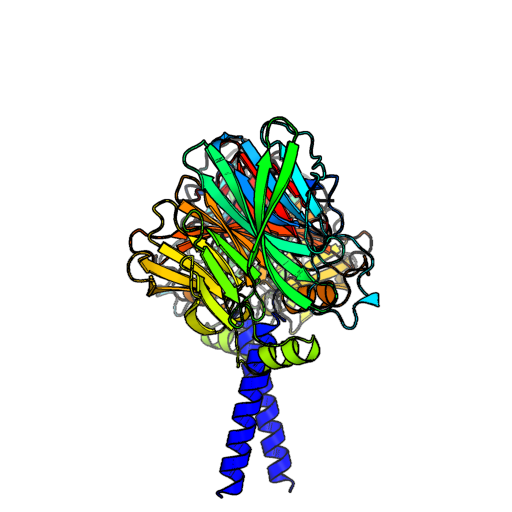 A O 1
ATOM 2892 N N . MET B 1 1 ? -49.344 -6.41 -2.307 1 67 1 MET B N 1
ATOM 2893 C CA . MET B 1 1 ? -48.438 -6.457 -1.157 1 67 1 MET B CA 1
ATOM 2894 C C . MET B 1 1 ? -47.312 -7.441 -1.396 1 67 1 MET B C 1
ATOM 2896 O O . MET B 1 1 ? -46.125 -7.105 -1.207 1 67 1 MET B O 1
ATOM 2900 N N . LEU B 1 2 ? -47.594 -8.633 -1.866 1 73.12 2 LEU B N 1
ATOM 2901 C CA . LEU B 1 2 ? -46.594 -9.656 -2.109 1 73.12 2 LEU B CA 1
ATOM 2902 C C . LEU B 1 2 ? -45.656 -9.25 -3.25 1 73.12 2 LEU B C 1
ATOM 2904 O O . LEU B 1 2 ? -44.438 -9.422 -3.156 1 73.12 2 LEU B O 1
ATOM 2908 N N . VAL B 1 3 ? -46.188 -8.672 -4.246 1 74.25 3 VAL B N 1
ATOM 2909 C CA . VAL B 1 3 ? -45.375 -8.266 -5.398 1 74.25 3 VAL B CA 1
ATOM 2910 C C . VAL B 1 3 ? -44.406 -7.18 -4.977 1 74.25 3 VAL B C 1
ATOM 2912 O O . VAL B 1 3 ? -43.219 -7.188 -5.402 1 74.25 3 VAL B O 1
ATOM 2915 N N . LYS B 1 4 ? -44.875 -6.312 -4.172 1 68.56 4 LYS B N 1
ATOM 2916 C CA . LYS B 1 4 ? -44 -5.238 -3.701 1 68.56 4 LYS B CA 1
ATOM 2917 C C . LYS B 1 4 ? -42.844 -5.785 -2.85 1 68.56 4 LYS B C 1
ATOM 2919 O O . LYS B 1 4 ? -41.719 -5.348 -2.982 1 68.56 4 LYS B O 1
ATOM 2924 N N . VAL B 1 5 ? -43.188 -6.672 -2.025 1 71.69 5 VAL B N 1
ATOM 2925 C CA . VAL B 1 5 ? -42.188 -7.301 -1.173 1 71.69 5 VAL B CA 1
ATOM 2926 C C . VAL B 1 5 ? -41.156 -8.023 -2.035 1 71.69 5 VAL B C 1
ATOM 2928 O O . VAL B 1 5 ? -39.938 -7.93 -1.787 1 71.69 5 VAL B O 1
ATOM 2931 N N . VAL B 1 6 ? -41.656 -8.625 -3.043 1 72.75 6 VAL B N 1
ATOM 2932 C CA . VAL B 1 6 ? -40.75 -9.359 -3.939 1 72.75 6 VAL B CA 1
ATOM 2933 C C . VAL B 1 6 ? -39.875 -8.383 -4.703 1 72.75 6 VAL B C 1
ATOM 2935 O O . VAL B 1 6 ? -38.656 -8.609 -4.852 1 72.75 6 VAL B O 1
ATOM 2938 N N . LEU B 1 7 ? -40.375 -7.367 -5.18 1 72.94 7 LEU B N 1
ATOM 2939 C CA . LEU B 1 7 ? -39.625 -6.371 -5.93 1 72.94 7 LEU B CA 1
ATOM 2940 C C . LEU B 1 7 ? -38.562 -5.711 -5.047 1 72.94 7 LEU B C 1
ATOM 2942 O O . LEU B 1 7 ? -37.438 -5.488 -5.484 1 72.94 7 LEU B O 1
ATOM 2946 N N . PHE B 1 8 ? -39 -5.426 -3.861 1 72.94 8 PHE B N 1
ATOM 2947 C CA . PHE B 1 8 ? -38.031 -4.848 -2.934 1 72.94 8 PHE B CA 1
ATOM 2948 C C . PHE B 1 8 ? -36.938 -5.859 -2.588 1 72.94 8 PHE B C 1
ATOM 2950 O O . PHE B 1 8 ? -35.781 -5.492 -2.428 1 72.94 8 PHE B O 1
ATOM 2957 N N . GLY B 1 9 ? -37.344 -7.027 -2.412 1 68.94 9 GLY B N 1
ATOM 2958 C CA . GLY B 1 9 ? -36.375 -8.086 -2.201 1 68.94 9 GLY B CA 1
ATOM 2959 C C . GLY B 1 9 ? -35.375 -8.227 -3.354 1 68.94 9 GLY B C 1
ATOM 2960 O O . GLY B 1 9 ? -34.188 -8.328 -3.141 1 68.94 9 GLY B O 1
ATOM 2961 N N . LEU B 1 10 ? -35.875 -8.164 -4.539 1 74.5 10 LEU B N 1
ATOM 2962 C CA . LEU B 1 10 ? -35.062 -8.273 -5.73 1 74.5 10 LEU B CA 1
ATOM 2963 C C . LEU B 1 10 ? -34.125 -7.062 -5.863 1 74.5 10 LEU B C 1
ATOM 2965 O O . LEU B 1 10 ? -32.969 -7.199 -6.27 1 74.5 10 LEU B O 1
ATOM 2969 N N . LEU B 1 11 ? -34.719 -5.984 -5.598 1 75.94 11 LEU B N 1
ATOM 2970 C CA . LEU B 1 11 ? -33.906 -4.77 -5.621 1 75.94 11 LEU B CA 1
ATOM 2971 C C . LEU B 1 11 ? -32.781 -4.859 -4.609 1 75.94 11 LEU B C 1
ATOM 2973 O O . LEU B 1 11 ? -31.625 -4.48 -4.91 1 75.94 11 LEU B O 1
ATOM 2977 N N . GLY B 1 12 ? -33.062 -5.344 -3.467 1 74.81 12 GLY B N 1
ATOM 2978 C CA . GLY B 1 12 ? -32.031 -5.527 -2.461 1 74.81 12 GLY B CA 1
ATOM 2979 C C . GLY B 1 12 ? -30.938 -6.469 -2.902 1 74.81 12 GLY B C 1
ATOM 2980 O O . GLY B 1 12 ? -29.75 -6.172 -2.725 1 74.81 12 GLY B O 1
ATOM 2981 N N . VAL B 1 13 ? -31.344 -7.48 -3.459 1 74.06 13 VAL B N 1
ATOM 2982 C CA . VAL B 1 13 ? -30.406 -8.477 -3.951 1 74.06 13 VAL B CA 1
ATOM 2983 C C . VAL B 1 13 ? -29.547 -7.867 -5.062 1 74.06 13 VAL B C 1
ATOM 2985 O O . VAL B 1 13 ? -28.328 -8.086 -5.113 1 74.06 13 VAL B O 1
ATOM 2988 N N . SER B 1 14 ? -30.188 -7.133 -5.875 1 77.75 14 SER B N 1
ATOM 2989 C CA . SER B 1 14 ? -29.453 -6.5 -6.973 1 77.75 14 SER B CA 1
ATOM 2990 C C . SER B 1 14 ? -28.438 -5.496 -6.457 1 77.75 14 SER B C 1
ATOM 2992 O O . SER B 1 14 ? -27.297 -5.445 -6.941 1 77.75 14 SER B O 1
ATOM 2994 N N . ILE B 1 15 ? -28.844 -4.793 -5.5 1 79 15 ILE B N 1
ATOM 2995 C CA . ILE B 1 15 ? -27.953 -3.799 -4.918 1 79 15 ILE B CA 1
ATOM 2996 C C . ILE B 1 15 ? -26.766 -4.496 -4.254 1 79 15 ILE B C 1
ATOM 2998 O O . ILE B 1 15 ? -25.625 -4.078 -4.426 1 79 15 ILE B O 1
ATOM 3002 N N . HIS B 1 16 ? -27.094 -5.473 -3.553 1 77.19 16 HIS B N 1
ATOM 3003 C CA . HIS B 1 16 ? -26.031 -6.254 -2.92 1 77.19 16 HIS B CA 1
ATOM 3004 C C . HIS B 1 16 ? -25.062 -6.82 -3.959 1 77.19 16 HIS B C 1
ATOM 3006 O O . HIS B 1 16 ? -23.844 -6.77 -3.777 1 77.19 16 HIS B O 1
ATOM 3012 N N . PHE B 1 17 ? -25.656 -7.258 -4.984 1 79.62 17 PHE B N 1
ATOM 3013 C CA . PHE B 1 17 ? -24.844 -7.824 -6.066 1 79.62 17 PHE B CA 1
ATOM 3014 C C . PHE B 1 17 ? -23.953 -6.762 -6.688 1 79.62 17 PHE B C 1
ATOM 3016 O O . PHE B 1 17 ? -22.766 -7 -6.914 1 79.62 17 PHE B O 1
ATOM 3023 N N . ILE B 1 18 ? -24.484 -5.684 -6.996 1 80.12 18 ILE B N 1
ATOM 3024 C CA . ILE B 1 18 ? -23.719 -4.609 -7.621 1 80.12 18 ILE B CA 1
ATOM 3025 C C . ILE B 1 18 ? -22.609 -4.156 -6.684 1 80.12 18 ILE B C 1
ATOM 3027 O O . ILE B 1 18 ? -21.453 -4.008 -7.105 1 80.12 18 ILE B O 1
ATOM 3031 N N . PHE B 1 19 ? -22.906 -4.027 -5.469 1 81.31 19 PHE B N 1
ATOM 3032 C CA . PHE B 1 19 ? -21.922 -3.582 -4.484 1 81.31 19 PHE B CA 1
ATOM 3033 C C . PHE B 1 19 ? -20.797 -4.594 -4.348 1 81.31 19 PHE B C 1
ATOM 3035 O O . PHE B 1 19 ? -19.609 -4.227 -4.383 1 81.31 19 PHE B O 1
ATOM 3042 N N . ASN B 1 20 ? -21.141 -5.781 -4.273 1 80.31 20 ASN B N 1
ATOM 3043 C CA . ASN B 1 20 ? -20.141 -6.828 -4.156 1 80.31 20 ASN B CA 1
ATOM 3044 C C . ASN B 1 20 ? -19.25 -6.895 -5.395 1 80.31 20 ASN B C 1
ATOM 3046 O O . ASN B 1 20 ? -18.047 -7.133 -5.285 1 80.31 20 ASN B O 1
ATOM 3050 N N . THR B 1 21 ? -19.891 -6.68 -6.477 1 82.62 21 THR B N 1
ATOM 3051 C CA . THR B 1 21 ? -19.141 -6.688 -7.723 1 82.62 21 THR B CA 1
ATOM 3052 C C . THR B 1 21 ? -18.141 -5.539 -7.758 1 82.62 21 THR B C 1
ATOM 3054 O O . THR B 1 21 ? -16.984 -5.723 -8.148 1 82.62 21 THR B O 1
ATOM 3057 N N . LEU B 1 22 ? -18.578 -4.418 -7.34 1 84.94 22 LEU B N 1
ATOM 3058 C CA . LEU B 1 22 ? -17.703 -3.25 -7.344 1 84.94 22 LEU B CA 1
ATOM 3059 C C . LEU B 1 22 ? -16.547 -3.436 -6.375 1 84.94 22 LEU B C 1
ATOM 3061 O O . LEU B 1 22 ? -15.414 -3.055 -6.676 1 84.94 22 LEU B O 1
ATOM 3065 N N . LEU B 1 23 ? -16.781 -4.051 -5.262 1 85.06 23 LEU B N 1
ATOM 3066 C CA . LEU B 1 23 ? -15.719 -4.32 -4.297 1 85.06 23 LEU B CA 1
ATOM 3067 C C . LEU B 1 23 ? -14.758 -5.379 -4.824 1 85.06 23 LEU B C 1
ATOM 3069 O O . LEU B 1 23 ? -13.547 -5.262 -4.664 1 85.06 23 LEU B O 1
ATOM 3073 N N . THR B 1 2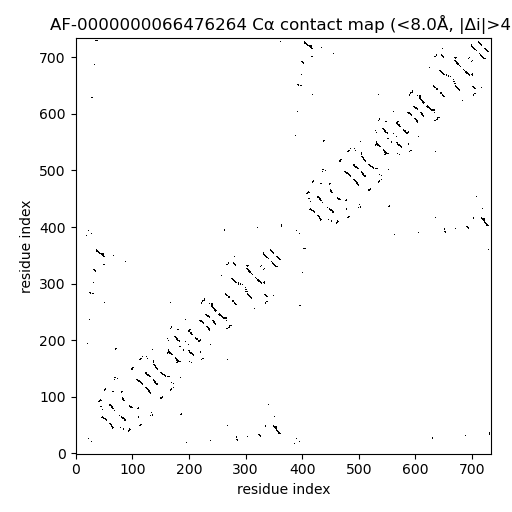4 ? -15.32 -6.355 -5.496 1 83.75 24 THR B N 1
ATOM 3074 C CA . THR B 1 24 ? -14.5 -7.422 -6.066 1 83.75 24 THR B CA 1
ATOM 3075 C C . THR B 1 24 ? -13.562 -6.871 -7.137 1 83.75 24 THR B C 1
ATOM 3077 O O . THR B 1 24 ? -12.438 -7.34 -7.281 1 83.75 24 THR B O 1
ATOM 3080 N N . LEU B 1 25 ? -14.023 -5.879 -7.824 1 88.56 25 LEU B N 1
ATOM 3081 C CA . LEU B 1 25 ? -13.242 -5.281 -8.898 1 88.56 25 LEU B CA 1
ATOM 3082 C C . LEU B 1 25 ? -12.258 -4.246 -8.344 1 88.56 25 LEU B C 1
ATOM 3084 O O . LEU B 1 25 ? -11.461 -3.68 -9.094 1 88.56 25 LEU B O 1
ATOM 3088 N N . ASP B 1 26 ? -12.297 -4.016 -7.117 1 92.06 26 ASP B N 1
ATOM 3089 C CA . ASP B 1 26 ? -11.398 -3.092 -6.441 1 92.06 26 ASP B CA 1
ATOM 3090 C C . ASP B 1 26 ? -11.477 -1.695 -7.055 1 92.06 26 ASP B C 1
ATOM 3092 O O . ASP B 1 26 ? -10.453 -1.083 -7.359 1 92.06 26 ASP B O 1
ATOM 3096 N N . ILE B 1 27 ? -12.656 -1.165 -7.199 1 89.25 27 ILE B N 1
ATOM 3097 C CA . ILE B 1 27 ? -12.875 0.075 -7.938 1 89.25 27 ILE B CA 1
ATOM 3098 C C . ILE B 1 27 ? -12.352 1.257 -7.125 1 89.25 27 ILE B C 1
ATOM 3100 O O . ILE B 1 27 ? -12.07 2.322 -7.68 1 89.25 27 ILE B O 1
ATOM 3104 N N . ASN B 1 28 ? -12.242 1.127 -5.781 1 92.25 28 ASN B N 1
ATOM 3105 C CA . ASN B 1 28 ? -11.812 2.219 -4.91 1 92.25 28 ASN B CA 1
ATOM 3106 C C . ASN B 1 28 ? -10.422 1.967 -4.34 1 92.25 28 ASN B C 1
ATOM 3108 O O . ASN B 1 28 ? -10.117 2.389 -3.225 1 92.25 28 ASN B O 1
ATOM 3112 N N . LYS B 1 29 ? -9.664 1.189 -5.039 1 94.56 29 LYS B N 1
ATOM 3113 C CA . LYS B 1 29 ? -8.289 0.919 -4.637 1 94.56 29 LYS B CA 1
ATOM 3114 C C . LYS B 1 29 ? -7.305 1.409 -5.695 1 94.56 29 LYS B C 1
ATOM 3116 O O . LYS B 1 29 ? -7.645 1.504 -6.875 1 94.56 29 LYS B O 1
ATOM 3121 N N . ARG B 1 30 ? -6.184 1.754 -5.215 1 94.12 30 ARG B N 1
ATOM 3122 C CA . ARG B 1 30 ? -5.047 2.057 -6.078 1 94.12 30 ARG B CA 1
ATOM 3123 C C . ARG B 1 30 ? -3.758 1.476 -5.508 1 94.12 30 ARG B C 1
ATOM 3125 O O . ARG B 1 30 ? -3.729 1.014 -4.367 1 94.12 30 ARG B O 1
ATOM 3132 N N . VAL B 1 31 ? -2.77 1.515 -6.312 1 95.81 31 VAL B N 1
ATOM 3133 C CA . VAL B 1 31 ? -1.442 1.124 -5.848 1 95.81 31 VAL B CA 1
ATOM 3134 C C . VAL B 1 31 ? -0.577 2.365 -5.648 1 95.81 31 VAL B C 1
ATOM 3136 O O . VAL B 1 31 ? -0.614 3.293 -6.461 1 95.81 31 VAL B O 1
ATOM 3139 N N . TYR B 1 32 ? 0.112 2.426 -4.559 1 97.69 32 TYR B N 1
ATOM 3140 C CA . TYR B 1 32 ? 1.172 3.393 -4.297 1 97.69 32 TYR B CA 1
ATOM 3141 C C . TYR B 1 32 ? 2.547 2.752 -4.449 1 97.69 32 TYR B C 1
ATOM 3143 O O . TYR B 1 32 ? 2.877 1.8 -3.738 1 97.69 32 TYR B O 1
ATOM 3151 N N . ASN B 1 33 ? 3.348 3.283 -5.348 1 97.81 33 ASN B N 1
ATOM 3152 C CA . ASN B 1 33 ? 4.586 2.611 -5.73 1 97.81 33 ASN B CA 1
ATOM 3153 C C . ASN B 1 33 ? 5.609 2.635 -4.602 1 97.81 33 ASN B C 1
ATOM 3155 O O . ASN B 1 33 ? 5.758 3.645 -3.912 1 97.81 33 ASN B O 1
ATOM 3159 N N . HIS B 1 34 ? 6.246 1.534 -4.316 1 97.69 34 HIS B N 1
ATOM 3160 C CA . HIS B 1 34 ? 7.465 1.456 -3.521 1 97.69 34 HIS B CA 1
ATOM 3161 C C . HIS B 1 34 ? 8.25 0.187 -3.838 1 97.69 34 HIS B C 1
ATOM 3163 O O . HIS B 1 34 ? 7.668 -0.818 -4.254 1 97.69 34 HIS B O 1
ATOM 3169 N N . ARG B 1 35 ? 9.547 0.226 -3.666 1 97.06 35 ARG B N 1
ATOM 3170 C CA . ARG B 1 35 ? 10.461 -0.891 -3.877 1 97.06 35 ARG B CA 1
ATOM 3171 C C . ARG B 1 35 ? 11.398 -1.062 -2.688 1 97.06 35 ARG B C 1
ATOM 3173 O O . ARG B 1 35 ? 11.797 -0.08 -2.057 1 97.06 35 ARG B O 1
ATOM 3180 N N . PRO B 1 36 ? 11.766 -2.279 -2.389 1 97.38 36 PRO B N 1
ATOM 3181 C CA . PRO B 1 36 ? 12.648 -2.514 -1.244 1 97.38 36 PRO B CA 1
ATOM 3182 C C . PRO B 1 36 ? 14.109 -2.193 -1.548 1 97.38 36 PRO B C 1
ATOM 3184 O O . PRO B 1 36 ? 14.945 -2.188 -0.641 1 97.38 36 PRO B O 1
ATOM 3187 N N . GLY B 1 37 ? 14.469 -1.962 -2.742 1 96.75 37 GLY B N 1
ATOM 3188 C CA . GLY B 1 37 ? 15.773 -1.693 -3.324 1 96.75 37 GLY B CA 1
ATOM 3189 C C . GLY B 1 37 ? 15.734 -1.572 -4.836 1 96.75 37 GLY B C 1
ATOM 3190 O O . GLY B 1 37 ? 14.68 -1.325 -5.422 1 96.75 37 GLY B O 1
ATOM 3191 N N . GLU B 1 38 ? 16.922 -1.67 -5.438 1 96.12 38 GLU B N 1
ATOM 3192 C CA . GLU B 1 38 ? 16.984 -1.594 -6.895 1 96.12 38 GLU B CA 1
ATOM 3193 C C . GLU B 1 38 ? 16.344 -2.82 -7.543 1 96.12 38 GLU B C 1
ATOM 3195 O O . GLU B 1 38 ? 16.594 -3.951 -7.113 1 96.12 38 GLU B O 1
ATOM 3200 N N . CYS B 1 39 ? 15.531 -2.633 -8.492 1 97.06 39 CYS B N 1
ATOM 3201 C CA . CYS B 1 39 ? 14.867 -3.707 -9.227 1 97.06 39 CYS B CA 1
ATOM 3202 C C . CYS B 1 39 ? 15.203 -3.645 -10.711 1 97.06 39 CYS B C 1
ATOM 3204 O O . CYS B 1 39 ? 15.312 -2.557 -11.281 1 97.06 39 CYS B O 1
ATOM 3206 N N . ARG B 1 40 ? 15.328 -4.824 -11.297 1 96.75 40 ARG B N 1
ATOM 3207 C CA . ARG B 1 40 ? 15.648 -4.949 -12.711 1 96.75 40 ARG B CA 1
ATOM 3208 C C . ARG B 1 40 ? 14.805 -6.031 -13.375 1 96.75 40 ARG B C 1
ATOM 3210 O O . ARG B 1 40 ? 14.43 -7.016 -12.734 1 96.75 40 ARG B O 1
ATOM 3217 N N . LYS B 1 41 ? 14.562 -5.832 -14.633 1 96.75 41 LYS B N 1
ATOM 3218 C CA . LYS B 1 41 ? 13.922 -6.891 -15.406 1 96.75 41 LYS B CA 1
ATOM 3219 C C . LYS B 1 41 ? 14.891 -8.031 -15.688 1 96.75 41 LYS B C 1
ATOM 3221 O O . LYS B 1 41 ? 16.062 -7.805 -15.961 1 96.75 41 LYS B O 1
ATOM 3226 N N . ILE B 1 42 ? 14.414 -9.195 -15.586 1 97.94 42 ILE B N 1
ATOM 3227 C CA . ILE B 1 42 ? 15.211 -10.359 -15.93 1 97.94 42 ILE B CA 1
ATOM 3228 C C . ILE B 1 42 ? 15.141 -10.617 -17.438 1 97.94 42 ILE B C 1
ATOM 3230 O O . ILE B 1 42 ? 14.047 -10.719 -18 1 97.94 42 ILE B O 1
ATOM 3234 N N . GLU B 1 43 ? 16.281 -10.656 -18.094 1 97.69 43 GLU B N 1
ATOM 3235 C CA . GLU B 1 43 ? 16.328 -11 -19.516 1 97.69 43 GLU B CA 1
ATOM 3236 C C . GLU B 1 43 ? 15.992 -12.469 -19.734 1 97.69 43 GLU B C 1
ATOM 3238 O O . GLU B 1 43 ? 16.438 -13.336 -18.969 1 97.69 43 GLU B O 1
ATOM 3243 N N . GLY B 1 44 ? 15.242 -12.75 -20.828 1 96.38 44 GLY B N 1
ATOM 3244 C CA . GLY B 1 44 ? 14.852 -14.117 -21.141 1 96.38 44 GLY B CA 1
ATOM 3245 C C . GLY B 1 44 ? 13.359 -14.273 -21.375 1 96.38 44 GLY B C 1
ATOM 3246 O O . GLY B 1 44 ? 12.875 -14.008 -22.484 1 96.38 44 GLY B O 1
ATOM 3247 N N . PRO B 1 45 ? 12.695 -14.617 -20.25 1 92.81 45 PRO B N 1
ATOM 3248 C CA . PRO B 1 45 ? 11.258 -14.789 -20.438 1 92.81 45 PRO B CA 1
ATOM 3249 C C . PRO B 1 45 ? 10.547 -13.484 -20.812 1 92.81 45 PRO B C 1
ATOM 3251 O O . PRO B 1 45 ? 10.625 -12.508 -20.062 1 92.81 45 PRO B O 1
ATOM 3254 N N . VAL B 1 46 ? 9.758 -13.516 -21.875 1 88.75 46 VAL B N 1
ATOM 3255 C CA . VAL B 1 46 ? 9.07 -12.297 -22.281 1 88.75 46 VAL B CA 1
ATOM 3256 C C . VAL B 1 46 ? 7.559 -12.523 -22.25 1 88.75 46 VAL B C 1
ATOM 3258 O O . VAL B 1 46 ? 6.781 -11.57 -22.328 1 88.75 46 VAL B O 1
ATOM 3261 N N . HIS B 1 47 ? 7.199 -13.758 -22.156 1 92.44 47 HIS B N 1
ATOM 3262 C CA . HIS B 1 47 ? 5.777 -14.086 -22.141 1 92.44 47 HIS B CA 1
ATOM 3263 C C . HIS B 1 47 ? 5.34 -14.562 -20.75 1 92.44 47 HIS B C 1
ATOM 3265 O O . HIS B 1 47 ? 4.664 -15.586 -20.641 1 92.44 47 HIS B O 1
ATOM 3271 N N . GLY B 1 48 ? 5.887 -13.852 -19.75 1 94.94 48 GLY B N 1
ATOM 3272 C CA . GLY B 1 48 ? 5.465 -14.117 -18.391 1 94.94 48 GLY B CA 1
ATOM 3273 C C . GLY B 1 48 ? 6.375 -15.094 -17.656 1 94.94 48 GLY B C 1
ATOM 3274 O O . GLY B 1 48 ? 7.184 -15.781 -18.281 1 94.94 48 GLY B O 1
ATOM 3275 N N . SER B 1 49 ? 6.266 -15.148 -16.438 1 97.25 49 SER B N 1
ATOM 3276 C CA . SER B 1 49 ? 6.906 -16.016 -15.453 1 97.25 49 SER B CA 1
ATOM 3277 C C . SER B 1 49 ? 5.949 -16.359 -14.32 1 97.25 49 SER B C 1
ATOM 3279 O O . SER B 1 49 ? 6.215 -16.031 -13.156 1 97.25 49 SER B O 1
ATOM 3281 N N . GLU B 1 50 ? 4.961 -17.047 -14.703 1 97.31 50 GLU B N 1
ATOM 3282 C CA . GLU B 1 50 ? 3.795 -17.203 -13.844 1 97.31 50 GLU B CA 1
ATOM 3283 C C . GLU B 1 50 ? 4.148 -17.953 -12.562 1 97.31 50 GLU B C 1
ATOM 3285 O O . GLU B 1 50 ? 3.576 -17.688 -11.5 1 97.31 50 GLU B O 1
ATOM 3290 N N . ASP B 1 51 ? 5.027 -18.938 -12.656 1 98.75 51 ASP B N 1
ATOM 3291 C CA . ASP B 1 51 ? 5.492 -19.609 -11.453 1 98.75 51 ASP B CA 1
ATOM 3292 C C . ASP B 1 51 ? 7 -19.844 -11.492 1 98.75 51 ASP B C 1
ATOM 3294 O O . ASP B 1 51 ? 7.598 -19.875 -12.57 1 98.75 51 ASP B O 1
ATOM 3298 N N . ILE B 1 52 ? 7.555 -19.906 -10.359 1 98.88 52 ILE B N 1
ATOM 3299 C CA . ILE B 1 52 ? 8.984 -20.109 -10.172 1 98.88 52 ILE B CA 1
ATOM 3300 C C . ILE B 1 52 ? 9.219 -21.172 -9.102 1 98.88 52 ILE B C 1
ATOM 3302 O O . ILE B 1 52 ? 8.609 -21.125 -8.031 1 98.88 52 ILE B O 1
ATOM 3306 N N . GLU B 1 53 ? 10.023 -22.125 -9.422 1 98.75 53 GLU B N 1
ATOM 3307 C CA . GLU B 1 53 ? 10.359 -23.203 -8.484 1 98.75 53 GLU B CA 1
ATOM 3308 C C . GLU B 1 53 ? 11.852 -23.203 -8.172 1 98.75 53 GLU B C 1
ATOM 3310 O O . GLU B 1 53 ? 12.68 -23.359 -9.07 1 98.75 53 GLU B O 1
ATOM 3315 N N . VAL B 1 54 ? 12.148 -23.078 -6.922 1 98.31 54 VAL B N 1
ATOM 3316 C CA . VAL B 1 54 ? 13.539 -22.984 -6.5 1 98.31 54 VAL B CA 1
ATOM 3317 C C . VAL B 1 54 ? 14.031 -24.344 -6.016 1 98.31 54 VAL B C 1
ATOM 3319 O O . VAL B 1 54 ? 13.32 -25.047 -5.301 1 98.31 54 VAL B O 1
ATOM 3322 N N . ILE B 1 55 ? 15.172 -24.719 -6.465 1 97.88 55 ILE B N 1
ATOM 3323 C CA . ILE B 1 55 ? 15.906 -25.859 -5.91 1 97.88 55 ILE B CA 1
ATOM 3324 C C . ILE B 1 55 ? 16.984 -25.359 -4.961 1 97.88 55 ILE B C 1
ATOM 3326 O O . ILE B 1 55 ? 18.094 -25.016 -5.391 1 97.88 55 ILE B O 1
ATOM 3330 N N . ASP B 1 56 ? 16.703 -25.406 -3.699 1 94.44 56 ASP B N 1
ATOM 3331 C CA . ASP B 1 56 ? 17.531 -24.766 -2.688 1 94.44 56 ASP B CA 1
ATOM 3332 C C . ASP B 1 56 ? 18.953 -25.281 -2.736 1 94.44 56 ASP B C 1
ATOM 3334 O O . ASP B 1 56 ? 19.906 -24.484 -2.787 1 94.44 56 ASP B O 1
ATOM 3338 N N . LYS B 1 57 ? 19.156 -26.562 -2.797 1 93.06 57 LYS B N 1
ATOM 3339 C CA . LYS B 1 57 ? 20.469 -27.188 -2.705 1 93.06 57 LYS B CA 1
ATOM 3340 C C . LYS B 1 57 ? 21.359 -26.781 -3.889 1 93.06 57 LYS B C 1
ATOM 3342 O O . LYS B 1 57 ? 22.562 -26.656 -3.75 1 93.06 57 LYS B O 1
ATOM 3347 N N . LEU B 1 58 ? 20.672 -26.578 -5.02 1 96.12 58 LEU B N 1
ATOM 3348 C CA . LEU B 1 58 ? 21.422 -26.266 -6.234 1 96.12 58 LEU B CA 1
ATOM 3349 C C . LEU B 1 58 ? 21.484 -24.75 -6.453 1 96.12 58 LEU B C 1
ATOM 3351 O O . LEU B 1 58 ? 22.219 -24.281 -7.328 1 96.12 58 LEU B O 1
ATOM 3355 N N . GLN B 1 59 ? 20.703 -23.969 -5.699 1 96.75 59 GLN B N 1
ATOM 3356 C CA . GLN B 1 59 ? 20.625 -22.516 -5.816 1 96.75 59 GLN B CA 1
ATOM 3357 C C . GLN B 1 59 ? 20.266 -22.094 -7.238 1 96.75 59 GLN B C 1
ATOM 3359 O O . GLN B 1 59 ? 20.922 -21.219 -7.809 1 96.75 59 GLN B O 1
ATOM 3364 N N . ILE B 1 60 ? 19.312 -22.766 -7.789 1 98.06 60 ILE B N 1
ATOM 3365 C CA . ILE B 1 60 ? 18.766 -22.406 -9.094 1 98.06 60 ILE B CA 1
ATOM 3366 C C . ILE B 1 60 ? 17.25 -22.312 -9.008 1 98.06 60 ILE B C 1
ATOM 3368 O O . ILE B 1 60 ? 16.641 -22.812 -8.055 1 98.06 60 ILE B O 1
ATOM 3372 N N . ALA B 1 61 ? 16.703 -21.672 -9.953 1 98.56 61 ALA B N 1
ATOM 3373 C CA . ALA B 1 61 ? 15.258 -21.578 -10.062 1 98.56 61 ALA B CA 1
ATOM 3374 C C . ALA B 1 61 ? 14.789 -21.938 -11.469 1 98.56 61 ALA B C 1
ATOM 3376 O O . ALA B 1 61 ? 15.43 -21.562 -12.461 1 98.56 61 ALA B O 1
ATOM 3377 N N . PHE B 1 62 ? 13.75 -22.766 -11.547 1 98.81 62 PHE B N 1
ATOM 3378 C CA . PHE B 1 62 ? 13.031 -22.984 -12.797 1 98.81 62 PHE B CA 1
ATOM 3379 C C . PHE B 1 62 ? 11.875 -22 -12.938 1 98.81 62 PHE B C 1
ATOM 3381 O O . PHE B 1 62 ? 11.133 -21.766 -11.984 1 98.81 62 PHE B O 1
ATOM 3388 N N . ILE B 1 63 ? 11.734 -21.406 -14.094 1 98.81 63 ILE B N 1
ATOM 3389 C CA . ILE B 1 63 ? 10.727 -20.391 -14.359 1 98.81 63 ILE B CA 1
ATOM 3390 C C . ILE B 1 63 ? 9.828 -20.844 -15.516 1 98.81 63 ILE B C 1
ATOM 3392 O O . ILE B 1 63 ? 10.32 -21.109 -16.609 1 98.81 63 ILE B O 1
ATOM 3396 N N . SER B 1 64 ? 8.562 -20.969 -15.266 1 98.69 64 SER B N 1
ATOM 3397 C CA . SER B 1 64 ? 7.633 -21.266 -16.359 1 98.69 64 SER B CA 1
ATOM 3398 C C . SER B 1 64 ? 7.332 -20.016 -17.172 1 98.69 64 SER B C 1
ATOM 3400 O O . SER B 1 64 ? 7.242 -18.906 -16.641 1 98.69 64 SER B O 1
ATOM 3402 N N . SER B 1 65 ? 7.203 -20.156 -18.469 1 98.06 65 SER B N 1
ATOM 3403 C CA . SER B 1 65 ? 6.922 -19.047 -19.375 1 98.06 65 SER B CA 1
ATOM 3404 C C . SER B 1 65 ? 6.074 -19.5 -20.562 1 98.06 65 SER B C 1
ATOM 3406 O O . SER B 1 65 ? 6.215 -20.625 -21.031 1 98.06 65 SER B O 1
ATOM 3408 N N . GLY B 1 66 ? 5.223 -18.562 -21 1 96.5 66 GLY B N 1
ATOM 3409 C CA . GLY B 1 66 ? 4.406 -18.828 -22.172 1 96.5 66 GLY B CA 1
ATOM 3410 C C . GLY B 1 66 ? 3.068 -19.469 -21.844 1 96.5 66 GLY B C 1
ATOM 3411 O O . GLY B 1 66 ? 2.586 -20.344 -22.562 1 96.5 66 GLY B O 1
ATOM 3412 N N . LEU B 1 67 ? 2.539 -19.031 -20.797 1 96.06 67 LEU B N 1
ATOM 3413 C CA . LEU B 1 67 ? 1.25 -19.516 -20.297 1 96.06 67 LEU B CA 1
ATOM 3414 C C . LEU B 1 67 ? 0.154 -19.266 -21.328 1 96.06 67 LEU B C 1
ATOM 3416 O O . LEU B 1 67 ? 0.113 -18.203 -21.969 1 96.06 67 LEU B O 1
ATOM 3420 N N . VAL B 1 68 ? -0.662 -20.281 -21.516 1 95 68 VAL B N 1
ATOM 3421 C CA . VAL B 1 68 ? -1.915 -20.141 -22.25 1 95 68 VAL B CA 1
ATOM 3422 C C . VAL B 1 68 ? -3.094 -20.234 -21.281 1 95 68 VAL B C 1
ATOM 3424 O O . VAL B 1 68 ? -3.223 -21.219 -20.547 1 95 68 VAL B O 1
ATOM 3427 N N . TYR B 1 69 ? -3.875 -19.234 -21.312 1 93.81 69 TYR B N 1
ATOM 3428 C CA . TYR B 1 69 ? -5 -19.219 -20.391 1 93.81 69 TYR B CA 1
ATOM 3429 C C . TYR B 1 69 ? -6.262 -18.703 -21.078 1 93.81 69 TYR B C 1
ATOM 3431 O O . TYR B 1 69 ? -6.328 -17.547 -21.484 1 93.81 69 TYR B O 1
ATOM 3439 N N . LEU B 1 70 ? -7.199 -19.547 -21.25 1 93.25 70 LEU B N 1
ATOM 3440 C CA . LEU B 1 70 ? -8.531 -19.281 -21.797 1 93.25 70 LEU B CA 1
ATOM 3441 C C . LEU B 1 70 ? -8.438 -18.578 -23.141 1 93.25 70 LEU B C 1
ATOM 3443 O O . LEU B 1 70 ? -9.078 -17.531 -23.344 1 93.25 70 LEU B O 1
ATOM 3447 N N . PRO B 1 71 ? -7.762 -19.156 -24.016 1 91.94 71 PRO B N 1
ATOM 3448 C CA . PRO B 1 71 ? -7.707 -18.531 -25.344 1 91.94 71 PRO B CA 1
ATOM 3449 C C . PRO B 1 71 ? -9.039 -18.609 -26.094 1 91.94 71 PRO B C 1
ATOM 3451 O O . PRO B 1 71 ? -9.836 -19.516 -25.844 1 91.94 71 PRO B O 1
ATOM 3454 N N . ASN B 1 72 ? -9.273 -17.656 -26.969 1 88.75 72 ASN B N 1
ATOM 3455 C CA . ASN B 1 72 ? -10.461 -17.766 -27.812 1 88.75 72 ASN B CA 1
ATOM 3456 C C . ASN B 1 72 ? -10.32 -18.875 -28.844 1 88.75 72 ASN B C 1
ATOM 3458 O O . ASN B 1 72 ? -11.305 -19.531 -29.203 1 88.75 72 ASN B O 1
ATOM 3462 N N . SER B 1 73 ? -9.109 -18.984 -29.375 1 91.81 73 SER B N 1
ATOM 3463 C CA . SER B 1 73 ? -8.773 -20.047 -30.328 1 91.81 73 SER B CA 1
ATOM 3464 C C . SER B 1 73 ? -7.293 -20.406 -30.25 1 91.81 73 SER B C 1
ATOM 3466 O O . SER B 1 73 ? -6.48 -19.625 -29.75 1 91.81 73 SER B O 1
ATOM 3468 N N . ALA B 1 74 ? -6.996 -21.594 -30.656 1 93 74 ALA B N 1
ATOM 3469 C CA . ALA B 1 74 ? -5.605 -22.031 -30.672 1 93 74 ALA B CA 1
ATOM 3470 C C . ALA B 1 74 ? -4.746 -21.109 -31.531 1 93 74 ALA B C 1
ATOM 3472 O O . ALA B 1 74 ? -3.561 -20.906 -31.25 1 93 74 ALA B O 1
ATOM 3473 N N . SER B 1 75 ? -5.301 -20.5 -32.531 1 92.81 75 SER B N 1
ATOM 3474 C CA . SER B 1 75 ? -4.57 -19.656 -33.5 1 92.81 75 SER B CA 1
ATOM 3475 C C . SER B 1 75 ? -4.117 -18.359 -32.844 1 92.81 75 SER B C 1
ATOM 3477 O O . SER B 1 75 ? -3.227 -17.672 -33.344 1 92.81 75 SER B O 1
ATOM 3479 N N . ASP B 1 76 ? -4.73 -18.062 -31.688 1 90.12 76 ASP B N 1
ATOM 3480 C CA . ASP B 1 76 ? -4.383 -16.844 -30.984 1 90.12 76 ASP B CA 1
ATOM 3481 C C . ASP B 1 76 ? -3.062 -17 -30.234 1 90.12 76 ASP B C 1
ATOM 3483 O O . ASP B 1 76 ? -2.453 -16 -29.828 1 90.12 76 ASP B O 1
ATOM 3487 N N . VAL B 1 77 ? -2.648 -18.234 -30.062 1 92.62 77 VAL B N 1
ATOM 3488 C CA . VAL B 1 77 ? -1.43 -18.516 -29.312 1 92.62 77 VAL B CA 1
ATOM 3489 C C . VAL B 1 77 ? -0.233 -18.531 -30.25 1 92.62 77 VAL B C 1
ATOM 3491 O O . VAL B 1 77 ? 0.031 -19.547 -30.906 1 92.62 77 VAL B O 1
ATOM 3494 N N . LYS B 1 78 ? 0.556 -17.453 -30.266 1 90.44 78 LYS B N 1
ATOM 3495 C CA . LYS B 1 78 ? 1.639 -17.297 -31.234 1 90.44 78 LYS B CA 1
ATOM 3496 C C . LYS B 1 78 ? 3 -17.469 -30.562 1 90.44 78 LYS B C 1
ATOM 3498 O O . LYS B 1 78 ? 4.039 -17.312 -31.219 1 90.44 78 LYS B O 1
ATOM 3503 N N . TRP B 1 79 ? 3.012 -17.781 -29.344 1 92.88 79 TRP B N 1
ATOM 3504 C CA . TRP B 1 79 ? 4.25 -17.938 -28.594 1 92.88 79 TRP B CA 1
ATOM 3505 C C . TRP B 1 79 ? 4.441 -19.375 -28.156 1 92.88 79 TRP B C 1
ATOM 3507 O O . TRP B 1 79 ? 3.508 -20.188 -28.203 1 92.88 79 TRP B O 1
ATOM 3517 N N . LYS B 1 80 ? 5.656 -19.703 -27.719 1 94.38 80 LYS B N 1
ATOM 3518 C CA . LYS B 1 80 ? 5.98 -21.047 -27.234 1 94.38 80 LYS B CA 1
ATOM 3519 C C . LYS B 1 80 ? 6.031 -21.078 -25.703 1 94.38 80 LYS B C 1
ATOM 3521 O O . LYS B 1 80 ? 6.332 -20.062 -25.062 1 94.38 80 LYS B O 1
ATOM 3526 N N . GLY B 1 81 ? 5.613 -22.219 -25.172 1 97.31 81 GLY B N 1
ATOM 3527 C CA . GLY B 1 81 ? 5.871 -22.469 -23.766 1 97.31 81 GLY B CA 1
ATOM 3528 C C . GLY B 1 81 ? 7.285 -22.953 -23.5 1 97.31 81 GLY B C 1
ATOM 3529 O O . GLY B 1 81 ? 7.832 -23.75 -24.266 1 97.31 81 GLY B O 1
ATOM 3530 N N . GLN B 1 82 ? 7.902 -22.422 -22.5 1 97.94 82 GLN B N 1
ATOM 3531 C CA . GLN B 1 82 ? 9.289 -22.734 -22.172 1 97.94 82 GLN B CA 1
ATOM 3532 C C . GLN B 1 82 ? 9.492 -22.797 -20.656 1 97.94 82 GLN B C 1
ATOM 3534 O O . GLN B 1 82 ? 8.648 -22.344 -19.891 1 97.94 82 GLN B O 1
ATOM 3539 N N . ILE B 1 83 ? 10.508 -23.469 -20.266 1 98.69 83 ILE B N 1
ATOM 3540 C CA . ILE B 1 83 ? 11.039 -23.359 -18.906 1 98.69 83 ILE B CA 1
ATOM 3541 C C . ILE B 1 83 ? 12.422 -22.703 -18.953 1 98.69 83 ILE B C 1
ATOM 3543 O O . ILE B 1 83 ? 13.258 -23.047 -19.781 1 98.69 83 ILE B O 1
ATOM 3547 N N . PHE B 1 84 ? 12.617 -21.75 -18.141 1 98.69 84 PHE B N 1
ATOM 3548 C CA . PHE B 1 84 ? 13.898 -21.062 -18.031 1 98.69 84 PHE B CA 1
ATOM 3549 C C . PHE B 1 84 ? 14.617 -21.453 -16.75 1 98.69 84 PHE B C 1
ATOM 3551 O O . PHE B 1 84 ? 13.977 -21.875 -15.781 1 98.69 84 PHE B O 1
ATOM 3558 N N . LEU B 1 85 ? 15.883 -21.406 -16.828 1 98.31 85 LEU B N 1
ATOM 3559 C CA . LEU B 1 85 ? 16.75 -21.625 -15.68 1 98.31 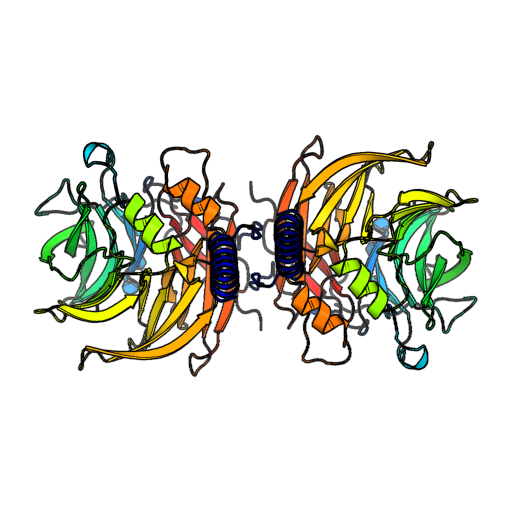85 LEU B CA 1
ATOM 3560 C C . LEU B 1 85 ? 17.406 -20.328 -15.227 1 98.31 85 LEU B C 1
ATOM 3562 O O . LEU B 1 85 ? 17.891 -19.547 -16.062 1 98.31 85 LEU B O 1
ATOM 3566 N N . TYR B 1 86 ? 17.359 -20.047 -13.984 1 98.31 86 TYR B N 1
ATOM 3567 C CA . TYR B 1 86 ? 17.953 -18.859 -13.383 1 98.31 86 TYR B CA 1
ATOM 3568 C C . TYR B 1 86 ? 18.922 -19.234 -12.281 1 98.31 86 TYR B C 1
ATOM 3570 O O . TYR B 1 86 ? 18.578 -20 -11.367 1 98.31 86 TYR B O 1
ATOM 3578 N N . ASP B 1 87 ? 20.156 -18.781 -12.367 1 97.69 87 ASP B N 1
ATOM 3579 C CA . ASP B 1 87 ? 21.203 -19.016 -11.367 1 97.69 87 ASP B CA 1
ATOM 3580 C C . ASP B 1 87 ? 21.109 -18.016 -10.219 1 97.69 87 ASP B C 1
ATOM 3582 O O . ASP B 1 87 ? 21.328 -16.812 -10.414 1 97.69 87 ASP B O 1
ATOM 3586 N N . LEU B 1 88 ? 20.859 -18.453 -9.016 1 97.75 88 LEU B N 1
ATOM 3587 C CA . LEU B 1 88 ? 20.609 -17.562 -7.883 1 97.75 88 LEU B CA 1
ATOM 3588 C C . LEU B 1 88 ? 21.906 -17.141 -7.219 1 97.75 88 LEU B C 1
ATOM 3590 O O . LEU B 1 88 ? 21.906 -16.312 -6.301 1 97.75 88 LEU B O 1
ATOM 3594 N N . THR B 1 89 ? 22.969 -17.688 -7.688 1 96.56 89 THR B N 1
ATOM 3595 C CA . THR B 1 89 ? 24.266 -17.375 -7.09 1 96.56 89 THR B CA 1
ATOM 3596 C C . THR B 1 89 ? 24.938 -16.219 -7.828 1 96.56 89 THR B C 1
ATOM 3598 O O . THR B 1 89 ? 25.953 -15.695 -7.383 1 96.56 89 THR B O 1
ATOM 3601 N N . LYS B 1 90 ? 24.297 -15.883 -8.953 1 91.69 90 LYS B N 1
ATOM 3602 C CA . LYS B 1 90 ? 24.859 -14.828 -9.789 1 91.69 90 LYS B CA 1
ATOM 3603 C C . LYS B 1 90 ? 23.891 -13.664 -9.938 1 91.69 90 LYS B C 1
ATOM 3605 O O . LYS B 1 90 ? 22.672 -13.836 -9.836 1 91.69 90 LYS B O 1
ATOM 3610 N N . ARG B 1 91 ? 24.359 -12.516 -10.117 1 91.94 91 ARG B N 1
ATOM 3611 C CA . ARG B 1 91 ? 23.562 -11.336 -10.422 1 91.94 91 ARG B CA 1
ATOM 3612 C C . ARG B 1 91 ? 23.609 -11.008 -11.906 1 91.94 91 ARG B C 1
ATOM 3614 O O . ARG B 1 91 ? 23.891 -9.867 -12.289 1 91.94 91 ARG B O 1
ATOM 3621 N N . SER B 1 92 ? 23.359 -12 -12.672 1 92.94 92 SER B N 1
ATOM 3622 C CA . SER B 1 92 ? 23.438 -11.828 -14.117 1 92.94 92 SER B CA 1
ATOM 3623 C C . SER B 1 92 ? 22.172 -11.164 -14.664 1 92.94 92 SER B C 1
ATOM 3625 O O . SER B 1 92 ? 22.188 -10.586 -15.75 1 92.94 92 SER B O 1
ATOM 3627 N N . TYR B 1 93 ? 21.094 -11.352 -13.945 1 97.56 93 TYR B N 1
ATOM 3628 C CA . TYR B 1 93 ? 19.781 -10.836 -14.328 1 97.56 93 TYR B CA 1
ATOM 3629 C C . TYR B 1 93 ? 19.359 -11.398 -15.68 1 97.56 93 TYR B C 1
ATOM 3631 O O . TYR B 1 93 ? 18.719 -10.695 -16.469 1 97.56 93 TYR B O 1
ATOM 3639 N N . LYS B 1 94 ? 19.766 -12.625 -15.953 1 97.88 94 LYS B N 1
ATOM 3640 C CA . LYS B 1 94 ? 19.438 -13.32 -17.188 1 97.88 94 LYS B CA 1
ATOM 3641 C C . LYS B 1 94 ? 19.016 -14.758 -16.922 1 97.88 94 LYS B C 1
ATOM 3643 O O . LYS B 1 94 ? 19.719 -15.492 -16.219 1 97.88 94 LYS B O 1
ATOM 3648 N N . ALA B 1 95 ? 17.875 -15.148 -17.422 1 98.12 95 ALA B N 1
ATOM 3649 C CA . ALA B 1 95 ? 17.391 -16.531 -17.375 1 98.12 95 ALA B CA 1
ATOM 3650 C C . ALA B 1 95 ? 17.562 -17.219 -18.719 1 98.12 95 ALA B C 1
ATOM 3652 O O . ALA B 1 95 ? 17.297 -16.609 -19.766 1 98.12 95 ALA B O 1
ATOM 3653 N N . GLU B 1 96 ? 17.984 -18.422 -18.734 1 97.25 96 GLU B N 1
ATOM 3654 C CA . GLU B 1 96 ? 18.219 -19.172 -19.969 1 97.25 96 GLU B CA 1
ATOM 3655 C C . GLU B 1 96 ? 17.172 -20.25 -20.188 1 97.25 96 GLU B C 1
ATOM 3657 O O . GLU B 1 96 ? 16.844 -21 -19.25 1 97.25 96 GLU B O 1
ATOM 3662 N N . PRO B 1 97 ? 16.688 -20.297 -21.391 1 97.69 97 PRO B N 1
ATOM 3663 C CA . PRO B 1 97 ? 15.766 -21.422 -21.625 1 97.69 97 PRO B CA 1
ATOM 3664 C C . PRO B 1 97 ? 16.453 -22.781 -21.531 1 97.69 97 PRO B C 1
ATOM 3666 O O . PRO B 1 97 ? 17.594 -22.922 -21.969 1 97.69 97 PRO B O 1
ATOM 3669 N N . ILE B 1 98 ? 15.781 -23.672 -20.969 1 97.88 98 ILE B N 1
ATOM 3670 C CA . ILE B 1 98 ? 16.312 -25.016 -20.844 1 97.88 98 ILE B CA 1
ATOM 3671 C C . ILE B 1 98 ? 15.555 -25.969 -21.781 1 97.88 98 ILE B C 1
ATOM 3673 O O . ILE B 1 98 ? 14.32 -25.922 -21.844 1 97.88 98 ILE B O 1
ATOM 3677 N N . PRO B 1 99 ? 16.312 -26.812 -22.516 1 98.06 99 PRO B N 1
ATOM 3678 C CA . PRO B 1 99 ? 15.617 -27.75 -23.406 1 98.06 99 PRO B CA 1
ATOM 3679 C C . PRO B 1 99 ? 14.758 -28.75 -22.656 1 98.06 99 PRO B C 1
ATOM 3681 O O . PRO B 1 99 ? 15.195 -29.312 -21.641 1 98.06 99 PRO B O 1
ATOM 3684 N N . VAL B 1 100 ? 13.594 -28.938 -23.094 1 98.56 100 VAL B N 1
ATOM 3685 C CA . VAL B 1 100 ? 12.703 -30 -22.625 1 98.56 100 VAL B CA 1
ATOM 3686 C C . VAL B 1 100 ? 12.594 -31.094 -23.688 1 98.56 100 VAL B C 1
ATOM 3688 O O . VAL B 1 100 ? 12.039 -30.859 -24.766 1 98.56 100 VAL B O 1
ATOM 3691 N N . LEU B 1 101 ? 13.047 -32.281 -23.344 1 98.44 101 LEU B N 1
ATOM 3692 C CA . LEU B 1 101 ? 13.234 -33.312 -24.359 1 98.44 101 LEU B CA 1
ATOM 3693 C C . LEU B 1 101 ? 12.188 -34.406 -24.219 1 98.44 101 LEU B C 1
ATOM 3695 O O . LEU B 1 101 ? 11.695 -34.688 -23.125 1 98.44 101 LEU B O 1
ATOM 3699 N N . ASN B 1 102 ? 11.812 -35.031 -25.375 1 98.12 102 ASN B N 1
ATOM 3700 C CA . ASN B 1 102 ? 11 -36.25 -25.484 1 98.12 102 ASN B CA 1
ATOM 3701 C C . ASN B 1 102 ? 9.562 -35.969 -25.047 1 98.12 102 ASN B C 1
ATOM 3703 O O . ASN B 1 102 ? 8.898 -36.875 -24.516 1 98.12 102 ASN B O 1
ATOM 3707 N N . LEU B 1 103 ? 9.148 -34.781 -25.219 1 97.81 103 LEU B N 1
ATOM 3708 C CA . LEU B 1 103 ? 7.762 -34.469 -24.906 1 97.81 103 LEU B CA 1
ATOM 3709 C C . LEU B 1 103 ? 6.805 -35.188 -25.859 1 97.81 103 LEU B C 1
ATOM 3711 O O . LEU B 1 103 ? 7.086 -35.281 -27.047 1 97.81 103 LEU B O 1
ATOM 3715 N N . GLU B 1 104 ? 5.68 -35.531 -25.375 1 95.12 104 GLU B N 1
ATOM 3716 C CA . GLU B 1 104 ? 4.621 -36.094 -26.203 1 95.12 104 GLU B CA 1
ATOM 3717 C C . GLU B 1 104 ? 4.027 -35.062 -27.141 1 95.12 104 GLU B C 1
ATOM 3719 O O . GLU B 1 104 ? 3.65 -35.375 -28.281 1 95.12 104 GLU B O 1
ATOM 3724 N N . ASP B 1 105 ? 3.859 -33.938 -26.688 1 94.75 105 ASP B N 1
ATOM 3725 C CA . ASP B 1 105 ? 3.27 -32.812 -27.422 1 94.75 105 ASP B CA 1
ATOM 3726 C C . ASP B 1 105 ? 4.09 -31.531 -27.234 1 94.75 105 ASP B C 1
ATOM 3728 O O . ASP B 1 105 ? 3.777 -30.703 -26.375 1 94.75 105 ASP B O 1
ATOM 3732 N N . VAL B 1 106 ? 4.977 -31.344 -28.125 1 95.56 106 VAL B N 1
ATOM 3733 C CA . VAL B 1 106 ? 5.918 -30.234 -28.016 1 95.56 106 VAL B CA 1
ATOM 3734 C C . VAL B 1 106 ? 5.18 -28.906 -28.219 1 95.56 106 VAL B C 1
ATOM 3736 O O . VAL B 1 106 ? 5.398 -27.938 -27.484 1 95.56 106 VAL B O 1
ATOM 3739 N N . ASP B 1 107 ? 4.266 -28.875 -29.156 1 94.44 107 ASP B N 1
ATOM 3740 C CA . ASP B 1 107 ? 3.559 -27.641 -29.516 1 94.44 107 ASP B CA 1
ATOM 3741 C C . ASP B 1 107 ? 2.555 -27.25 -28.438 1 94.44 107 ASP B C 1
ATOM 3743 O O . ASP B 1 107 ? 2.209 -26.078 -28.297 1 94.44 107 ASP B O 1
ATOM 3747 N N . GLY B 1 108 ? 2.102 -28.234 -27.703 1 96.12 108 GLY B N 1
ATOM 3748 C CA . GLY B 1 108 ? 1.09 -27.984 -26.688 1 96.12 108 GLY B CA 1
ATOM 3749 C C . GLY B 1 108 ? 1.67 -27.797 -25.297 1 96.12 108 GLY B C 1
ATOM 3750 O O . GLY B 1 108 ? 0.929 -27.703 -24.312 1 96.12 108 GLY B O 1
ATOM 3751 N N . PHE B 1 109 ? 2.986 -27.672 -25.219 1 98.19 109 PHE B N 1
ATOM 3752 C CA . PHE B 1 109 ? 3.631 -27.531 -23.906 1 98.19 109 PHE B CA 1
ATOM 3753 C C . PHE B 1 109 ? 3.666 -26.078 -23.484 1 98.19 109 PHE B C 1
ATOM 3755 O O . PHE B 1 109 ? 4.621 -25.359 -23.781 1 98.19 109 PHE B O 1
ATOM 3762 N N . HIS B 1 110 ? 2.691 -25.641 -22.75 1 98.38 110 HIS B N 1
ATOM 3763 C CA . HIS B 1 110 ? 2.639 -24.312 -22.172 1 98.38 110 HIS B CA 1
ATOM 3764 C C . HIS B 1 110 ? 2.564 -24.375 -20.641 1 98.38 110 HIS B C 1
ATOM 3766 O O . HIS B 1 110 ? 1.478 -24.516 -20.078 1 98.38 110 HIS B O 1
ATOM 3772 N N . PRO B 1 111 ? 3.719 -24.234 -20 1 98.62 111 PRO B N 1
ATOM 3773 C CA . PRO B 1 111 ? 3.826 -24.484 -18.562 1 98.62 111 PRO B CA 1
ATOM 3774 C C . PRO B 1 111 ? 3.205 -23.359 -17.719 1 98.62 111 PRO B C 1
ATOM 3776 O O . PRO B 1 111 ? 3.232 -22.203 -18.125 1 98.62 111 PRO B O 1
ATOM 3779 N N . HIS B 1 112 ? 2.621 -23.734 -16.609 1 98.56 112 HIS B N 1
ATOM 3780 C CA . HIS B 1 112 ? 1.977 -22.875 -15.617 1 98.56 112 HIS B CA 1
ATOM 3781 C C . HIS B 1 112 ? 2.568 -23.109 -14.234 1 98.56 112 HIS B C 1
ATOM 3783 O O . HIS B 1 112 ? 3.723 -22.75 -13.977 1 98.56 112 HIS B O 1
ATOM 3789 N N . GLY B 1 113 ? 1.934 -23.766 -13.297 1 98.81 113 GLY B N 1
ATOM 3790 C CA . GLY B 1 113 ? 2.438 -24.062 -11.969 1 98.81 113 GLY B CA 1
ATOM 3791 C C . GLY B 1 113 ? 3.59 -25.047 -11.961 1 98.81 113 GLY B C 1
ATOM 3792 O O . GLY B 1 113 ? 3.621 -25.969 -12.766 1 98.81 113 GLY B O 1
ATOM 3793 N N . LEU B 1 114 ? 4.512 -24.875 -11.07 1 98.88 114 LEU B N 1
ATOM 3794 C CA . LEU B 1 114 ? 5.695 -25.719 -10.945 1 98.88 114 LEU B CA 1
ATOM 3795 C C . LEU B 1 114 ? 5.863 -26.219 -9.516 1 98.88 114 LEU B C 1
ATOM 3797 O O . LEU B 1 114 ? 5.551 -25.5 -8.562 1 98.88 114 LEU B O 1
ATOM 3801 N N . SER B 1 115 ? 6.328 -27.344 -9.375 1 98.81 115 SER B N 1
ATOM 3802 C CA . SER B 1 115 ? 6.824 -27.891 -8.125 1 98.81 115 SER B CA 1
ATOM 3803 C C . SER B 1 115 ? 7.906 -28.938 -8.375 1 98.81 115 SER B C 1
ATOM 3805 O O . SER B 1 115 ? 8.203 -29.281 -9.523 1 98.81 115 SER B O 1
ATOM 3807 N N . HIS B 1 116 ? 8.586 -29.344 -7.305 1 98.75 116 HIS B N 1
ATOM 3808 C CA . HIS B 1 116 ? 9.617 -30.359 -7.516 1 98.75 116 HIS B CA 1
ATOM 3809 C C . HIS B 1 116 ? 9.617 -31.375 -6.383 1 98.75 116 HIS B C 1
ATOM 3811 O O . HIS B 1 116 ? 9.031 -31.141 -5.328 1 98.75 116 HIS B O 1
ATOM 3817 N N . TRP B 1 117 ? 10.133 -32.469 -6.668 1 98.19 117 TRP B N 1
ATOM 3818 C CA . TRP B 1 117 ? 10.477 -33.531 -5.711 1 98.19 117 TRP B CA 1
ATOM 3819 C C . TRP B 1 117 ? 11.883 -34.062 -5.965 1 98.19 117 TRP B C 1
ATOM 3821 O O . TRP B 1 117 ? 12.281 -34.25 -7.117 1 98.19 117 TRP B O 1
ATOM 3831 N N . ILE B 1 118 ? 12.609 -34.219 -4.918 1 97.81 118 ILE B N 1
ATOM 3832 C CA . ILE B 1 118 ? 13.938 -34.781 -5.051 1 97.81 118 ILE B CA 1
ATOM 3833 C C . ILE B 1 118 ? 13.867 -36.312 -4.859 1 97.81 118 ILE B C 1
ATOM 3835 O O . ILE B 1 118 ? 13.516 -36.781 -3.779 1 97.81 118 ILE B O 1
ATOM 3839 N N . LEU B 1 119 ? 14.328 -37.062 -5.84 1 97.5 119 LEU B N 1
ATOM 3840 C CA . LEU B 1 119 ? 14.312 -38.5 -5.777 1 97.5 119 LEU B CA 1
ATOM 3841 C C . LEU B 1 119 ? 15.438 -39.031 -4.891 1 97.5 119 LEU B C 1
ATOM 3843 O O . LEU B 1 119 ? 16.359 -38.281 -4.539 1 97.5 119 LEU B O 1
ATOM 3847 N N . ASN B 1 120 ? 15.391 -40.312 -4.602 1 95.19 120 ASN B N 1
ATOM 3848 C CA . ASN B 1 120 ? 16.406 -40.938 -3.758 1 95.19 120 ASN B CA 1
ATOM 3849 C C . ASN B 1 120 ? 17.797 -40.844 -4.375 1 95.19 120 ASN B C 1
ATOM 3851 O O . ASN B 1 120 ? 18.797 -40.719 -3.658 1 95.19 120 ASN B O 1
ATOM 3855 N N . ASN B 1 121 ? 17.875 -40.906 -5.668 1 94.81 121 ASN B N 1
ATOM 3856 C CA . ASN B 1 121 ? 19.156 -40.812 -6.344 1 94.81 121 ASN B CA 1
ATOM 3857 C C . ASN B 1 121 ? 19.578 -39.344 -6.543 1 94.81 121 ASN B C 1
ATOM 3859 O O . ASN B 1 121 ? 20.469 -39.062 -7.332 1 94.81 121 ASN B O 1
ATOM 3863 N N . ARG B 1 122 ? 18.828 -38.406 -6.016 1 94.19 122 ARG B N 1
ATOM 3864 C CA . ARG B 1 122 ? 19.125 -36.969 -5.949 1 94.19 122 ARG B CA 1
ATOM 3865 C C . ARG B 1 122 ? 18.703 -36.281 -7.238 1 94.19 122 ARG B C 1
ATOM 3867 O O . ARG B 1 122 ? 18.969 -35.094 -7.414 1 94.19 122 ARG B O 1
ATOM 3874 N N . THR B 1 123 ? 18.031 -37.031 -8.062 1 96.88 123 THR B N 1
ATOM 3875 C CA . THR B 1 123 ? 17.469 -36.406 -9.258 1 96.88 123 THR B CA 1
ATOM 3876 C C . THR B 1 123 ? 16.344 -35.438 -8.891 1 96.88 123 THR B C 1
ATOM 3878 O O . THR B 1 123 ? 15.484 -35.75 -8.07 1 96.88 123 THR B O 1
ATOM 3881 N N . VAL B 1 124 ? 16.438 -34.25 -9.5 1 98.56 124 VAL B N 1
ATOM 3882 C CA . VAL B 1 124 ? 15.328 -33.312 -9.344 1 98.56 124 VAL B CA 1
ATOM 3883 C C . VAL B 1 124 ? 14.219 -33.656 -10.336 1 98.56 124 VAL B C 1
ATOM 3885 O O . VAL B 1 124 ? 14.43 -33.625 -11.547 1 98.56 124 VAL B O 1
ATOM 3888 N N . ARG B 1 125 ? 13.07 -34 -9.828 1 98.75 125 ARG B N 1
ATOM 3889 C CA . ARG B 1 125 ? 11.875 -34.219 -10.641 1 98.75 125 ARG B CA 1
ATOM 3890 C C . ARG B 1 125 ? 10.922 -33.031 -10.555 1 98.75 125 ARG B C 1
ATOM 3892 O O . ARG B 1 125 ? 10.539 -32.625 -9.461 1 98.75 125 ARG B O 1
ATOM 3899 N N . LEU B 1 126 ? 10.57 -32.5 -11.703 1 98.81 126 LEU B N 1
ATOM 3900 C CA . LEU B 1 126 ? 9.656 -31.375 -11.773 1 98.81 126 LEU B CA 1
ATOM 3901 C C . LEU B 1 126 ? 8.242 -31.844 -12.109 1 98.81 126 LEU B C 1
ATOM 3903 O O . LEU B 1 126 ? 8.062 -32.719 -12.938 1 98.81 126 LEU B O 1
ATOM 3907 N N . PHE B 1 127 ? 7.344 -31.312 -11.414 1 98.94 127 PHE B N 1
ATOM 3908 C CA . PHE B 1 127 ? 5.926 -31.406 -11.727 1 98.94 127 PHE B CA 1
ATOM 3909 C C . PHE B 1 127 ? 5.422 -30.109 -12.352 1 98.94 127 PHE B C 1
ATOM 3911 O O . PHE B 1 127 ? 5.555 -29.047 -11.758 1 98.94 127 PHE B O 1
ATOM 3918 N N . VAL B 1 128 ? 4.836 -30.203 -13.547 1 98.88 128 VAL B N 1
ATOM 3919 C CA . VAL B 1 128 ? 4.5 -29 -14.305 1 98.88 128 VAL B CA 1
ATOM 3920 C C . VAL B 1 128 ? 3.035 -29.062 -14.727 1 98.88 128 VAL B C 1
ATOM 3922 O O . VAL B 1 128 ? 2.607 -30 -15.398 1 98.88 128 VAL B O 1
ATOM 3925 N N . VAL B 1 129 ? 2.281 -28.094 -14.336 1 98.88 129 VAL B N 1
ATOM 3926 C CA . VAL B 1 129 ? 0.962 -27.906 -14.93 1 98.88 129 VAL B CA 1
ATOM 3927 C C . VAL B 1 129 ? 1.107 -27.406 -16.359 1 98.88 129 VAL B C 1
ATOM 3929 O O . VAL B 1 129 ? 1.849 -26.453 -16.625 1 98.88 129 VAL B O 1
ATOM 3932 N N . VAL B 1 130 ? 0.379 -28.016 -17.297 1 98.75 130 VAL B N 1
ATOM 3933 C CA . VAL B 1 130 ? 0.521 -27.641 -18.688 1 98.75 130 VAL B CA 1
ATOM 3934 C C . VAL B 1 130 ? -0.858 -27.422 -19.312 1 98.75 130 VAL B C 1
ATOM 3936 O O . VAL B 1 130 ? -1.766 -28.234 -19.109 1 98.75 130 VAL B O 1
ATOM 3939 N N . HIS B 1 131 ? -0.996 -26.359 -19.984 1 98.12 131 HIS B N 1
ATOM 3940 C CA . HIS B 1 131 ? -2.164 -26.094 -20.812 1 98.12 131 HIS B CA 1
ATOM 3941 C C . HIS B 1 131 ? -1.809 -26.156 -22.297 1 98.12 131 HIS B C 1
ATOM 3943 O O . HIS B 1 131 ? -0.87 -25.484 -22.75 1 98.12 131 HIS B O 1
ATOM 3949 N N . SER B 1 132 ? -2.557 -26.875 -23.047 1 97.19 132 SER B N 1
ATOM 3950 C CA . SER B 1 132 ? -2.352 -26.891 -24.484 1 97.19 132 SER B CA 1
ATOM 3951 C C . SER B 1 132 ? -2.932 -25.641 -25.141 1 97.19 132 SER B C 1
ATOM 3953 O O . SER B 1 132 ? -3.572 -24.828 -24.469 1 97.19 132 SER B O 1
ATOM 3955 N N . LYS B 1 133 ? -2.77 -25.484 -26.453 1 95.94 133 LYS B N 1
ATOM 3956 C CA . LYS B 1 133 ? -3.273 -24.344 -27.188 1 95.94 133 LYS B CA 1
ATOM 3957 C C . LYS B 1 133 ? -4.797 -24.328 -27.219 1 95.94 133 LYS B C 1
ATOM 3959 O O . LYS B 1 133 ? -5.414 -23.281 -27.406 1 95.94 133 LYS B O 1
ATOM 3964 N N . THR B 1 134 ? -5.371 -25.531 -27.109 1 95 134 THR B N 1
ATOM 3965 C CA . THR B 1 134 ? -6.828 -25.641 -27.094 1 95 134 THR B CA 1
ATOM 3966 C C . THR B 1 134 ? -7.344 -25.672 -25.656 1 95 134 THR B C 1
ATOM 3968 O O . THR B 1 134 ? -8.492 -26.062 -25.406 1 95 134 THR B O 1
ATOM 3971 N N . PHE B 1 135 ? -6.445 -25.422 -24.656 1 96.06 135 PHE B N 1
ATOM 3972 C CA . PHE B 1 135 ? -6.723 -25.281 -23.234 1 96.06 135 PHE B CA 1
ATOM 3973 C C . PHE B 1 135 ? -7.125 -26.625 -22.609 1 96.06 135 PHE B C 1
ATOM 3975 O O . PHE B 1 135 ? -8.062 -26.688 -21.812 1 96.06 135 PHE B O 1
ATOM 3982 N N . LYS B 1 136 ? -6.523 -27.703 -23.109 1 96.5 136 LYS B N 1
ATOM 3983 C CA . LYS B 1 136 ? -6.543 -28.984 -22.406 1 96.5 136 LYS B CA 1
ATOM 3984 C C . LYS B 1 136 ? -5.418 -29.078 -21.391 1 96.5 136 LYS B C 1
ATOM 3986 O O . LYS B 1 136 ? -4.355 -28.469 -21.562 1 96.5 136 LYS B O 1
ATOM 3991 N N . HIS B 1 137 ? -5.668 -29.844 -20.375 1 98.12 137 HIS B N 1
ATOM 3992 C CA . HIS B 1 137 ? -4.773 -29.734 -19.219 1 98.12 137 HIS B CA 1
ATOM 3993 C C . HIS B 1 137 ? -4.109 -31.078 -18.922 1 98.12 137 HIS B C 1
ATOM 3995 O O . HIS B 1 137 ? -4.711 -32.125 -19.125 1 98.12 137 HIS B O 1
ATOM 4001 N N . SER B 1 138 ? -2.936 -31.031 -18.469 1 98.38 138 SER B N 1
ATOM 4002 C CA . SER B 1 138 ? -2.184 -32.188 -18.016 1 98.38 138 SER B CA 1
ATOM 4003 C C . SER B 1 138 ? -1.113 -31.812 -17 1 98.38 138 SER B C 1
ATOM 4005 O O . SER B 1 138 ? -0.816 -30.625 -16.828 1 98.38 138 SER B O 1
ATOM 4007 N N . ILE B 1 139 ? -0.678 -32.781 -16.266 1 98.75 139 ILE B N 1
ATOM 4008 C CA . ILE B 1 139 ? 0.528 -32.656 -15.445 1 98.75 139 ILE B CA 1
ATOM 4009 C C . ILE B 1 139 ? 1.685 -33.375 -16.125 1 98.75 139 ILE B C 1
ATOM 4011 O O . ILE B 1 139 ? 1.61 -34.594 -16.359 1 98.75 139 ILE B O 1
ATOM 4015 N N . VAL B 1 140 ? 2.707 -32.625 -16.453 1 98.81 140 VAL B N 1
ATOM 4016 C CA . VAL B 1 140 ? 3.881 -33.188 -17.109 1 98.81 140 VAL B CA 1
ATOM 4017 C C . VAL B 1 140 ? 5.02 -33.344 -16.109 1 98.81 140 VAL B C 1
ATOM 4019 O O . VAL B 1 140 ? 5.367 -32.375 -15.406 1 98.81 140 VAL B O 1
ATOM 4022 N N . ILE B 1 141 ? 5.559 -34.5 -16.016 1 98.81 141 ILE B N 1
ATOM 4023 C CA . ILE B 1 141 ? 6.66 -34.781 -15.102 1 98.81 141 ILE B CA 1
ATOM 4024 C C . ILE B 1 141 ? 7.977 -34.812 -15.875 1 98.81 141 ILE B C 1
ATOM 4026 O O . ILE B 1 141 ? 8.094 -35.5 -16.906 1 98.81 141 ILE B O 1
ATOM 4030 N N . LEU B 1 142 ? 8.93 -34.062 -15.43 1 98.88 142 LEU B N 1
ATOM 4031 C CA . LEU B 1 142 ? 10.234 -33.938 -16.062 1 98.88 142 LEU B CA 1
ATOM 4032 C C . LEU B 1 142 ? 11.359 -34.219 -15.07 1 98.88 142 LEU B C 1
ATOM 4034 O O . LEU B 1 142 ? 11.273 -33.812 -13.906 1 98.88 142 LEU B O 1
ATOM 4038 N N . ASP B 1 143 ? 12.375 -34.875 -15.508 1 98.81 143 ASP B N 1
ATOM 4039 C CA . ASP B 1 143 ? 13.586 -35.031 -14.703 1 98.81 143 ASP B CA 1
ATOM 4040 C C . ASP B 1 143 ? 14.695 -34.094 -15.188 1 98.81 143 ASP B C 1
ATOM 4042 O O . ASP B 1 143 ? 14.938 -33.969 -16.391 1 98.81 143 ASP B O 1
ATOM 4046 N N . TYR B 1 144 ? 15.336 -33.469 -14.266 1 98.69 144 TYR B N 1
ATOM 4047 C CA . TYR B 1 144 ? 16.391 -32.5 -14.57 1 98.69 144 TYR B CA 1
ATOM 4048 C C . TYR B 1 144 ? 17.75 -33.188 -14.656 1 98.69 144 TYR B C 1
ATOM 4050 O O . TYR B 1 144 ? 18.156 -33.906 -13.719 1 98.69 144 TYR B O 1
ATOM 4058 N N . ASN B 1 145 ? 18.391 -33.094 -15.766 1 97.56 145 ASN B N 1
ATOM 4059 C CA . ASN B 1 145 ? 19.797 -33.5 -15.938 1 97.56 145 ASN B CA 1
ATOM 4060 C C . ASN B 1 145 ? 20.734 -32.312 -15.742 1 97.56 145 ASN B C 1
ATOM 4062 O O . ASN B 1 145 ? 20.922 -31.5 -16.656 1 97.56 145 ASN B O 1
ATOM 4066 N N . SER B 1 146 ? 21.344 -32.219 -14.594 1 95.25 146 SER B N 1
ATOM 4067 C CA . SER B 1 146 ? 22.141 -31.062 -14.234 1 95.25 146 SER B CA 1
ATOM 4068 C C . SER B 1 146 ? 23.406 -30.984 -15.078 1 95.25 146 SER B C 1
ATOM 4070 O O . SER B 1 146 ? 23.891 -29.891 -15.383 1 95.25 146 SER B O 1
ATOM 4072 N N . ALA B 1 147 ? 23.953 -32.031 -15.438 1 95.19 147 ALA B N 1
ATOM 4073 C CA . ALA B 1 147 ? 25.188 -32.062 -16.234 1 95.19 147 ALA B CA 1
ATOM 4074 C C . ALA B 1 147 ? 24.953 -31.484 -17.609 1 95.19 147 ALA B C 1
ATOM 4076 O O . ALA B 1 147 ? 25.812 -30.766 -18.141 1 95.19 147 ALA B O 1
ATOM 4077 N N . LYS B 1 148 ? 23.859 -31.766 -18.172 1 96.69 148 LYS B N 1
ATOM 4078 C CA . LYS B 1 148 ? 23.578 -31.328 -19.547 1 96.69 148 LYS B CA 1
ATOM 4079 C C . LYS B 1 148 ? 22.656 -30.109 -19.547 1 96.69 148 LYS B C 1
ATOM 4081 O O . LYS B 1 148 ? 22.422 -29.516 -20.594 1 96.69 148 LYS B O 1
ATOM 4086 N N . ARG B 1 149 ? 22.094 -29.75 -18.422 1 96.38 149 ARG B N 1
ATOM 4087 C CA . ARG B 1 149 ? 21.141 -28.656 -18.281 1 96.38 149 ARG B CA 1
ATOM 4088 C C . ARG B 1 149 ? 19.938 -28.844 -19.203 1 96.38 149 ARG B C 1
ATOM 4090 O O . ARG B 1 149 ? 19.625 -27.953 -19.984 1 96.38 149 ARG B O 1
ATOM 4097 N N . GLU B 1 150 ? 19.344 -29.922 -19.031 1 98.38 150 GLU B N 1
ATOM 4098 C CA . GLU B 1 150 ? 18.156 -30.25 -19.797 1 98.38 150 GLU B CA 1
ATOM 4099 C C . GLU B 1 150 ? 17.109 -30.953 -18.938 1 98.38 150 GLU B C 1
ATOM 4101 O O . GLU B 1 150 ? 17.422 -31.484 -17.875 1 98.38 150 GLU B O 1
ATOM 4106 N N . LEU B 1 151 ? 15.914 -30.906 -19.359 1 98.81 151 LEU B N 1
ATOM 4107 C CA . LEU B 1 151 ? 14.797 -31.609 -18.734 1 98.81 151 LEU B CA 1
ATOM 4108 C C . LEU B 1 151 ? 14.32 -32.75 -19.625 1 98.81 151 LEU B C 1
ATOM 4110 O O . LEU B 1 151 ? 14.172 -32.594 -20.844 1 98.81 151 LEU B O 1
ATOM 4114 N N . ASN B 1 152 ? 14.117 -33.906 -19.031 1 98.69 152 ASN B N 1
ATOM 4115 C CA . ASN B 1 152 ? 13.664 -35.094 -19.781 1 98.69 152 ASN B CA 1
ATOM 4116 C C . ASN B 1 152 ? 12.266 -35.5 -19.359 1 98.69 152 ASN B C 1
ATOM 4118 O O . ASN B 1 152 ? 11.992 -35.688 -18.156 1 98.69 152 ASN B O 1
ATOM 4122 N N . HIS B 1 153 ? 11.445 -35.719 -20.359 1 98.75 153 HIS B N 1
ATOM 4123 C CA . HIS B 1 153 ? 10.078 -36.156 -20.094 1 98.75 153 HIS B CA 1
ATOM 4124 C C . HIS B 1 153 ? 10.047 -37.531 -19.438 1 98.75 153 HIS B C 1
ATOM 4126 O O . HIS B 1 153 ? 10.734 -38.469 -19.875 1 98.75 153 HIS B O 1
ATOM 4132 N N . VAL B 1 154 ? 9.281 -37.625 -18.406 1 98.31 154 VAL B N 1
ATOM 4133 C CA . VAL B 1 154 ? 9.094 -38.906 -17.719 1 98.31 154 VAL B CA 1
ATOM 4134 C C . VAL B 1 154 ? 7.711 -39.438 -18.031 1 98.31 154 VAL B C 1
ATOM 4136 O O . VAL B 1 154 ? 7.586 -40.594 -18.516 1 98.31 154 VAL B O 1
ATOM 4139 N N . LYS B 1 155 ? 6.691 -38.719 -17.797 1 97.5 155 LYS B N 1
ATOM 4140 C CA . LYS B 1 155 ? 5.32 -39.094 -18.125 1 97.5 155 LYS B CA 1
ATOM 4141 C C . LYS B 1 155 ? 4.391 -37.906 -18.125 1 97.5 155 LYS B C 1
ATOM 4143 O O . LYS B 1 155 ? 4.746 -36.844 -17.609 1 97.5 155 LYS B O 1
ATOM 4148 N N . THR B 1 156 ? 3.316 -38.031 -18.766 1 98.19 156 THR B N 1
ATOM 4149 C CA . THR B 1 156 ? 2.223 -37.094 -18.766 1 98.19 156 THR B CA 1
ATOM 4150 C C . THR B 1 156 ? 0.97 -37.688 -18.141 1 98.19 156 THR B C 1
ATOM 4152 O O . THR B 1 156 ? 0.542 -38.781 -18.5 1 98.19 156 THR B O 1
ATOM 4155 N N . ILE B 1 157 ? 0.448 -37 -17.156 1 98.19 157 ILE B N 1
ATOM 4156 C CA . ILE B 1 157 ? -0.743 -37.438 -16.453 1 98.19 157 ILE B CA 1
ATOM 4157 C C . ILE B 1 157 ? -1.938 -36.594 -16.844 1 98.19 157 ILE B C 1
ATOM 4159 O O . ILE B 1 157 ? -1.863 -35.344 -16.781 1 98.19 157 ILE B O 1
ATOM 4163 N N . ARG B 1 158 ? -2.92 -37.219 -17.25 1 96.81 158 ARG B N 1
ATOM 4164 C CA . ARG B 1 158 ? -4.195 -36.562 -17.547 1 96.81 158 ARG B CA 1
ATOM 4165 C C . ARG B 1 158 ? -5.305 -37.125 -16.656 1 96.81 158 ARG B C 1
ATOM 4167 O O . ARG B 1 158 ? -5.234 -38.281 -16.203 1 96.81 158 ARG B O 1
ATOM 4174 N N . GLY B 1 159 ? -6.254 -36.25 -16.328 1 94.56 159 GLY B N 1
ATOM 4175 C CA . GLY B 1 159 ? -7.355 -36.688 -15.492 1 94.56 159 GLY B CA 1
ATOM 4176 C C . GLY B 1 159 ? -8.57 -35.781 -15.57 1 94.56 159 GLY B C 1
ATOM 4177 O O . GLY B 1 159 ? -8.438 -34.562 -15.789 1 94.56 159 GLY B O 1
ATOM 4178 N N . GLU B 1 160 ? -9.695 -36.375 -15.289 1 94.62 160 GLU B N 1
ATOM 4179 C CA . GLU B 1 160 ? -10.953 -35.625 -15.375 1 94.62 160 GLU B CA 1
ATOM 4180 C C . GLU B 1 160 ? -11.055 -34.562 -14.281 1 94.62 160 GLU B C 1
ATOM 4182 O O . GLU B 1 160 ? -11.797 -33.594 -14.422 1 94.62 160 GLU B O 1
ATOM 4187 N N . LYS B 1 161 ? -10.266 -34.781 -13.227 1 96.94 161 LYS B N 1
ATOM 4188 C CA . LYS B 1 161 ? -10.375 -33.844 -12.102 1 96.94 161 LYS B CA 1
ATOM 4189 C C . LYS B 1 161 ? -9.414 -32.688 -12.258 1 96.94 161 LYS B C 1
ATOM 4191 O O . LYS B 1 161 ? -9.422 -31.75 -11.453 1 96.94 161 LYS B O 1
ATOM 4196 N N . PHE B 1 162 ? -8.578 -32.719 -13.266 1 97.19 162 PHE B N 1
ATOM 4197 C CA . PHE B 1 162 ? -7.789 -31.562 -13.656 1 97.19 162 PHE B CA 1
ATOM 4198 C C . PHE B 1 162 ? -8.594 -30.641 -14.57 1 97.19 162 PHE B C 1
ATOM 4200 O O . PHE B 1 162 ? -8.469 -30.703 -15.789 1 97.19 162 PHE B O 1
ATOM 4207 N N . VAL B 1 163 ? -9.391 -29.828 -14.047 1 95.56 163 VAL B N 1
ATOM 4208 C CA . VAL B 1 163 ? -10.383 -29.047 -14.773 1 95.56 163 VAL B CA 1
ATOM 4209 C C . VAL B 1 163 ? -9.734 -27.781 -15.32 1 95.56 163 VAL B C 1
ATOM 4211 O O . VAL B 1 163 ? -9.797 -27.5 -16.531 1 95.56 163 VAL B O 1
ATOM 4214 N N . ARG B 1 164 ? -9.117 -27.031 -14.5 1 96.75 164 ARG B N 1
ATOM 4215 C CA . ARG B 1 164 ? -8.359 -25.828 -14.812 1 96.75 164 ARG B CA 1
ATOM 4216 C C . ARG B 1 164 ? -7.203 -25.641 -13.836 1 96.75 164 ARG B C 1
ATOM 4218 O O . ARG B 1 164 ? -7.168 -24.656 -13.086 1 96.75 164 ARG B O 1
ATOM 4225 N N . PRO B 1 165 ? -6.316 -26.656 -13.875 1 98.19 165 PRO B N 1
ATOM 4226 C CA . PRO B 1 165 ? -5.219 -26.656 -12.906 1 98.19 165 PRO B CA 1
ATOM 4227 C C . PRO B 1 165 ? -4.348 -25.406 -13.008 1 98.19 165 PRO B C 1
ATOM 4229 O O . PRO B 1 165 ? -4.027 -24.953 -14.109 1 98.19 165 PRO B O 1
ATOM 4232 N N . ASN B 1 166 ? -4.082 -24.844 -11.875 1 98.31 166 ASN B N 1
ATOM 4233 C CA . ASN B 1 166 ? -3.314 -23.609 -11.828 1 98.31 166 ASN B CA 1
ATOM 4234 C C . ASN B 1 166 ? -1.944 -23.812 -11.195 1 98.31 166 ASN B C 1
ATOM 4236 O O . ASN B 1 166 ? -0.919 -23.484 -11.789 1 98.31 166 ASN B O 1
ATOM 4240 N N . ASP B 1 167 ? -1.983 -24.344 -10.031 1 98.88 167 ASP B N 1
ATOM 4241 C CA . ASP B 1 167 ? -0.746 -24.562 -9.289 1 98.88 167 ASP B CA 1
ATOM 4242 C C . ASP B 1 167 ? -0.66 -26.016 -8.789 1 98.88 167 ASP B C 1
ATOM 4244 O O . ASP B 1 167 ? -1.641 -26.75 -8.859 1 98.88 167 ASP B O 1
ATOM 4248 N N . ILE B 1 168 ? 0.582 -26.375 -8.359 1 98.88 168 ILE B N 1
ATOM 4249 C CA . ILE B 1 168 ? 0.838 -27.766 -8 1 98.88 168 ILE B CA 1
ATOM 4250 C C . ILE B 1 168 ? 1.894 -27.828 -6.898 1 98.88 168 ILE B C 1
ATOM 4252 O O . ILE B 1 168 ? 2.795 -26.984 -6.844 1 98.88 168 ILE B O 1
ATOM 4256 N N . VAL B 1 169 ? 1.743 -28.781 -6.023 1 98.75 169 VAL B N 1
ATOM 4257 C CA . VAL B 1 169 ? 2.736 -29.094 -5 1 98.75 169 VAL B CA 1
ATOM 4258 C C . VAL B 1 169 ? 3.02 -30.594 -4.996 1 98.75 169 VAL B C 1
ATOM 4260 O O . VAL B 1 169 ? 2.125 -31.391 -4.738 1 98.75 169 VAL B O 1
ATOM 4263 N N . ALA B 1 170 ? 4.238 -30.922 -5.301 1 98.62 170 ALA B N 1
ATOM 4264 C CA . ALA B 1 170 ? 4.641 -32.312 -5.223 1 98.62 170 ALA B CA 1
ATOM 4265 C C . ALA B 1 170 ? 4.629 -32.812 -3.777 1 98.62 170 ALA B C 1
ATOM 4267 O O . ALA B 1 170 ? 5.078 -32.094 -2.871 1 98.62 170 ALA B O 1
ATOM 4268 N N . THR B 1 171 ? 4.105 -34 -3.549 1 98.19 171 THR B N 1
ATOM 4269 C CA . THR B 1 171 ? 4.059 -34.562 -2.209 1 98.19 171 THR B CA 1
ATOM 4270 C C . THR B 1 171 ? 4.82 -35.906 -2.16 1 98.19 171 THR B C 1
ATOM 4272 O O . THR B 1 171 ? 4.895 -36.531 -1.109 1 98.19 171 THR B O 1
ATOM 4275 N N . GLY B 1 172 ? 5.332 -36.312 -3.221 1 97.25 172 GLY B N 1
ATOM 4276 C CA . GLY B 1 172 ? 6.121 -37.5 -3.396 1 97.25 172 GLY B CA 1
ATOM 4277 C C . GLY B 1 172 ? 6.605 -37.719 -4.82 1 97.25 172 GLY B C 1
ATOM 4278 O O . GLY B 1 172 ? 6.438 -36.812 -5.664 1 97.25 172 GLY B O 1
ATOM 4279 N N . GLU B 1 173 ? 7.133 -38.875 -5.102 1 96.69 173 GLU B N 1
ATOM 4280 C CA . GLU B 1 173 ? 7.703 -39.156 -6.414 1 96.69 173 GLU B CA 1
ATOM 4281 C C . GLU B 1 173 ? 6.621 -39.188 -7.488 1 96.69 173 GLU B C 1
ATOM 4283 O O . GLU B 1 173 ? 6.887 -38.875 -8.648 1 96.69 173 GLU B O 1
ATOM 4288 N N . ASN B 1 174 ? 5.457 -39.594 -7.031 1 95.75 174 ASN B N 1
ATOM 4289 C CA . ASN B 1 174 ? 4.383 -39.75 -8.008 1 95.75 174 ASN B CA 1
ATOM 4290 C C . ASN B 1 174 ? 3.07 -39.156 -7.484 1 95.75 174 ASN B C 1
ATOM 4292 O O . ASN B 1 174 ? 1.99 -39.562 -7.93 1 95.75 174 ASN B O 1
ATOM 4296 N N . SER B 1 175 ? 3.168 -38.406 -6.473 1 98.06 175 SER B N 1
ATOM 4297 C CA . SER B 1 175 ? 1.962 -37.812 -5.883 1 98.06 175 SER B CA 1
ATOM 4298 C C . SER B 1 175 ? 2.064 -36.312 -5.777 1 98.06 175 SER B C 1
ATOM 4300 O O . SER B 1 175 ? 3.164 -35.75 -5.684 1 98.06 175 SER B O 1
ATOM 4302 N N . PHE B 1 176 ? 0.915 -35.656 -5.824 1 98.69 176 PHE B N 1
ATOM 4303 C CA . PHE B 1 176 ? 0.917 -34.219 -5.781 1 98.69 176 PHE B CA 1
ATOM 4304 C C . PHE B 1 176 ? -0.47 -33.688 -5.445 1 98.69 176 PHE B C 1
ATOM 4306 O O . PHE B 1 176 ? -1.457 -34.406 -5.512 1 98.69 176 PHE B O 1
ATOM 4313 N N . LEU B 1 177 ? -0.504 -32.5 -4.969 1 98.81 177 LEU B N 1
ATOM 4314 C CA . LEU B 1 177 ? -1.7 -31.656 -4.883 1 98.81 177 LEU B CA 1
ATOM 4315 C C . LEU B 1 177 ? -1.782 -30.703 -6.062 1 98.81 177 LEU B C 1
ATOM 4317 O O . LEU B 1 177 ? -0.768 -30.141 -6.484 1 98.81 177 LEU B O 1
ATOM 4321 N N . VAL B 1 178 ? -2.971 -30.5 -6.609 1 98.5 178 VAL B N 1
ATOM 4322 C CA . VAL B 1 178 ? -3.178 -29.562 -7.703 1 98.5 178 VAL B CA 1
ATOM 4323 C C . VAL B 1 178 ? -4.406 -28.703 -7.418 1 98.5 178 VAL B C 1
ATOM 4325 O O . VAL B 1 178 ? -5.418 -29.188 -6.922 1 98.5 178 VAL B O 1
ATOM 4328 N N . SER B 1 179 ? -4.258 -27.406 -7.633 1 98.75 179 SER B N 1
ATOM 4329 C CA . SER B 1 179 ? -5.395 -26.516 -7.496 1 98.75 179 SER B CA 1
ATOM 4330 C C . SER B 1 179 ? -6.074 -26.266 -8.836 1 98.75 179 SER B C 1
ATOM 4332 O O . SER B 1 179 ? -5.41 -26.172 -9.867 1 98.75 179 SER B O 1
ATOM 4334 N N . ASN B 1 180 ? -7.414 -26.25 -8.844 1 97.94 180 ASN B N 1
ATOM 4335 C CA . ASN B 1 180 ? -8.242 -25.766 -9.938 1 97.94 180 ASN B CA 1
ATOM 4336 C C . ASN B 1 180 ? -8.781 -24.359 -9.641 1 97.94 180 ASN B C 1
ATOM 4338 O O . ASN B 1 180 ? -9.547 -24.172 -8.688 1 97.94 180 ASN B O 1
ATOM 4342 N N . ASP B 1 181 ? -8.391 -23.406 -10.492 1 96 181 ASP B N 1
ATOM 4343 C CA . ASP B 1 181 ? -8.734 -22.016 -10.164 1 96 181 ASP B CA 1
ATOM 4344 C C . ASP B 1 181 ? -10.117 -21.656 -10.703 1 96 181 ASP B C 1
ATOM 4346 O O . ASP B 1 181 ? -10.508 -20.484 -10.68 1 96 181 ASP B O 1
ATOM 4350 N N . GLY B 1 182 ? -10.836 -22.578 -11.195 1 94.06 182 GLY B N 1
ATOM 4351 C CA . GLY B 1 182 ? -12.188 -22.422 -11.719 1 94.06 182 GLY B CA 1
ATOM 4352 C C . GLY B 1 182 ? -12.641 -23.609 -12.539 1 94.06 182 GLY B C 1
ATOM 4353 O O . GLY B 1 182 ? -11.922 -24.594 -12.664 1 94.06 182 GLY B O 1
ATOM 4354 N N . GLY B 1 183 ? -13.859 -23.469 -13.055 1 91.62 183 GLY B N 1
ATOM 4355 C CA . GLY B 1 183 ? -14.43 -24.516 -13.867 1 91.62 183 GLY B CA 1
ATOM 4356 C C . GLY B 1 183 ? -14.633 -24.109 -15.32 1 91.62 183 GLY B C 1
ATOM 4357 O O . GLY B 1 183 ? -14.664 -24.969 -16.203 1 91.62 183 GLY B O 1
ATOM 4358 N N . ALA B 1 184 ? -14.664 -22.906 -15.547 1 91.5 184 ALA B N 1
ATOM 4359 C CA . ALA B 1 184 ? -14.953 -22.406 -16.891 1 91.5 184 ALA B CA 1
ATOM 4360 C C . ALA B 1 184 ? -13.766 -22.594 -17.828 1 91.5 184 ALA B C 1
ATOM 4362 O O . ALA B 1 184 ? -12.609 -22.438 -17.406 1 91.5 184 ALA B O 1
ATOM 4363 N N . GLN B 1 185 ? -14.078 -22.891 -19.109 1 92.44 185 GLN B N 1
ATOM 4364 C CA . GLN B 1 185 ? -13.023 -23.141 -20.094 1 92.44 185 GLN B CA 1
ATOM 4365 C C . GLN B 1 185 ? -12.961 -22.031 -21.125 1 92.44 185 GLN B C 1
ATOM 4367 O O . GLN B 1 185 ? -12.195 -22.109 -22.094 1 92.44 185 GLN B O 1
ATOM 4372 N N . THR B 1 186 ? -13.773 -21.016 -20.906 1 91.38 186 THR B N 1
ATOM 4373 C CA . THR B 1 186 ? -13.781 -19.844 -21.781 1 91.38 186 THR B CA 1
ATOM 4374 C C . THR B 1 186 ? -13.719 -18.562 -20.969 1 91.38 186 THR B C 1
ATOM 4376 O O . THR B 1 186 ? -14.094 -18.547 -19.797 1 91.38 186 THR B O 1
ATOM 4379 N N . ALA B 1 187 ? -13.297 -17.562 -21.672 1 87.88 187 ALA B N 1
ATOM 4380 C CA . ALA B 1 187 ? -13.203 -16.266 -21 1 87.88 187 ALA B CA 1
ATOM 4381 C C . ALA B 1 187 ? -14.578 -15.805 -20.516 1 87.88 187 ALA B C 1
ATOM 4383 O O . ALA B 1 187 ? -14.703 -15.328 -19.375 1 87.88 187 ALA B O 1
ATOM 4384 N N . LEU B 1 188 ? -15.578 -15.922 -21.312 1 88.31 188 LEU B N 1
ATOM 4385 C CA . LEU B 1 188 ? -16.922 -15.508 -20.953 1 88.31 188 LEU B CA 1
ATOM 4386 C C . LEU B 1 188 ? -17.438 -16.328 -19.766 1 88.31 188 LEU B C 1
ATOM 4388 O O . LEU B 1 188 ? -18.078 -15.773 -18.859 1 88.31 188 LEU B O 1
ATOM 4392 N N . GLY B 1 189 ? -17.203 -17.594 -19.828 1 90.12 189 GLY B N 1
ATOM 4393 C CA . GLY B 1 189 ? -17.578 -18.438 -18.688 1 90.12 189 GLY B CA 1
ATOM 4394 C C . GLY B 1 189 ? -16.891 -18.031 -17.406 1 90.12 189 GLY B C 1
ATOM 4395 O O . GLY B 1 189 ? -17.516 -18.062 -16.328 1 90.12 189 GLY B O 1
ATOM 4396 N N . ASN B 1 190 ? -15.641 -17.734 -17.516 1 88.69 190 ASN B N 1
ATOM 4397 C CA . ASN B 1 190 ? -14.883 -17.297 -16.359 1 88.69 190 ASN B CA 1
ATOM 4398 C C . ASN B 1 190 ? -15.461 -16.016 -15.75 1 88.69 190 ASN B C 1
ATOM 4400 O O . ASN B 1 190 ? -15.57 -15.898 -14.531 1 88.69 190 ASN B O 1
ATOM 4404 N N . VAL B 1 191 ? -15.836 -15.07 -16.578 1 83.31 191 VAL B N 1
ATOM 4405 C CA . VAL B 1 191 ? -16.453 -13.836 -16.125 1 83.31 191 VAL B CA 1
ATOM 4406 C C . VAL B 1 191 ? -17.75 -14.148 -15.367 1 83.31 191 VAL B C 1
ATOM 4408 O O . VAL B 1 191 ? -18.016 -13.562 -14.312 1 83.31 191 VAL B O 1
ATOM 4411 N N . TRP B 1 192 ? -18.438 -15.039 -15.852 1 85.31 192 TRP B N 1
ATOM 4412 C CA . TRP B 1 192 ? -19.688 -15.43 -15.211 1 85.31 192 TRP B CA 1
ATOM 4413 C C . TRP B 1 192 ? -19.422 -16.047 -13.836 1 85.31 192 TRP B C 1
ATOM 4415 O O . TRP B 1 192 ? -20.156 -15.797 -12.883 1 85.31 192 TRP B O 1
ATOM 4425 N N . GLU B 1 193 ? -18.406 -16.891 -13.812 1 86.69 193 GLU B N 1
ATOM 4426 C CA . GLU B 1 193 ? -18.047 -17.5 -12.523 1 86.69 193 GLU B CA 1
ATOM 4427 C C . GLU B 1 193 ? -17.703 -16.422 -11.492 1 86.69 193 GLU B C 1
ATOM 4429 O O . GLU B 1 193 ? -18.141 -16.5 -10.352 1 86.69 193 GLU B O 1
ATOM 4434 N N . ILE B 1 194 ? -16.984 -15.477 -11.898 1 81.38 194 ILE B N 1
ATOM 4435 C CA . ILE B 1 194 ? -16.516 -14.422 -11.008 1 81.38 194 ILE B CA 1
ATOM 4436 C C . ILE B 1 194 ? -17.703 -13.578 -10.547 1 81.38 194 ILE B C 1
ATOM 4438 O O . ILE B 1 194 ? -17.844 -13.312 -9.352 1 81.38 194 ILE B O 1
ATOM 4442 N N . LEU B 1 195 ? -18.594 -13.195 -11.414 1 77.19 195 LEU B N 1
ATOM 4443 C CA . LEU B 1 195 ? -19.703 -12.305 -11.109 1 77.19 195 LEU B CA 1
ATOM 4444 C C . LEU B 1 195 ? -20.766 -13.031 -10.289 1 77.19 195 LEU B C 1
ATOM 4446 O O . LEU B 1 195 ? -21.406 -12.43 -9.414 1 77.19 195 LEU B O 1
ATOM 4450 N N . SER B 1 196 ? -20.938 -14.297 -10.57 1 80.75 196 SER B N 1
ATOM 4451 C CA . SER B 1 196 ? -22 -15.039 -9.891 1 80.75 196 SER B CA 1
ATOM 4452 C C . SER B 1 196 ? -21.547 -15.508 -8.516 1 80.75 196 SER B C 1
ATOM 4454 O O . SER B 1 196 ? -22.375 -15.758 -7.633 1 80.75 196 SER B O 1
ATOM 4456 N N . GLY B 1 197 ? -20.297 -15.703 -8.414 1 80.38 197 GLY B N 1
ATOM 4457 C CA . GLY B 1 197 ? -19.781 -16.25 -7.168 1 80.38 197 GLY B CA 1
ATOM 4458 C C . GLY B 1 197 ? -19.828 -17.766 -7.105 1 80.38 197 GLY B C 1
ATOM 4459 O O . GLY B 1 197 ? -19.422 -18.359 -6.113 1 80.38 197 GLY B O 1
ATOM 4460 N N . PHE B 1 198 ? -20.359 -18.328 -8.117 1 84.06 198 PHE B N 1
ATOM 4461 C CA . PHE B 1 198 ? -20.391 -19.797 -8.188 1 84.06 198 PHE B CA 1
ATOM 4462 C C . PHE B 1 198 ? -19.109 -20.328 -8.828 1 84.06 198 PHE B C 1
ATOM 4464 O O . PHE B 1 198 ? -19.031 -20.484 -10.047 1 84.06 198 PHE B O 1
ATOM 4471 N N . TYR B 1 199 ? -18.219 -20.578 -8 1 85.62 199 TYR B N 1
ATOM 4472 C CA . TYR B 1 199 ? -16.906 -21.016 -8.469 1 85.62 199 TYR B CA 1
ATOM 4473 C C . TYR B 1 199 ? -16.859 -22.547 -8.594 1 85.62 199 TYR B C 1
ATOM 4475 O O . TYR B 1 199 ? -17.375 -23.25 -7.73 1 85.62 199 TYR B O 1
ATOM 4483 N N . LYS B 1 200 ? -16.422 -22.891 -9.789 1 85.19 200 LYS B N 1
ATOM 4484 C CA . LYS B 1 200 ? -16.141 -24.297 -10.008 1 85.19 200 LYS B CA 1
ATOM 4485 C C . LYS B 1 200 ? -14.633 -24.562 -10.016 1 85.19 200 LYS B C 1
ATOM 4487 O O . LYS B 1 200 ? -13.875 -23.812 -10.633 1 85.19 200 LYS B O 1
ATOM 4492 N N . GLY B 1 201 ? -14.039 -25.078 -8.992 1 92.88 201 GLY B N 1
ATOM 4493 C CA . GLY B 1 201 ? -12.641 -25.422 -8.758 1 92.88 201 GLY B CA 1
ATOM 4494 C C . GLY B 1 201 ? -12.43 -26.234 -7.496 1 92.88 201 GLY B C 1
ATOM 4495 O O . GLY B 1 201 ? -13.273 -27.047 -7.133 1 92.88 201 GLY B O 1
ATOM 4496 N N . GLY B 1 202 ? -11.297 -26.031 -7.125 1 96.56 202 GLY B N 1
ATOM 4497 C CA . GLY B 1 202 ? -11.016 -26.781 -5.91 1 96.56 202 GLY B CA 1
ATOM 4498 C C . GLY B 1 202 ? -9.602 -27.328 -5.859 1 96.56 202 GLY B C 1
ATOM 4499 O O . GLY B 1 202 ? -8.711 -26.828 -6.551 1 96.56 202 GLY B O 1
ATOM 4500 N N . LEU B 1 203 ? -9.445 -28.188 -4.938 1 98.31 203 LEU B N 1
ATOM 4501 C CA . LEU B 1 203 ? -8.156 -28.828 -4.688 1 98.31 203 LEU B CA 1
ATOM 4502 C C . LEU B 1 203 ? -8.242 -30.344 -4.926 1 98.31 203 LEU B C 1
ATOM 4504 O O . LEU B 1 203 ? -9.195 -30.984 -4.492 1 98.31 203 LEU B O 1
ATOM 4508 N N . VAL B 1 204 ? -7.254 -30.844 -5.645 1 98.31 204 VAL B N 1
ATOM 4509 C CA . VAL B 1 204 ? -7.219 -32.25 -5.984 1 98.31 204 VAL B CA 1
ATOM 4510 C C . VAL B 1 204 ? -5.926 -32.875 -5.465 1 98.31 204 VAL B C 1
ATOM 4512 O O . VAL B 1 204 ? -4.855 -32.281 -5.57 1 98.31 204 VAL B O 1
ATOM 4515 N N . TYR B 1 205 ? -6.07 -34.031 -4.875 1 98.56 205 TYR B N 1
ATOM 4516 C CA . TYR B 1 205 ? -4.922 -34.844 -4.504 1 98.56 205 TYR B CA 1
ATOM 4517 C C . TYR B 1 205 ? -4.781 -36.062 -5.43 1 98.56 205 TYR B C 1
ATOM 4519 O O . TYR B 1 205 ? -5.746 -36.781 -5.648 1 98.56 205 TYR B O 1
ATOM 4527 N N . TYR B 1 206 ? -3.656 -36.188 -6.086 1 98.44 206 TYR B N 1
ATOM 4528 C CA . TYR B 1 206 ? -3.268 -37.375 -6.84 1 98.44 206 TYR B CA 1
ATOM 4529 C C . TYR B 1 206 ? -2.254 -38.219 -6.066 1 98.44 206 TYR B C 1
ATOM 4531 O O . TYR B 1 206 ? -1.14 -37.75 -5.801 1 98.44 206 TYR B O 1
ATOM 4539 N N . ASN B 1 207 ? -2.547 -39.469 -5.758 1 97.38 207 ASN B N 1
ATOM 4540 C CA . ASN B 1 207 ? -1.712 -40.25 -4.871 1 97.38 207 ASN B CA 1
ATOM 4541 C C . ASN B 1 207 ? -0.761 -41.156 -5.66 1 97.38 207 ASN B C 1
ATOM 4543 O O . ASN B 1 207 ? -0.161 -42.094 -5.105 1 97.38 207 ASN B O 1
ATOM 4547 N N . GLY B 1 208 ? -0.686 -40.969 -6.941 1 96.44 208 GLY B N 1
ATOM 4548 C CA . GLY B 1 208 ? 0.134 -41.812 -7.809 1 96.44 208 GLY B CA 1
ATOM 4549 C C . GLY B 1 208 ? -0.68 -42.75 -8.664 1 96.44 208 GLY B C 1
ATOM 4550 O O . GLY B 1 208 ? -0.181 -43.281 -9.664 1 96.44 208 GLY B O 1
ATOM 4551 N N . LYS B 1 209 ? -1.924 -42.906 -8.273 1 95.25 209 LYS B N 1
ATOM 4552 C CA . LYS B 1 209 ? -2.789 -43.844 -9 1 95.25 209 LYS B CA 1
ATOM 4553 C C . LYS B 1 209 ? -4.141 -43.219 -9.305 1 95.25 209 LYS B C 1
ATOM 4555 O O . LYS B 1 209 ? -4.656 -43.344 -10.422 1 95.25 209 LYS B O 1
ATOM 4560 N N . LYS B 1 210 ? -4.637 -42.562 -8.375 1 95.44 210 LYS B N 1
ATOM 4561 C CA . LYS B 1 210 ? -5.969 -41.969 -8.523 1 95.44 210 LYS B CA 1
ATOM 4562 C C . LYS B 1 210 ? -6.02 -40.562 -7.961 1 95.44 210 LYS B C 1
ATOM 4564 O O . LYS B 1 210 ? -5.207 -40.219 -7.105 1 95.44 210 LYS B O 1
ATOM 4569 N N . SER B 1 211 ? -6.961 -39.844 -8.531 1 96.88 211 SER B N 1
ATOM 4570 C CA . SER B 1 211 ? -7.191 -38.469 -8.078 1 96.88 211 SER B CA 1
ATOM 4571 C C . SER B 1 211 ? -8.453 -38.375 -7.219 1 96.88 211 SER B C 1
ATOM 4573 O O . SER B 1 211 ? -9.438 -39.062 -7.477 1 96.88 211 SER B O 1
ATOM 4575 N N . GLN B 1 212 ? -8.438 -37.5 -6.223 1 96.81 212 GLN B N 1
ATOM 4576 C CA . GLN B 1 212 ? -9.617 -37.219 -5.41 1 96.81 212 GLN B CA 1
ATOM 4577 C C . GLN B 1 212 ? -9.688 -35.719 -5.078 1 96.81 212 GLN B C 1
ATOM 4579 O O . GLN B 1 212 ? -8.664 -35.094 -4.852 1 96.81 212 GLN B O 1
ATOM 4584 N N . PHE B 1 213 ? -10.891 -35.219 -5.066 1 97.12 213 PHE B N 1
ATOM 4585 C CA . PHE B 1 213 ? -11.094 -33.844 -4.633 1 97.12 213 PHE B CA 1
ATOM 4586 C C . PHE B 1 213 ? -10.953 -33.719 -3.119 1 97.12 213 PHE B C 1
ATOM 4588 O O . PHE B 1 213 ? -11.547 -34.5 -2.373 1 97.12 213 PHE B O 1
ATOM 4595 N N . LEU B 1 214 ? -10.18 -32.781 -2.695 1 97.88 214 LEU B N 1
ATOM 4596 C CA . LEU B 1 214 ? -10.102 -32.438 -1.283 1 97.88 214 LEU B CA 1
ATOM 4597 C C . LEU B 1 214 ? -10.977 -31.219 -0.976 1 97.88 214 LEU B C 1
ATOM 4599 O O . LEU B 1 214 ? -11.336 -31 0.18 1 97.88 214 LEU B O 1
ATOM 4603 N N . MET B 1 215 ? -11.195 -30.406 -1.908 1 96.56 215 MET B N 1
ATOM 4604 C CA . MET B 1 215 ? -12.055 -29.234 -1.909 1 96.56 215 MET B CA 1
ATOM 4605 C C . MET B 1 215 ? -12.758 -29.078 -3.252 1 96.56 215 MET B C 1
ATOM 4607 O O . MET B 1 215 ? -12.125 -29.172 -4.305 1 96.56 215 MET B O 1
ATOM 4611 N N . GLU B 1 216 ? -14.094 -28.859 -3.168 1 94.75 216 GLU B N 1
ATOM 4612 C CA . GLU B 1 216 ? -14.875 -28.641 -4.379 1 94.75 216 GLU B CA 1
ATOM 4613 C C . GLU B 1 216 ? -15.664 -27.344 -4.305 1 94.75 216 GLU B C 1
ATOM 4615 O O . GLU B 1 216 ? -15.836 -26.781 -3.221 1 94.75 216 GLU B O 1
ATOM 4620 N N . ASN B 1 217 ? -16.031 -26.891 -5.477 1 92.06 217 ASN B N 1
ATOM 4621 C CA . ASN B 1 217 ? -16.906 -25.719 -5.586 1 92.06 217 ASN B CA 1
ATOM 4622 C C . ASN B 1 217 ? -16.312 -24.516 -4.848 1 92.06 217 ASN B C 1
ATOM 4624 O O . ASN B 1 217 ? -17.016 -23.859 -4.074 1 92.06 217 ASN B O 1
ATOM 4628 N N . ASN B 1 218 ? -15.156 -24.312 -4.98 1 91.75 218 ASN B N 1
ATOM 4629 C CA . ASN B 1 218 ? -14.375 -23.203 -4.457 1 91.75 218 ASN B CA 1
ATOM 4630 C C . ASN B 1 218 ? -13.289 -22.781 -5.438 1 91.75 218 ASN B C 1
ATOM 4632 O O . ASN B 1 218 ? -13.156 -23.344 -6.523 1 91.75 218 ASN B O 1
ATOM 4636 N N . ILE B 1 219 ? -12.656 -21.734 -5.148 1 91.5 219 ILE B N 1
ATOM 4637 C CA . ILE B 1 219 ? -11.539 -21.281 -5.969 1 91.5 219 ILE B CA 1
ATOM 4638 C C . ILE B 1 219 ? -10.219 -21.594 -5.266 1 91.5 219 ILE B C 1
ATOM 4640 O O . ILE B 1 219 ? -10.07 -21.344 -4.07 1 91.5 219 ILE B O 1
ATOM 4644 N N . ALA B 1 220 ? -9.391 -22.266 -5.926 1 96.94 220 ALA B N 1
ATOM 4645 C CA . ALA B 1 220 ? -8.016 -22.5 -5.477 1 96.94 220 ALA B CA 1
ATOM 4646 C C . ALA B 1 220 ? -7.016 -22.125 -6.559 1 96.94 220 ALA B C 1
ATOM 4648 O O . ALA B 1 220 ? -7.02 -22.703 -7.652 1 96.94 220 ALA B O 1
ATOM 4649 N N . ASN B 1 221 ? -6.246 -21.141 -6.254 1 97.5 221 ASN B N 1
ATOM 4650 C CA . ASN B 1 221 ? -5.211 -20.688 -7.172 1 97.5 221 ASN B CA 1
ATOM 4651 C C . ASN B 1 221 ? -3.822 -21.141 -6.723 1 97.5 221 ASN B C 1
ATOM 4653 O O . ASN B 1 221 ? -3.514 -22.328 -6.758 1 97.5 221 ASN B O 1
ATOM 4657 N N . GLY B 1 222 ? -3.049 -20.25 -6.164 1 98.75 222 GLY B N 1
ATOM 4658 C CA . GLY B 1 222 ? -1.763 -20.656 -5.625 1 98.75 222 GLY B CA 1
ATOM 4659 C C . GLY B 1 222 ? -1.883 -21.578 -4.418 1 98.75 222 GLY B C 1
ATOM 4660 O O . GLY B 1 222 ? -2.723 -21.344 -3.545 1 98.75 222 GLY B O 1
ATOM 4661 N N . ILE B 1 223 ? -1.044 -22.656 -4.395 1 98.88 223 ILE B N 1
ATOM 4662 C CA . ILE B 1 223 ? -0.995 -23.547 -3.24 1 98.88 223 ILE B CA 1
ATOM 4663 C C . ILE B 1 223 ? 0.458 -23.844 -2.875 1 98.88 223 ILE B C 1
ATOM 4665 O O . ILE B 1 223 ? 1.332 -23.859 -3.746 1 98.88 223 ILE B O 1
ATOM 4669 N N . ILE B 1 224 ? 0.659 -24.078 -1.644 1 98.81 224 ILE B N 1
ATOM 4670 C CA . ILE B 1 224 ? 1.982 -24.469 -1.172 1 98.81 224 ILE B CA 1
ATOM 4671 C C . ILE B 1 224 ? 1.868 -25.125 0.199 1 98.81 224 ILE B C 1
ATOM 4673 O O . ILE B 1 224 ? 0.896 -24.906 0.924 1 98.81 224 ILE B O 1
ATOM 4677 N N . LEU B 1 225 ? 2.752 -25.984 0.492 1 98.44 225 LEU B N 1
ATOM 4678 C CA . LEU B 1 225 ? 2.859 -26.578 1.826 1 98.44 225 LEU B CA 1
ATOM 4679 C C . LEU B 1 225 ? 3.926 -25.859 2.648 1 98.44 225 LEU B C 1
ATOM 4681 O O . LEU B 1 225 ? 4.918 -25.375 2.098 1 98.44 225 LEU B O 1
ATOM 4685 N N . SER B 1 226 ? 3.648 -25.812 3.975 1 97.75 226 SER B N 1
ATOM 4686 C CA . SER B 1 226 ? 4.707 -25.375 4.879 1 97.75 226 SER B CA 1
ATOM 4687 C C . SER B 1 226 ? 5.953 -26.25 4.738 1 97.75 226 SER B C 1
ATOM 4689 O O . SER B 1 226 ? 5.918 -27.281 4.082 1 97.75 226 SER B O 1
ATOM 4691 N N . ARG B 1 227 ? 7.027 -25.812 5.301 1 95.31 227 ARG B N 1
ATOM 4692 C CA . ARG B 1 227 ? 8.289 -26.531 5.156 1 95.31 227 ARG B CA 1
ATOM 4693 C C . ARG B 1 227 ? 8.203 -27.922 5.773 1 95.31 227 ARG B C 1
ATOM 4695 O O . ARG B 1 227 ? 8.812 -28.859 5.277 1 95.31 227 ARG B O 1
ATOM 4702 N N . ASP B 1 228 ? 7.445 -28.062 6.898 1 95.12 228 ASP B N 1
ATOM 4703 C CA . ASP B 1 228 ? 7.309 -29.359 7.539 1 95.12 228 ASP B CA 1
ATOM 4704 C C . ASP B 1 228 ? 6.223 -30.188 6.863 1 95.12 228 ASP B C 1
ATOM 4706 O O . ASP B 1 228 ? 5.934 -31.312 7.289 1 95.12 228 ASP B O 1
ATOM 4710 N N . GLN B 1 229 ? 5.516 -29.609 5.855 1 96.25 229 GLN B N 1
ATOM 4711 C CA . GLN B 1 229 ? 4.562 -30.266 4.977 1 96.25 229 GLN B CA 1
ATOM 4712 C C . GLN B 1 229 ? 3.291 -30.656 5.727 1 96.25 229 GLN B C 1
ATOM 4714 O O . GLN B 1 229 ? 2.596 -31.594 5.344 1 96.25 229 GLN B O 1
ATOM 4719 N N . LYS B 1 230 ? 3.025 -29.906 6.766 1 97.06 230 LYS B N 1
ATOM 4720 C CA . LYS B 1 230 ? 1.847 -30.234 7.559 1 97.06 230 LYS B CA 1
ATOM 4721 C C . LYS B 1 230 ? 0.722 -29.234 7.324 1 97.06 230 LYS B C 1
ATOM 4723 O O . LYS B 1 230 ? -0.434 -29.484 7.66 1 97.06 230 LYS B O 1
ATOM 4728 N N . THR B 1 231 ? 1.117 -28.062 6.914 1 98.5 231 THR B N 1
ATOM 4729 C CA . THR B 1 231 ? 0.144 -27 6.703 1 98.5 231 THR B CA 1
ATOM 4730 C C . THR B 1 231 ? 0.034 -26.656 5.223 1 98.5 231 THR B C 1
ATOM 4732 O O . THR B 1 231 ? 1.048 -26.469 4.543 1 98.5 231 THR B O 1
ATOM 4735 N N . LEU B 1 232 ? -1.159 -26.594 4.695 1 98.75 232 LEU B N 1
ATOM 4736 C CA . LEU B 1 232 ? -1.441 -26.234 3.311 1 98.75 232 LEU B CA 1
ATOM 4737 C C . LEU B 1 232 ? -2.018 -24.828 3.229 1 98.75 232 LEU B C 1
ATOM 4739 O O . LEU B 1 232 ? -2.967 -24.484 3.945 1 98.75 232 LEU B O 1
ATOM 4743 N N . PHE B 1 233 ? -1.407 -24 2.477 1 98.88 233 PHE B N 1
ATOM 4744 C CA . PHE B 1 233 ? -1.925 -22.672 2.17 1 98.88 233 PHE B CA 1
ATOM 4745 C C . PHE B 1 233 ? -2.545 -22.641 0.779 1 98.88 233 PHE B C 1
ATOM 4747 O O . PHE B 1 233 ? -1.967 -23.156 -0.177 1 98.88 233 PHE B O 1
ATOM 4754 N N . VAL B 1 234 ? -3.719 -22.094 0.659 1 98.88 234 VAL B N 1
ATOM 4755 C CA . VAL B 1 234 ? -4.438 -22 -0.607 1 98.88 234 VAL B CA 1
ATOM 4756 C C . VAL B 1 234 ? -4.852 -20.547 -0.86 1 98.88 234 VAL B C 1
ATOM 4758 O O . VAL B 1 234 ? -5.484 -19.922 -0.009 1 98.88 234 VAL B O 1
ATOM 4761 N N . SER B 1 235 ? -4.484 -20.016 -1.944 1 98.69 235 SER B N 1
ATOM 4762 C CA . SER B 1 235 ? -4.965 -18.688 -2.326 1 98.69 235 SER B CA 1
ATOM 4763 C C . SER B 1 235 ? -6.375 -18.75 -2.902 1 98.69 235 SER B C 1
ATOM 4765 O O . SER B 1 235 ? -6.598 -19.375 -3.945 1 98.69 235 SER B O 1
ATOM 4767 N N . HIS B 1 236 ? -7.293 -18.219 -2.223 1 96.56 236 HIS B N 1
ATOM 4768 C CA . HIS B 1 236 ? -8.609 -17.953 -2.791 1 96.56 236 HIS B CA 1
ATOM 4769 C C . HIS B 1 236 ? -8.68 -16.562 -3.422 1 96.56 236 HIS B C 1
ATOM 4771 O O . HIS B 1 236 ? -9.305 -15.656 -2.869 1 96.56 236 HIS B O 1
ATOM 4777 N N . ILE B 1 237 ? -8.102 -16.484 -4.566 1 94.56 237 ILE B N 1
ATOM 4778 C CA . ILE B 1 237 ? -7.688 -15.242 -5.207 1 94.56 237 ILE B CA 1
ATOM 4779 C C . ILE B 1 237 ? -8.898 -14.32 -5.379 1 94.56 237 ILE B C 1
ATOM 4781 O O . ILE B 1 237 ? -8.812 -13.117 -5.129 1 94.56 237 ILE B O 1
ATOM 4785 N N . ASN B 1 238 ? -10.078 -14.805 -5.773 1 89.75 238 ASN B N 1
ATOM 4786 C CA . ASN B 1 238 ? -11.258 -13.984 -6.023 1 89.75 238 ASN B CA 1
ATOM 4787 C C . ASN B 1 238 ? -11.906 -13.516 -4.723 1 89.75 238 ASN B C 1
ATOM 4789 O O . ASN B 1 238 ? -12.633 -12.523 -4.707 1 89.75 238 ASN B O 1
ATOM 4793 N N . GLN B 1 239 ? -11.68 -14.289 -3.701 1 91 239 GLN B N 1
ATOM 4794 C CA . GLN B 1 239 ? -12.195 -13.914 -2.387 1 91 239 GLN B CA 1
ATOM 4795 C C . GLN B 1 239 ? -11.195 -13.039 -1.632 1 91 239 GLN B C 1
ATOM 4797 O O . GLN B 1 239 ? -11.508 -12.516 -0.563 1 91 239 GLN B O 1
ATOM 4802 N N . GLU B 1 240 ? -10 -12.953 -2.166 1 95.06 240 GLU B N 1
ATOM 4803 C CA . GLU B 1 240 ? -8.922 -12.172 -1.561 1 95.06 240 GLU B CA 1
ATOM 4804 C C . GLU B 1 240 ? -8.617 -12.648 -0.146 1 95.06 240 GLU B C 1
ATOM 4806 O O . GLU B 1 240 ? -8.523 -11.844 0.783 1 95.06 240 GLU B O 1
ATOM 4811 N N . THR B 1 241 ? -8.516 -13.984 -0.025 1 97.38 241 THR B N 1
ATOM 4812 C CA . THR B 1 241 ? -8.164 -14.617 1.24 1 97.38 241 THR B CA 1
ATOM 4813 C C . THR B 1 241 ? -7.113 -15.703 1.025 1 97.38 241 THR B C 1
ATOM 4815 O O . THR B 1 241 ? -6.934 -16.188 -0.094 1 97.38 241 THR B O 1
ATOM 4818 N N . ILE B 1 242 ? -6.379 -16 2.012 1 98.69 242 ILE B N 1
ATOM 4819 C CA . ILE B 1 242 ? -5.508 -17.172 2.08 1 98.69 242 ILE B CA 1
ATOM 4820 C C . ILE B 1 242 ? -6.098 -18.203 3.033 1 98.69 242 ILE B C 1
ATOM 4822 O O . ILE B 1 242 ? -6.215 -17.953 4.234 1 98.69 242 ILE B O 1
ATOM 4826 N N . GLY B 1 243 ? -6.496 -19.297 2.477 1 98.75 243 GLY B N 1
ATOM 4827 C CA . GLY B 1 243 ? -6.918 -20.406 3.316 1 98.75 243 GLY B CA 1
ATOM 4828 C C . GLY B 1 243 ? -5.754 -21.156 3.932 1 98.75 243 GLY B C 1
ATOM 4829 O O . GLY B 1 243 ? -4.73 -21.375 3.277 1 98.75 243 GLY B O 1
ATOM 4830 N N . VAL B 1 244 ? -5.93 -21.484 5.188 1 98.88 244 VAL B N 1
ATOM 4831 C CA . VAL B 1 244 ? -4.941 -22.266 5.922 1 98.88 244 VAL B CA 1
ATOM 4832 C C . VAL B 1 244 ? -5.551 -23.594 6.352 1 98.88 244 VAL B C 1
ATOM 4834 O O . VAL B 1 244 ? -6.574 -23.625 7.039 1 98.88 244 VAL B O 1
ATOM 4837 N N . TYR B 1 245 ? -4.91 -24.672 5.965 1 98.75 245 TYR B N 1
ATOM 4838 C CA . TYR B 1 245 ? -5.441 -26 6.219 1 98.75 245 TYR B CA 1
ATOM 4839 C C . TYR B 1 245 ? -4.363 -26.922 6.789 1 98.75 245 TYR B C 1
ATOM 4841 O O . TYR B 1 245 ? -3.184 -26.781 6.465 1 98.75 245 TYR B O 1
ATOM 4849 N N . THR B 1 246 ? -4.812 -27.859 7.594 1 98.5 246 THR B N 1
ATOM 4850 C CA . THR B 1 246 ? -3.918 -28.984 7.848 1 98.5 246 THR B CA 1
ATOM 4851 C C . THR B 1 246 ? -3.814 -29.891 6.617 1 98.5 246 THR B C 1
ATOM 4853 O O . THR B 1 246 ? -4.734 -29.922 5.797 1 98.5 246 THR B O 1
ATOM 4856 N N . TRP B 1 247 ? -2.707 -30.547 6.441 1 98.31 247 TRP B N 1
ATOM 4857 C CA . TRP B 1 247 ? -2.498 -31.531 5.387 1 98.31 247 TRP B CA 1
ATOM 4858 C C . TRP B 1 247 ? -2.021 -32.844 5.965 1 98.31 247 TRP B C 1
ATOM 4860 O O . TRP B 1 247 ? -1.035 -32.906 6.707 1 98.31 247 TRP B O 1
ATOM 4870 N N . ASN B 1 248 ? -2.773 -33.875 5.762 1 97.44 248 ASN B N 1
ATOM 4871 C CA . ASN B 1 248 ? -2.402 -35.25 6.109 1 97.44 248 ASN B CA 1
ATOM 4872 C C . ASN B 1 248 ? -2.295 -36.156 4.871 1 97.44 248 ASN B C 1
ATOM 4874 O O . ASN B 1 248 ? -3.305 -36.656 4.371 1 97.44 248 ASN B O 1
ATOM 4878 N N . GLN B 1 249 ? -1.141 -36.375 4.441 1 93.38 249 GLN B N 1
ATOM 4879 C CA . GLN B 1 249 ? -0.929 -37.125 3.203 1 93.38 249 GLN B CA 1
ATOM 4880 C C . GLN B 1 249 ? -1.433 -38.562 3.326 1 93.38 249 GLN B C 1
ATOM 4882 O O . GLN B 1 249 ? -1.954 -39.125 2.363 1 93.38 249 GLN B O 1
ATOM 4887 N N . LYS B 1 250 ? -1.179 -39.219 4.434 1 93.81 250 LYS B N 1
ATOM 4888 C CA . LYS B 1 250 ? -1.563 -40.625 4.629 1 93.81 250 LYS B CA 1
ATOM 4889 C C . LYS B 1 250 ? -3.049 -40.812 4.344 1 93.81 250 LYS B C 1
ATOM 4891 O O . LYS B 1 250 ? -3.432 -41.781 3.674 1 93.81 250 LYS B O 1
ATOM 4896 N N . ASP B 1 251 ? -3.805 -39.938 4.738 1 92.38 251 ASP B N 1
ATOM 4897 C CA . ASP B 1 251 ? -5.25 -40.062 4.602 1 92.38 251 ASP B CA 1
ATOM 4898 C C . ASP B 1 251 ? -5.762 -39.281 3.389 1 92.38 251 ASP B C 1
ATOM 4900 O O . ASP B 1 251 ? -6.898 -39.469 2.957 1 92.38 251 ASP B O 1
ATOM 4904 N N . GLY B 1 252 ? -4.883 -38.469 2.859 1 94.38 252 GLY B N 1
ATOM 4905 C CA . GLY B 1 252 ? -5.336 -37.562 1.793 1 94.38 252 GLY B CA 1
ATOM 4906 C C . GLY B 1 252 ? -6.449 -36.625 2.223 1 94.38 252 GLY B C 1
ATOM 4907 O O . GLY B 1 252 ? -7.492 -36.562 1.574 1 94.38 252 GLY B O 1
ATOM 4908 N N . GLU B 1 253 ? -6.195 -35.938 3.342 1 96.88 253 GLU B N 1
ATOM 4909 C CA . GLU B 1 253 ? -7.242 -35.094 3.922 1 96.88 253 GLU B CA 1
ATOM 4910 C C . GLU B 1 253 ? -6.699 -33.75 4.324 1 96.88 253 GLU B C 1
ATOM 4912 O O . GLU B 1 253 ? -5.516 -33.594 4.633 1 96.88 253 GLU B O 1
ATOM 4917 N N . ILE B 1 254 ? -7.586 -32.781 4.246 1 98.31 254 ILE B N 1
ATOM 4918 C CA . ILE B 1 254 ? -7.273 -31.469 4.762 1 98.31 254 ILE B CA 1
ATOM 4919 C C . ILE B 1 254 ? -8.344 -31.031 5.758 1 98.31 254 ILE B C 1
ATOM 4921 O O . ILE B 1 254 ? -9.484 -31.516 5.707 1 98.31 254 ILE B O 1
ATOM 4925 N N . GLN B 1 255 ? -7.973 -30.203 6.699 1 98.25 255 GLN B N 1
ATOM 4926 C CA . GLN B 1 255 ? -8.898 -29.562 7.625 1 98.25 255 GLN B CA 1
ATOM 4927 C C . GLN B 1 255 ? -8.609 -28.062 7.734 1 98.25 255 GLN B C 1
ATOM 4929 O O . GLN B 1 255 ? -7.453 -27.656 7.902 1 98.25 255 GLN B O 1
ATOM 4934 N N . LYS B 1 256 ? -9.625 -27.297 7.625 1 98.19 256 LYS B N 1
ATOM 4935 C CA . LYS B 1 256 ? -9.445 -25.859 7.688 1 98.19 256 LYS B CA 1
ATOM 4936 C C . LYS B 1 256 ? -9.031 -25.406 9.086 1 98.19 256 LYS B C 1
ATOM 4938 O O . LYS B 1 256 ? -9.641 -25.812 10.078 1 98.19 256 LYS B O 1
ATOM 4943 N N . ILE B 1 257 ? -8.008 -24.609 9.141 1 98.62 257 ILE B N 1
ATOM 4944 C CA . ILE B 1 257 ? -7.551 -24 10.391 1 98.62 257 ILE B CA 1
ATOM 4945 C C . ILE B 1 257 ? -8.07 -22.562 10.484 1 98.62 257 ILE B C 1
ATOM 4947 O O . ILE B 1 257 ? -8.664 -22.172 11.492 1 98.62 257 ILE B O 1
ATOM 4951 N N . SER B 1 258 ? -7.805 -21.766 9.492 1 98.56 258 SER B N 1
ATOM 4952 C CA . SER B 1 258 ? -8.172 -20.359 9.469 1 98.56 258 SER B CA 1
ATOM 4953 C C . SER B 1 258 ? -8.258 -19.828 8.039 1 98.56 258 SER B C 1
ATOM 4955 O O . SER B 1 258 ? -8.039 -20.578 7.082 1 98.56 258 SER B O 1
ATOM 4957 N N . GLU B 1 259 ? -8.68 -18.688 7.855 1 98.31 259 GLU B N 1
ATOM 4958 C CA . GLU B 1 259 ? -8.727 -17.922 6.613 1 98.31 259 GLU B CA 1
ATOM 4959 C C . GLU B 1 259 ? -8.281 -16.469 6.84 1 98.31 259 GLU B C 1
ATOM 4961 O O . GLU B 1 259 ? -8.906 -15.734 7.609 1 98.31 259 GLU B O 1
ATOM 4966 N N . ILE B 1 260 ? -7.207 -16.094 6.219 1 98.31 260 ILE B N 1
ATOM 4967 C CA . ILE B 1 260 ? -6.652 -14.75 6.406 1 98.31 260 ILE B CA 1
ATOM 4968 C C . ILE B 1 260 ? -7.129 -13.828 5.285 1 98.31 260 ILE B C 1
ATOM 4970 O O . ILE B 1 260 ? -6.902 -14.109 4.105 1 98.31 260 ILE B O 1
ATOM 4974 N N . GLU B 1 261 ? -7.816 -12.742 5.609 1 97.12 261 GLU B N 1
ATOM 4975 C CA . GLU B 1 261 ? -8.234 -11.742 4.633 1 97.12 261 GLU B CA 1
ATOM 4976 C C . GLU B 1 261 ? -7.055 -10.883 4.188 1 97.12 261 GLU B C 1
ATOM 4978 O O . GLU B 1 261 ? -6.398 -10.242 5.012 1 97.12 261 GLU B O 1
ATOM 4983 N N . THR B 1 262 ? -6.82 -10.836 2.906 1 97.69 262 THR B N 1
ATOM 4984 C CA . THR B 1 262 ? -5.695 -10.062 2.385 1 97.69 262 THR B CA 1
ATOM 4985 C C . THR B 1 262 ? -6.188 -8.789 1.694 1 97.69 262 THR B C 1
ATOM 4987 O O . THR B 1 262 ? -5.426 -7.84 1.523 1 97.69 262 THR B O 1
ATOM 4990 N N . LEU B 1 263 ? -7.438 -8.758 1.17 1 96.62 263 LEU B N 1
ATOM 4991 C CA . LEU B 1 263 ? -8.047 -7.68 0.4 1 96.62 263 LEU B CA 1
ATOM 4992 C C . LEU B 1 263 ? -7.242 -7.398 -0.868 1 96.62 263 LEU B C 1
ATOM 4994 O O . LEU B 1 263 ? -7.207 -6.262 -1.346 1 96.62 263 LEU B O 1
ATOM 4998 N N . THR B 1 264 ? -6.504 -8.266 -1.315 1 97.62 264 THR B N 1
ATOM 4999 C CA . THR B 1 264 ? -5.816 -8.32 -2.6 1 97.62 264 THR B CA 1
ATOM 5000 C C . THR B 1 264 ? -5.789 -9.75 -3.139 1 97.62 264 THR B C 1
ATOM 5002 O O . THR B 1 264 ? -5.859 -10.711 -2.371 1 97.62 264 THR B O 1
ATOM 5005 N N . GLY B 1 265 ? -5.789 -9.898 -4.41 1 97.06 265 GLY B N 1
ATOM 5006 C CA . GLY B 1 265 ? -5.777 -11.219 -5.016 1 97.06 265 GLY B CA 1
ATOM 5007 C C . GLY B 1 265 ? -4.391 -11.828 -5.098 1 97.06 265 GLY B C 1
ATOM 5008 O O . GLY B 1 265 ? -3.693 -11.656 -6.102 1 97.06 265 GLY B O 1
ATOM 5009 N N . CYS B 1 266 ? -4.051 -12.609 -4.102 1 98.56 266 CYS B N 1
ATOM 5010 C CA . CYS B 1 266 ? -2.756 -13.281 -4.133 1 98.56 266 CYS B CA 1
ATOM 5011 C C . CYS B 1 266 ? -2.764 -14.438 -5.125 1 98.56 266 CYS B C 1
ATOM 5013 O O . CYS B 1 266 ? -3.715 -15.219 -5.168 1 98.56 266 CYS B O 1
ATOM 5015 N N . ASP B 1 267 ? -1.69 -14.5 -5.895 1 98.44 267 ASP B N 1
ATOM 5016 C CA . ASP B 1 267 ? -1.607 -15.508 -6.953 1 98.44 267 ASP B CA 1
ATOM 5017 C C . ASP B 1 267 ? -0.889 -16.766 -6.465 1 98.44 267 ASP B C 1
ATOM 5019 O O . ASP B 1 267 ? -1.477 -17.578 -5.762 1 98.44 267 ASP B O 1
ATOM 5023 N N . ASN B 1 268 ? 0.435 -16.875 -6.59 1 98.88 268 ASN B N 1
ATOM 5024 C CA . ASN B 1 268 ? 1.177 -18.047 -6.145 1 98.88 268 ASN B CA 1
ATOM 5025 C C . ASN B 1 268 ? 2.012 -17.75 -4.902 1 98.88 268 ASN B C 1
ATOM 5027 O O . ASN B 1 268 ? 2.131 -16.578 -4.496 1 98.88 268 ASN B O 1
ATOM 5031 N N . PHE B 1 269 ? 2.502 -18.828 -4.301 1 98.88 269 PHE B N 1
ATOM 5032 C CA . PHE B 1 269 ? 3.146 -18.688 -3 1 98.88 269 PHE B CA 1
ATOM 5033 C C . PHE B 1 269 ? 4.555 -19.281 -3.031 1 98.88 269 PHE B C 1
ATOM 5035 O O . PHE B 1 269 ? 4.844 -20.172 -3.838 1 98.88 269 PHE B O 1
ATOM 5042 N N . TYR B 1 270 ? 5.348 -18.844 -2.209 1 98.75 270 TYR B N 1
ATOM 5043 C CA . TYR B 1 270 ? 6.629 -19.406 -1.8 1 98.75 270 TYR B CA 1
ATOM 5044 C C . TYR B 1 270 ? 6.785 -19.359 -0.284 1 98.75 270 TYR B C 1
ATOM 5046 O O . TYR B 1 270 ? 6.34 -18.406 0.365 1 98.75 270 TYR B O 1
ATOM 5054 N N . VAL B 1 271 ? 7.301 -20.391 0.304 1 98.44 271 VAL B N 1
ATOM 5055 C CA . VAL B 1 271 ? 7.59 -20.406 1.734 1 98.44 271 VAL B CA 1
ATOM 5056 C C . VAL B 1 271 ? 9.102 -20.344 1.958 1 98.44 271 VAL B C 1
ATOM 5058 O O . VAL B 1 271 ? 9.844 -21.188 1.471 1 98.44 271 VAL B O 1
ATOM 5061 N N . ASP B 1 272 ? 9.508 -19.328 2.711 1 97 272 ASP B N 1
ATOM 5062 C CA . ASP B 1 272 ? 10.945 -19.203 2.936 1 97 272 ASP B CA 1
ATOM 5063 C C . ASP B 1 272 ? 11.398 -20.062 4.109 1 97 272 ASP B C 1
ATOM 5065 O O . ASP B 1 272 ? 10.602 -20.828 4.664 1 97 272 ASP B O 1
ATOM 5069 N N . THR B 1 273 ? 12.664 -20.016 4.441 1 94.31 273 THR B N 1
ATOM 5070 C CA . THR B 1 273 ? 13.266 -20.906 5.43 1 94.31 273 THR B CA 1
ATOM 5071 C C . THR B 1 273 ? 12.758 -20.578 6.832 1 94.31 273 THR B C 1
ATOM 5073 O O . THR B 1 273 ? 12.914 -21.375 7.754 1 94.31 273 THR B O 1
ATOM 5076 N N . GLN B 1 274 ? 12.156 -19.42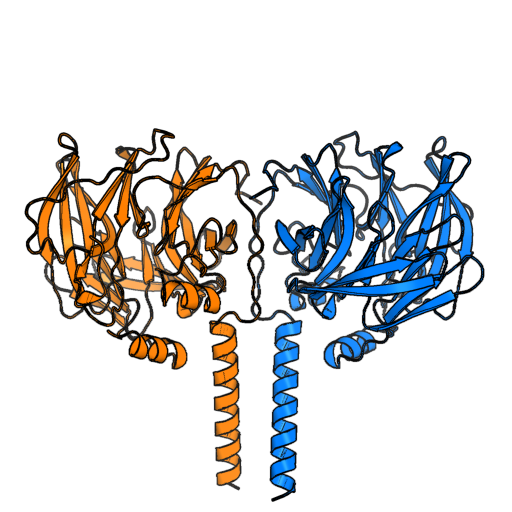2 7.035 1 92.81 274 GLN B N 1
ATOM 5077 C CA . GLN B 1 274 ? 11.594 -19.047 8.328 1 92.81 274 GLN B CA 1
ATOM 5078 C C . GLN B 1 274 ? 10.078 -19.234 8.344 1 92.81 274 GLN B C 1
ATOM 5080 O O . GLN B 1 274 ? 9.398 -18.75 9.258 1 92.81 274 GLN B O 1
ATOM 5085 N N . ASP B 1 275 ? 9.531 -19.828 7.305 1 92.94 275 ASP B N 1
ATOM 5086 C CA . ASP B 1 275 ? 8.133 -20.234 7.137 1 92.94 275 ASP B CA 1
ATOM 5087 C C . ASP B 1 275 ? 7.242 -19.016 6.91 1 92.94 275 ASP B C 1
ATOM 5089 O O . ASP B 1 275 ? 6.051 -19.047 7.215 1 92.94 275 ASP B O 1
ATOM 5093 N N . HIS B 1 276 ? 7.91 -17.922 6.531 1 97.62 276 HIS B N 1
ATOM 5094 C CA . HIS B 1 276 ? 7.07 -16.859 5.996 1 97.62 276 HIS B CA 1
ATOM 5095 C C . HIS B 1 276 ? 6.52 -17.219 4.625 1 97.62 276 HIS B C 1
ATOM 5097 O O . HIS B 1 276 ? 7.211 -17.844 3.816 1 97.62 276 HIS B O 1
ATOM 5103 N N . LEU B 1 277 ? 5.32 -16.844 4.406 1 98.75 277 LEU B N 1
ATOM 5104 C CA . LEU B 1 277 ? 4.691 -17.016 3.104 1 98.75 277 LEU B CA 1
ATOM 5105 C C . LEU B 1 277 ? 4.875 -15.789 2.232 1 98.75 277 LEU B C 1
ATOM 5107 O O . LEU B 1 277 ? 4.574 -14.672 2.662 1 98.75 277 LEU B O 1
ATOM 5111 N N . TRP B 1 278 ? 5.441 -15.969 1.081 1 98.88 278 TRP B N 1
ATOM 5112 C CA . TRP B 1 278 ? 5.594 -14.906 0.098 1 98.88 278 TRP B CA 1
ATOM 5113 C C . TRP B 1 278 ? 4.598 -15.07 -1.046 1 98.88 278 TRP B C 1
ATOM 5115 O O . TRP B 1 278 ? 4.316 -16.188 -1.473 1 98.88 278 TRP B O 1
ATOM 5125 N N . ALA B 1 279 ? 4.082 -13.953 -1.566 1 98.88 279 ALA B N 1
ATOM 5126 C CA . ALA B 1 279 ? 3.094 -14.023 -2.639 1 98.88 279 ALA B CA 1
ATOM 5127 C C . ALA B 1 279 ? 3.23 -12.836 -3.592 1 98.88 279 ALA B C 1
ATOM 5129 O O . ALA B 1 279 ? 3.58 -11.734 -3.17 1 98.88 279 ALA B O 1
ATOM 5130 N N . GLY B 1 280 ? 3.068 -13.047 -4.84 1 98.81 280 GLY B N 1
ATOM 5131 C CA . GLY B 1 280 ? 2.678 -11.992 -5.762 1 98.81 280 GLY B CA 1
ATOM 5132 C C . GLY B 1 280 ? 1.175 -11.805 -5.844 1 98.81 280 GLY B C 1
ATOM 5133 O O . GLY B 1 280 ? 0.416 -12.773 -5.828 1 98.81 280 GLY B O 1
ATOM 5134 N N . CYS B 1 281 ? 0.741 -10.531 -5.883 1 98.75 281 CYS B N 1
ATOM 5135 C CA . CYS B 1 281 ? -0.693 -10.289 -5.77 1 98.75 281 CYS B CA 1
ATOM 5136 C C . CYS B 1 281 ? -1.16 -9.266 -6.797 1 98.75 281 CYS B C 1
ATOM 5138 O O . CYS B 1 281 ? -0.35 -8.508 -7.34 1 98.75 281 CYS B O 1
ATOM 5140 N N . HIS B 1 282 ? -2.461 -9.312 -7.035 1 98 282 HIS B N 1
ATOM 5141 C CA . HIS B 1 282 ? -3.178 -8.367 -7.879 1 98 282 HIS B CA 1
ATOM 5142 C C . HIS B 1 282 ? -4.043 -7.426 -7.039 1 98 282 HIS B C 1
ATOM 5144 O O . HIS B 1 282 ? -5.203 -7.73 -6.758 1 98 282 HIS B O 1
ATOM 5150 N N . PRO B 1 283 ? -3.52 -6.238 -6.711 1 97.81 283 PRO B N 1
ATOM 5151 C CA . PRO B 1 283 ? -4.195 -5.367 -5.746 1 97.81 283 PRO B CA 1
ATOM 5152 C C . PRO B 1 283 ? -5.402 -4.652 -6.34 1 97.81 283 PRO B C 1
ATOM 5154 O O . PRO B 1 283 ? -6.273 -4.188 -5.598 1 97.81 283 PRO B O 1
ATOM 5157 N N . VAL B 1 284 ? -5.434 -4.512 -7.621 1 96.56 284 VAL B N 1
ATOM 5158 C CA . VAL B 1 284 ? -6.535 -3.869 -8.328 1 96.56 284 VAL B CA 1
ATOM 5159 C C . VAL B 1 284 ? -7.027 -4.773 -9.461 1 96.56 284 VAL B C 1
ATOM 5161 O O . VAL B 1 284 ? -6.539 -4.684 -10.586 1 96.56 284 VAL B O 1
ATOM 5164 N N . VAL B 1 285 ? -8.07 -5.449 -9.18 1 92.81 285 VAL B N 1
ATOM 5165 C CA . VAL B 1 285 ? -8.516 -6.535 -10.047 1 92.81 285 VAL B CA 1
ATOM 5166 C C . VAL B 1 285 ? -9 -5.969 -11.375 1 92.81 285 VAL B C 1
ATOM 5168 O O . VAL B 1 285 ? -8.75 -6.551 -12.438 1 92.81 285 VAL B O 1
ATOM 5171 N N . LYS B 1 286 ? -9.695 -4.84 -11.344 1 91.38 286 LYS B N 1
ATOM 5172 C CA . LYS B 1 286 ? -10.211 -4.281 -12.594 1 91.38 286 LYS B CA 1
ATOM 5173 C C . LYS B 1 286 ? -9.078 -3.992 -13.57 1 91.38 286 LYS B C 1
ATOM 5175 O O . LYS B 1 286 ? -9.211 -4.227 -14.773 1 91.38 286 LYS B O 1
ATOM 5180 N N . ASP B 1 287 ? -7.973 -3.473 -13.078 1 93.25 287 ASP B N 1
ATOM 5181 C CA . ASP B 1 287 ? -6.832 -3.162 -13.938 1 93.25 287 ASP B CA 1
ATOM 5182 C C . ASP B 1 287 ? -6.117 -4.434 -14.383 1 93.25 287 ASP B C 1
ATOM 5184 O O . ASP B 1 287 ? -5.684 -4.539 -15.531 1 93.25 287 ASP B O 1
ATOM 5188 N N . ALA B 1 288 ? -6.004 -5.352 -13.492 1 92.88 288 ALA B N 1
ATOM 5189 C CA . ALA B 1 288 ? -5.414 -6.641 -13.852 1 92.88 288 ALA B CA 1
ATOM 5190 C C . ALA B 1 288 ? -6.211 -7.32 -14.961 1 92.88 288 ALA B C 1
ATOM 5192 O O . ALA B 1 288 ? -5.637 -7.887 -15.891 1 92.88 288 ALA B O 1
ATOM 5193 N N . ALA B 1 289 ? -7.488 -7.293 -14.82 1 89.69 289 ALA B N 1
ATOM 5194 C CA . ALA B 1 289 ? -8.359 -7.895 -15.828 1 89.69 289 ALA B CA 1
ATOM 5195 C C . ALA B 1 289 ? -8.164 -7.234 -17.188 1 89.69 289 ALA B C 1
ATOM 5197 O O . ALA B 1 289 ? -8.164 -7.914 -18.219 1 89.69 289 ALA B O 1
ATOM 5198 N N . GLY B 1 290 ? -8.07 -5.918 -17.156 1 88.62 290 GLY B N 1
ATOM 5199 C CA . GLY B 1 290 ? -7.789 -5.215 -18.406 1 88.62 290 GLY B CA 1
ATOM 5200 C C . GLY B 1 290 ? -6.492 -5.652 -19.062 1 88.62 290 GLY B C 1
ATOM 5201 O O . GLY B 1 290 ? -6.453 -5.883 -20.266 1 88.62 290 GLY B O 1
ATOM 5202 N N . HIS B 1 291 ? -5.453 -5.789 -18.297 1 90.81 291 HIS B N 1
ATOM 5203 C CA . HIS B 1 291 ? -4.145 -6.223 -18.766 1 90.81 291 HIS B CA 1
ATOM 5204 C C . HIS B 1 291 ? -4.203 -7.652 -19.297 1 90.81 291 HIS B C 1
ATOM 5206 O O . HIS B 1 291 ? -3.729 -7.93 -20.406 1 90.81 291 HIS B O 1
ATOM 5212 N N . LEU B 1 292 ? -4.82 -8.523 -18.594 1 87.88 292 LEU B N 1
ATOM 5213 C CA . LEU B 1 292 ? -4.832 -9.945 -18.922 1 87.88 292 LEU B CA 1
ATOM 5214 C C . LEU B 1 292 ? -5.773 -10.234 -20.078 1 87.88 292 LEU B C 1
ATOM 5216 O O . LEU B 1 292 ? -5.637 -11.25 -20.766 1 87.88 292 LEU B O 1
ATOM 5220 N N . GLY B 1 293 ? -6.746 -9.336 -20.281 1 85.19 293 GLY B N 1
ATOM 5221 C CA . GLY B 1 293 ? -7.652 -9.484 -21.406 1 85.19 293 GLY B CA 1
ATOM 5222 C C . GLY B 1 293 ? -6.992 -9.195 -22.734 1 85.19 293 GLY B C 1
ATOM 5223 O O . GLY B 1 293 ? -7.492 -9.609 -23.781 1 85.19 293 GLY B O 1
ATOM 5224 N N . ASN B 1 294 ? -5.918 -8.414 -22.656 1 86 294 ASN B N 1
ATOM 5225 C CA . ASN B 1 294 ? -5.129 -8.102 -23.844 1 86 294 ASN B CA 1
ATOM 5226 C C . ASN B 1 294 ? -3.648 -7.949 -23.5 1 86 294 ASN B C 1
ATOM 5228 O O . ASN B 1 294 ? -3.119 -6.836 -23.516 1 86 294 ASN B O 1
ATOM 5232 N N . VAL B 1 295 ? -2.939 -8.992 -23.422 1 84.06 295 VAL B N 1
ATOM 5233 C CA . VAL B 1 295 ? -1.578 -9 -22.891 1 84.06 295 VAL B CA 1
ATOM 5234 C C . VAL B 1 295 ? -0.62 -8.43 -23.938 1 84.06 295 VAL B C 1
ATOM 5236 O O . VAL B 1 295 ? 0.498 -8.023 -23.609 1 84.06 295 VAL B O 1
ATOM 5239 N N . SER B 1 296 ? -1.052 -8.406 -25.234 1 82.56 296 SER B N 1
ATOM 5240 C CA . SER B 1 296 ? -0.183 -7.906 -26.297 1 82.56 296 SER B CA 1
ATOM 5241 C C . SER B 1 296 ? -0.172 -6.379 -26.328 1 82.56 296 SER B C 1
ATOM 5243 O O . SER B 1 296 ? 0.702 -5.773 -26.953 1 82.56 296 SER B O 1
ATOM 5245 N N . ASP B 1 297 ? -1.188 -5.789 -25.703 1 87.69 297 ASP B N 1
ATOM 5246 C CA . ASP B 1 297 ? -1.238 -4.332 -25.625 1 87.69 297 ASP B CA 1
ATOM 5247 C C . ASP B 1 297 ? -0.289 -3.814 -24.547 1 87.69 297 ASP B C 1
ATOM 5249 O O . ASP B 1 297 ? -0.559 -3.959 -23.344 1 87.69 297 ASP B O 1
ATOM 5253 N N . SER B 1 298 ? 0.765 -3.184 -24.938 1 85.88 298 SER B N 1
ATOM 5254 C CA . SER B 1 298 ? 1.833 -2.768 -24.031 1 85.88 298 SER B CA 1
ATOM 5255 C C . SER B 1 298 ? 1.405 -1.579 -23.172 1 85.88 298 SER B C 1
ATOM 5257 O O . SER B 1 298 ? 2.082 -1.227 -22.203 1 85.88 298 SER B O 1
ATOM 5259 N N . THR B 1 299 ? 0.262 -0.975 -23.438 1 89.75 299 THR B N 1
ATOM 5260 C CA . THR B 1 299 ? -0.192 0.194 -22.703 1 89.75 299 THR B CA 1
ATOM 5261 C C . THR B 1 299 ? -1.091 -0.22 -21.531 1 89.75 299 THR B C 1
ATOM 5263 O O . THR B 1 299 ? -1.408 0.596 -20.672 1 89.75 299 THR B O 1
ATOM 5266 N N . LEU B 1 300 ? -1.478 -1.479 -21.531 1 91.62 300 LEU B N 1
ATOM 5267 C CA . LEU B 1 300 ? -2.305 -1.988 -20.438 1 91.62 300 LEU B CA 1
ATOM 5268 C C . LEU B 1 300 ? -1.451 -2.682 -19.391 1 91.62 300 LEU B C 1
ATOM 5270 O O . LEU B 1 300 ? -0.694 -3.604 -19.703 1 91.62 300 LEU B O 1
ATOM 5274 N N . TYR B 1 301 ? -1.603 -2.188 -18.172 1 91.94 301 TYR B N 1
ATOM 5275 C CA . TYR B 1 301 ? -0.812 -2.729 -17.078 1 91.94 301 TYR B CA 1
ATOM 5276 C C . TYR B 1 301 ? -1.713 -3.277 -15.977 1 91.94 301 TYR B C 1
ATOM 5278 O O . TYR B 1 301 ? -2.814 -2.77 -15.758 1 91.94 301 TYR B O 1
ATOM 5286 N N . GLY B 1 302 ? -1.299 -4.371 -15.406 1 96 302 GLY B N 1
ATOM 5287 C CA . GLY B 1 302 ? -1.878 -4.836 -14.156 1 96 302 GLY B CA 1
ATOM 5288 C C . GLY B 1 302 ? -1.026 -4.504 -12.945 1 96 302 GLY B C 1
ATOM 5289 O O . GLY B 1 302 ? 0.115 -4.957 -12.836 1 96 302 GLY B O 1
ATOM 5290 N N . PRO B 1 303 ? -1.527 -3.701 -12.016 1 97.56 303 PRO B N 1
ATOM 5291 C CA . PRO B 1 303 ? -0.74 -3.391 -10.82 1 97.56 303 PRO B CA 1
ATOM 5292 C C . PRO B 1 303 ? -0.244 -4.641 -10.102 1 97.56 303 PRO B C 1
ATOM 5294 O O . PRO B 1 303 ? -0.842 -5.711 -10.234 1 97.56 303 PRO B O 1
ATOM 5297 N N . SER B 1 304 ? 0.857 -4.477 -9.414 1 98.44 304 SER B N 1
ATOM 5298 C CA . SER B 1 304 ? 1.527 -5.602 -8.766 1 98.44 304 SER B CA 1
ATOM 5299 C C . SER B 1 304 ? 1.79 -5.312 -7.293 1 98.44 304 SER B C 1
ATOM 5301 O O . SER B 1 304 ? 1.935 -4.152 -6.898 1 98.44 304 SER B O 1
ATOM 5303 N N . GLN B 1 305 ? 1.809 -6.34 -6.586 1 98.75 305 GLN B N 1
ATOM 5304 C CA . GLN B 1 305 ? 2.047 -6.297 -5.148 1 98.75 305 GLN B CA 1
ATOM 5305 C C . GLN B 1 305 ? 2.754 -7.562 -4.668 1 98.75 305 GLN B C 1
ATOM 5307 O O . GLN B 1 305 ? 2.424 -8.664 -5.105 1 98.75 305 GLN B O 1
ATOM 5312 N N . VAL B 1 306 ? 3.771 -7.41 -3.848 1 98.88 306 VAL B N 1
ATOM 5313 C CA . VAL B 1 306 ? 4.422 -8.547 -3.201 1 98.88 306 VAL B CA 1
ATOM 5314 C C . VAL B 1 306 ? 4.234 -8.461 -1.689 1 98.88 306 VAL B C 1
ATOM 5316 O O . VAL B 1 306 ? 4.586 -7.453 -1.07 1 98.88 306 VAL B O 1
ATOM 5319 N N . LEU B 1 307 ? 3.73 -9.508 -1.137 1 98.81 307 LEU B N 1
ATOM 5320 C CA . LEU B 1 307 ? 3.482 -9.57 0.299 1 98.81 307 LEU B CA 1
ATOM 5321 C C . LEU B 1 307 ? 4.309 -10.672 0.947 1 98.81 307 LEU B C 1
ATOM 5323 O O . LEU B 1 307 ? 4.512 -11.734 0.351 1 98.81 307 LEU B O 1
ATOM 5327 N N . ARG B 1 308 ? 4.762 -10.414 2.09 1 98.75 308 ARG B N 1
ATOM 5328 C CA . ARG B 1 308 ? 5.242 -11.445 3.01 1 98.75 308 ARG B CA 1
ATOM 5329 C C . ARG B 1 308 ? 4.297 -11.602 4.191 1 98.75 308 ARG B C 1
ATOM 5331 O O . ARG B 1 308 ? 3.994 -10.633 4.891 1 98.75 308 ARG B O 1
ATOM 5338 N N . VAL B 1 309 ? 3.875 -12.781 4.434 1 98.5 309 VAL B N 1
ATOM 5339 C CA . VAL B 1 309 ? 2.902 -13.078 5.477 1 98.5 309 VAL B CA 1
ATOM 5340 C C . VAL B 1 309 ? 3.557 -13.93 6.566 1 98.5 309 VAL B C 1
ATOM 5342 O O . VAL B 1 309 ? 4.109 -14.992 6.285 1 98.5 309 VAL B O 1
ATOM 5345 N N . SER B 1 310 ? 3.516 -13.438 7.785 1 97.56 310 SER B N 1
ATOM 5346 C CA . SER B 1 310 ? 3.99 -14.164 8.961 1 97.56 310 SER B CA 1
ATOM 5347 C C . SER B 1 310 ? 2.826 -14.641 9.82 1 97.56 310 SER B C 1
ATOM 5349 O O . SER B 1 310 ? 2.082 -13.82 10.367 1 97.56 310 SER B O 1
ATOM 5351 N N . PHE B 1 311 ? 2.713 -15.906 9.953 1 97.5 311 PHE B N 1
ATOM 5352 C CA . PHE B 1 311 ? 1.584 -16.469 10.688 1 97.5 311 PHE B CA 1
ATOM 5353 C C . PHE B 1 311 ? 1.924 -16.625 12.164 1 97.5 311 PHE B C 1
ATOM 5355 O O . PHE B 1 311 ? 3.074 -16.891 12.516 1 97.5 311 PHE B O 1
ATOM 5362 N N . SER B 1 312 ? 0.911 -16.469 13.008 1 97.31 312 SER B N 1
ATOM 5363 C CA . SER B 1 312 ? 1.034 -16.812 14.414 1 97.31 312 SER B CA 1
ATOM 5364 C C . SER B 1 312 ? 1.27 -18.312 14.602 1 97.31 312 SER B C 1
ATOM 5366 O O . SER B 1 312 ? 1.077 -19.094 13.672 1 97.31 312 SER B O 1
ATOM 5368 N N . LYS B 1 313 ? 1.62 -18.703 15.797 1 96.25 313 LYS B N 1
ATOM 5369 C CA . LYS B 1 313 ? 1.94 -20.109 16.078 1 96.25 313 LYS B CA 1
ATOM 5370 C C . LYS B 1 313 ? 0.73 -21 15.836 1 96.25 313 LYS B C 1
ATOM 5372 O O . LYS B 1 313 ? 0.871 -22.125 15.352 1 96.25 313 LYS B O 1
ATOM 5377 N N . ASP B 1 314 ? -0.444 -20.484 16.141 1 97.44 314 ASP B N 1
ATOM 5378 C CA . ASP B 1 314 ? -1.647 -21.297 15.984 1 97.44 314 ASP B CA 1
ATOM 5379 C C . ASP B 1 314 ? -2.24 -21.141 14.586 1 97.44 314 ASP B C 1
ATOM 5381 O O . ASP B 1 314 ? -3.295 -21.703 14.289 1 97.44 314 ASP B O 1
ATOM 5385 N N . LEU B 1 315 ? -1.665 -20.281 13.688 1 97.81 315 LEU B N 1
ATOM 5386 C CA . LEU B 1 315 ? -1.976 -20.109 12.273 1 97.81 315 LEU B CA 1
ATOM 5387 C C . LEU B 1 315 ? -3.326 -19.422 12.102 1 97.81 315 LEU B C 1
ATOM 5389 O O . LEU B 1 315 ? -3.934 -19.5 11.031 1 97.81 315 LEU B O 1
ATOM 5393 N N . LYS B 1 316 ? -3.795 -18.719 13.125 1 97.94 316 LYS B N 1
ATOM 5394 C CA . LYS B 1 316 ? -5.129 -18.125 13.062 1 97.94 316 LYS B CA 1
ATOM 5395 C C . LYS B 1 316 ? -5.055 -16.641 12.711 1 97.94 316 LYS B C 1
ATOM 5397 O O . LYS B 1 316 ? -6.051 -16.047 12.297 1 97.94 316 LYS B O 1
ATOM 5402 N N . THR B 1 317 ? -3.914 -16.031 12.945 1 97.06 317 THR B N 1
ATOM 5403 C CA . THR B 1 317 ? -3.682 -14.633 12.594 1 97.06 317 THR B CA 1
ATOM 5404 C C . THR B 1 317 ? -2.367 -14.477 11.836 1 97.06 317 THR B C 1
ATOM 5406 O O . THR B 1 317 ? -1.559 -15.406 11.789 1 97.06 317 THR B O 1
ATOM 5409 N N . ALA B 1 318 ? -2.266 -13.383 11.164 1 97 318 ALA B N 1
ATOM 5410 C CA . ALA B 1 318 ? -1.052 -13.164 10.383 1 97 318 ALA B CA 1
ATOM 5411 C C . ALA B 1 318 ? -0.695 -11.68 10.336 1 97 318 ALA B C 1
ATOM 5413 O O . ALA B 1 318 ? -1.577 -10.82 10.391 1 97 318 ALA B O 1
ATOM 5414 N N . GLU B 1 319 ? 0.586 -11.406 10.312 1 95.69 319 GLU B N 1
ATOM 5415 C CA . GLU B 1 319 ? 1.116 -10.086 9.977 1 95.69 319 GLU B CA 1
ATOM 5416 C C . GLU B 1 319 ? 1.523 -10.016 8.508 1 95.69 319 GLU B C 1
ATOM 5418 O O . GLU B 1 319 ? 2.16 -10.93 7.988 1 95.69 319 GLU B O 1
ATOM 5423 N N . ILE B 1 320 ? 1.155 -8.977 7.898 1 97.75 320 ILE B N 1
ATOM 5424 C CA . ILE B 1 320 ? 1.411 -8.852 6.469 1 97.75 320 ILE B CA 1
ATOM 5425 C C . ILE B 1 320 ? 2.297 -7.633 6.211 1 97.75 320 ILE B C 1
ATOM 5427 O O . ILE B 1 320 ? 1.993 -6.527 6.668 1 97.75 320 ILE B O 1
ATOM 5431 N N . VAL B 1 321 ? 3.334 -7.84 5.527 1 98.06 321 VAL B N 1
ATOM 5432 C CA . VAL B 1 321 ? 4.266 -6.801 5.098 1 98.06 321 VAL B CA 1
ATOM 5433 C C . VAL B 1 321 ? 4.242 -6.684 3.576 1 98.06 321 VAL B C 1
ATOM 5435 O O . VAL B 1 321 ? 4.207 -7.695 2.869 1 98.06 321 VAL B O 1
ATOM 5438 N N . GLU B 1 322 ? 4.152 -5.48 3.084 1 98.5 322 GLU B N 1
ATOM 5439 C CA . GLU B 1 322 ? 4.262 -5.223 1.651 1 98.5 322 GLU B CA 1
ATOM 5440 C C . GLU B 1 322 ? 5.707 -4.945 1.247 1 98.5 322 GLU B C 1
ATOM 5442 O O . GLU B 1 322 ? 6.289 -3.938 1.65 1 98.5 322 GLU B O 1
ATOM 5447 N N . VAL B 1 323 ? 6.258 -5.789 0.467 1 98.5 323 VAL B N 1
ATOM 5448 C CA . VAL B 1 323 ? 7.668 -5.695 0.109 1 98.5 323 VAL B CA 1
ATOM 5449 C C . VAL B 1 323 ? 7.832 -4.82 -1.131 1 98.5 323 VAL B C 1
ATOM 5451 O O . VAL B 1 323 ? 8.844 -4.125 -1.277 1 98.5 323 VAL B O 1
ATOM 5454 N N . LEU B 1 324 ? 6.879 -4.906 -1.969 1 98.44 324 LEU B N 1
ATOM 5455 C CA . LEU B 1 324 ? 6.895 -4.199 -3.244 1 98.44 324 LEU B CA 1
ATOM 5456 C C . LEU B 1 324 ? 5.473 -3.883 -3.707 1 98.44 324 LEU B C 1
ATOM 5458 O O . LEU B 1 324 ? 4.57 -4.711 -3.562 1 98.44 324 LEU B O 1
ATOM 5462 N N . ALA B 1 325 ? 5.266 -2.756 -4.215 1 98.44 325 ALA B N 1
ATOM 5463 C CA . ALA B 1 325 ? 4.051 -2.357 -4.918 1 98.44 325 ALA B CA 1
ATOM 5464 C C . ALA B 1 325 ? 4.383 -1.56 -6.176 1 98.44 325 ALA B C 1
ATOM 5466 O O . ALA B 1 325 ? 5.289 -0.724 -6.168 1 98.44 325 ALA B O 1
ATOM 5467 N N . ASP B 1 326 ? 3.691 -1.844 -7.199 1 97.81 326 ASP B N 1
ATOM 5468 C CA . ASP B 1 326 ? 3.922 -1.189 -8.484 1 97.81 326 ASP B CA 1
ATOM 5469 C C . ASP B 1 326 ? 2.611 -0.976 -9.234 1 97.81 326 ASP B C 1
ATOM 5471 O O . ASP B 1 326 ? 1.758 -1.865 -9.266 1 97.81 326 ASP B O 1
ATOM 5475 N N . ASP B 1 327 ? 2.428 0.147 -9.82 1 95.69 327 ASP B N 1
ATOM 5476 C CA . ASP B 1 327 ? 1.19 0.465 -10.523 1 95.69 327 ASP B CA 1
ATOM 5477 C C . ASP B 1 327 ? 1.103 -0.293 -11.852 1 95.69 327 ASP B C 1
ATOM 5479 O O . ASP B 1 327 ? 0.119 -0.165 -12.578 1 95.69 327 ASP B O 1
ATOM 5483 N N . GLY B 1 328 ? 2.078 -1.075 -12.164 1 95.81 328 GLY B N 1
ATOM 5484 C CA . GLY B 1 328 ? 2.037 -1.958 -13.32 1 95.81 328 GLY B CA 1
ATOM 5485 C C . GLY B 1 328 ? 2.996 -1.543 -14.422 1 95.81 328 GLY B C 1
ATOM 5486 O O . GLY B 1 328 ? 3.264 -2.318 -15.344 1 95.81 328 GLY B O 1
ATOM 5487 N N . ARG B 1 329 ? 3.645 -0.324 -14.422 1 94.88 329 ARG B N 1
ATOM 5488 C CA . ARG B 1 329 ? 4.469 0.179 -15.516 1 94.88 329 ARG B CA 1
ATOM 5489 C C . ARG B 1 329 ? 5.832 -0.503 -15.531 1 94.88 329 ARG B C 1
ATOM 5491 O O . ARG B 1 329 ? 6.418 -0.706 -16.594 1 94.88 329 ARG B O 1
ATOM 5498 N N . PHE B 1 330 ? 6.266 -0.895 -14.281 1 95.5 330 PHE B N 1
ATOM 5499 C CA . PHE B 1 330 ? 7.551 -1.583 -14.211 1 95.5 330 PHE B CA 1
ATOM 5500 C C . PHE B 1 330 ? 7.352 -3.078 -13.992 1 95.5 330 PHE B C 1
ATOM 5502 O O . PHE B 1 330 ? 7.918 -3.898 -14.711 1 95.5 330 PHE B O 1
ATOM 5509 N N . VAL B 1 331 ? 6.629 -3.422 -12.953 1 95.81 331 VAL B N 1
ATOM 5510 C CA . VAL B 1 331 ? 6.211 -4.793 -12.68 1 95.81 331 VAL B CA 1
ATOM 5511 C C . VAL B 1 331 ? 4.715 -4.938 -12.945 1 95.81 331 VAL B C 1
ATOM 5513 O O . VAL B 1 331 ? 3.891 -4.328 -12.258 1 95.81 331 VAL B O 1
ATOM 5516 N N . SER B 1 332 ? 4.363 -5.742 -13.898 1 96.38 332 SER B N 1
ATOM 5517 C CA . SER B 1 332 ? 2.953 -5.863 -14.258 1 96.38 332 SER B CA 1
ATOM 5518 C C . SER B 1 332 ? 2.414 -7.246 -13.906 1 96.38 332 SER B C 1
ATOM 5520 O O . SER B 1 332 ? 2.961 -8.258 -14.336 1 96.38 332 SER B O 1
ATOM 5522 N N . ALA B 1 333 ? 1.388 -7.262 -13 1 97.38 333 ALA B N 1
ATOM 5523 C CA . ALA B 1 333 ? 0.636 -8.469 -12.672 1 97.38 333 ALA B CA 1
ATOM 5524 C C . ALA B 1 333 ? 1.543 -9.523 -12.047 1 97.38 333 ALA B C 1
ATOM 5526 O O . ALA B 1 333 ? 1.66 -10.641 -12.562 1 97.38 333 ALA B O 1
ATOM 5527 N N . SER B 1 334 ? 2.064 -9.18 -10.93 1 98.5 334 SER B N 1
ATOM 5528 C CA . SER B 1 334 ? 2.951 -10.078 -10.195 1 98.5 334 SER B CA 1
ATOM 5529 C C . SER B 1 334 ? 2.23 -11.359 -9.805 1 98.5 334 SER B C 1
ATOM 5531 O O . SER B 1 334 ? 1.051 -11.336 -9.445 1 98.5 334 SER B O 1
ATOM 5533 N N . THR B 1 335 ? 2.998 -12.508 -9.789 1 98.69 335 THR B N 1
ATOM 5534 C CA . THR B 1 335 ? 2.338 -13.789 -9.555 1 98.69 335 THR B CA 1
ATOM 5535 C C . THR B 1 335 ? 2.998 -14.531 -8.391 1 98.69 335 THR B C 1
ATOM 5537 O O . THR B 1 335 ? 2.346 -15.312 -7.699 1 98.69 335 THR B O 1
ATOM 5540 N N . ILE B 1 336 ? 4.234 -14.391 -8.18 1 98.88 336 ILE B N 1
ATOM 5541 C CA . ILE B 1 336 ? 5.004 -15.086 -7.148 1 98.88 336 ILE B CA 1
ATOM 5542 C C . ILE B 1 336 ? 6.223 -14.25 -6.766 1 98.88 336 ILE B C 1
ATOM 5544 O O . ILE B 1 336 ? 6.664 -13.391 -7.531 1 98.88 336 ILE B O 1
ATOM 5548 N N . ALA B 1 337 ? 6.695 -14.43 -5.594 1 98.88 337 ALA B N 1
ATOM 5549 C CA . ALA B 1 337 ? 7.91 -13.766 -5.125 1 98.88 337 ALA B CA 1
ATOM 5550 C C . ALA B 1 337 ? 8.766 -14.711 -4.289 1 98.88 337 ALA B C 1
ATOM 5552 O O . ALA B 1 337 ? 8.25 -15.43 -3.428 1 98.88 337 ALA B O 1
ATOM 5553 N N . ILE B 1 338 ? 10.039 -14.688 -4.562 1 98.75 338 ILE B N 1
ATOM 5554 C CA . ILE B 1 338 ? 10.953 -15.617 -3.91 1 98.75 338 ILE B CA 1
ATOM 5555 C C . ILE B 1 338 ? 12.164 -14.852 -3.377 1 98.75 338 ILE B C 1
ATOM 5557 O O . ILE B 1 338 ? 13 -14.375 -4.152 1 98.75 338 ILE B O 1
ATOM 5561 N N . PRO B 1 339 ? 12.258 -14.758 -2.086 1 98.25 339 PRO B N 1
ATOM 5562 C CA . PRO B 1 339 ? 13.508 -14.234 -1.524 1 98.25 339 PRO B CA 1
ATOM 5563 C C . PRO B 1 339 ? 14.656 -15.242 -1.601 1 98.25 339 PRO B C 1
ATOM 5565 O O . PRO B 1 339 ? 14.43 -16.453 -1.514 1 98.25 339 PRO B O 1
ATOM 5568 N N . PHE B 1 340 ? 15.789 -14.758 -1.776 1 97.44 340 PHE B N 1
ATOM 5569 C CA . PHE B 1 340 ? 16.984 -15.594 -1.741 1 97.44 340 PHE B CA 1
ATOM 5570 C C . PHE B 1 340 ? 18.188 -14.781 -1.299 1 97.44 340 PHE B C 1
ATOM 5572 O O . PHE B 1 340 ? 18.062 -13.602 -0.954 1 97.44 340 PHE B O 1
ATOM 5579 N N . ASP B 1 341 ? 19.375 -15.461 -1.119 1 95.62 341 ASP B N 1
ATOM 5580 C CA . ASP B 1 341 ? 20.578 -14.812 -0.595 1 95.62 341 ASP B CA 1
ATOM 5581 C C . ASP B 1 341 ? 20.312 -14.203 0.779 1 95.62 341 ASP B C 1
ATOM 5583 O O . ASP B 1 341 ? 20.531 -13.008 0.982 1 95.62 341 ASP B O 1
ATOM 5587 N N . ASP B 1 342 ? 19.734 -14.984 1.741 1 93.75 342 ASP B N 1
ATOM 5588 C CA . ASP B 1 342 ? 19.438 -14.602 3.117 1 93.75 342 ASP B CA 1
ATOM 5589 C C . ASP B 1 342 ? 18.469 -13.422 3.156 1 93.75 342 ASP B C 1
ATOM 5591 O O . ASP B 1 342 ? 18.625 -12.516 3.977 1 93.75 342 ASP B O 1
ATOM 5595 N N . GLY B 1 343 ? 17.656 -13.375 2.193 1 94.75 343 GLY B N 1
ATOM 5596 C CA . GLY B 1 343 ? 16.609 -12.367 2.172 1 94.75 343 GLY B CA 1
ATOM 5597 C C . GLY B 1 343 ? 17.062 -11.047 1.589 1 94.75 343 GLY B C 1
ATOM 5598 O O . GLY B 1 343 ? 16.328 -10.062 1.611 1 94.75 343 GLY B O 1
ATOM 5599 N N . LYS B 1 344 ? 18.188 -10.961 0.971 1 96.38 344 LYS B N 1
ATOM 5600 C CA . LYS B 1 344 ? 18.719 -9.711 0.458 1 96.38 344 LYS B CA 1
ATOM 5601 C C . LYS B 1 344 ? 18.312 -9.484 -0.996 1 96.38 344 LYS B C 1
ATOM 5603 O O . LYS B 1 344 ? 18.453 -8.383 -1.522 1 96.38 344 LYS B O 1
ATOM 5608 N N . GLN B 1 345 ? 17.859 -10.562 -1.61 1 97.75 345 GLN B N 1
ATOM 5609 C CA . GLN B 1 345 ? 17.422 -10.516 -3 1 97.75 345 GLN B CA 1
ATOM 5610 C C . GLN B 1 345 ? 16.062 -11.195 -3.17 1 97.75 345 GLN B C 1
ATOM 5612 O O . GLN B 1 345 ? 15.648 -11.992 -2.32 1 97.75 345 GLN B O 1
ATOM 5617 N N . MET B 1 346 ? 15.43 -10.852 -4.227 1 98.5 346 MET B N 1
ATOM 5618 C CA . MET B 1 346 ? 14.141 -11.461 -4.523 1 98.5 346 MET B CA 1
ATOM 5619 C C . MET B 1 346 ? 13.875 -11.492 -6.023 1 98.5 346 MET B C 1
ATOM 5621 O O . MET B 1 346 ? 14.258 -10.562 -6.742 1 98.5 346 MET B O 1
ATOM 5625 N N . ILE B 1 347 ? 13.312 -12.523 -6.516 1 98.62 347 ILE B N 1
ATOM 5626 C CA . ILE B 1 347 ? 12.781 -12.539 -7.871 1 98.62 347 ILE B CA 1
ATOM 5627 C C . ILE B 1 347 ? 11.25 -12.562 -7.82 1 98.62 347 ILE B C 1
ATOM 5629 O O . ILE B 1 347 ? 10.664 -13.188 -6.941 1 98.62 347 ILE B O 1
ATOM 5633 N N . VAL B 1 348 ? 10.648 -11.883 -8.727 1 98.75 348 VAL B N 1
ATOM 5634 C CA . VAL B 1 348 ? 9.195 -11.742 -8.797 1 98.75 348 VAL B CA 1
ATOM 5635 C C . VAL B 1 348 ? 8.703 -12.188 -10.18 1 98.75 348 VAL B C 1
ATOM 5637 O O . VAL B 1 348 ? 9.188 -11.703 -11.203 1 98.75 348 VAL B O 1
ATOM 5640 N N . GLY B 1 349 ? 7.789 -13.133 -10.18 1 98.69 349 GLY B N 1
ATOM 5641 C CA . GLY B 1 349 ? 7.172 -13.555 -11.43 1 98.69 349 GLY B CA 1
ATOM 5642 C C . GLY B 1 349 ? 5.98 -12.695 -11.82 1 98.69 349 GLY B C 1
ATOM 5643 O O . GLY B 1 349 ? 5.441 -11.961 -11 1 98.69 349 GLY B O 1
ATOM 5644 N N . THR B 1 350 ? 5.605 -12.742 -13.094 1 97.88 350 THR B N 1
ATOM 5645 C CA . THR B 1 350 ? 4.453 -12.031 -13.641 1 97.88 350 THR B CA 1
ATOM 5646 C C . THR B 1 350 ? 3.648 -12.945 -14.57 1 97.88 350 THR B C 1
ATOM 5648 O O . THR B 1 350 ? 4.141 -13.984 -15.008 1 97.88 350 THR B O 1
ATOM 5651 N N . VAL B 1 351 ? 2.443 -12.547 -14.844 1 96.69 351 VAL B N 1
ATOM 5652 C CA . VAL B 1 351 ? 1.585 -13.383 -15.672 1 96.69 351 VAL B CA 1
ATOM 5653 C C . VAL B 1 351 ? 2.057 -13.328 -17.125 1 96.69 351 VAL B C 1
ATOM 5655 O O . VAL B 1 351 ? 2.189 -14.359 -17.781 1 96.69 351 VAL B O 1
ATOM 5658 N N . ALA B 1 352 ? 2.389 -12.141 -17.672 1 94.19 352 ALA B N 1
ATOM 5659 C CA . ALA B 1 352 ? 2.584 -12.039 -19.109 1 94.19 352 ALA B CA 1
ATOM 5660 C C . ALA B 1 352 ? 3.719 -11.078 -19.453 1 94.19 352 ALA B C 1
ATOM 5662 O O . ALA B 1 352 ? 3.885 -10.672 -20.594 1 94.19 352 ALA B O 1
ATOM 5663 N N . ARG B 1 353 ? 4.418 -10.648 -18.469 1 95.19 353 ARG B N 1
ATOM 5664 C CA . ARG B 1 353 ? 5.535 -9.719 -18.641 1 95.19 353 ARG B CA 1
ATOM 5665 C C . ARG B 1 353 ? 6.816 -10.305 -18.047 1 95.19 353 ARG B C 1
ATOM 5667 O O . ARG B 1 353 ? 6.805 -11.398 -17.484 1 95.19 353 ARG B O 1
ATOM 5674 N N . PRO B 1 354 ? 7.91 -9.664 -18.234 1 94.25 354 PRO B N 1
ATOM 5675 C CA . PRO B 1 354 ? 9.164 -10.203 -17.703 1 94.25 354 PRO B CA 1
ATOM 5676 C C . PRO B 1 354 ? 9.164 -10.305 -16.172 1 94.25 354 PRO B C 1
ATOM 5678 O O . PRO B 1 354 ? 8.547 -9.477 -15.5 1 94.25 354 PRO B O 1
ATOM 5681 N N . ALA B 1 355 ? 9.898 -11.273 -15.711 1 97.44 355 ALA B N 1
ATOM 5682 C CA . ALA B 1 355 ? 10.156 -11.359 -14.281 1 97.44 355 ALA B CA 1
ATOM 5683 C C . ALA B 1 355 ? 11.102 -10.25 -13.828 1 97.44 355 ALA B C 1
ATOM 5685 O O . ALA B 1 355 ? 11.805 -9.648 -14.648 1 97.44 355 ALA B O 1
ATOM 5686 N N . ILE B 1 356 ? 11.094 -10.039 -12.555 1 97.56 356 ILE B N 1
ATOM 5687 C CA . ILE B 1 356 ? 11.914 -8.961 -12 1 97.56 356 ILE B CA 1
ATOM 5688 C C . ILE B 1 356 ? 12.844 -9.523 -10.93 1 97.56 356 ILE B C 1
ATOM 5690 O O . ILE B 1 356 ? 12.516 -10.516 -10.273 1 97.56 356 ILE B O 1
ATOM 5694 N N . HIS B 1 357 ? 14.008 -8.969 -10.828 1 98.5 357 HIS B N 1
ATOM 5695 C CA . HIS B 1 357 ? 14.977 -9.219 -9.766 1 98.5 357 HIS B CA 1
ATOM 5696 C C . HIS B 1 357 ? 15.234 -7.961 -8.945 1 98.5 357 HIS B C 1
ATOM 5698 O O . HIS B 1 357 ? 15.656 -6.938 -9.492 1 98.5 357 HIS B O 1
ATOM 5704 N N . CYS B 1 358 ? 14.992 -8 -7.652 1 98 358 CYS B N 1
ATOM 5705 C CA . CYS B 1 358 ? 15.148 -6.82 -6.809 1 98 358 CYS B CA 1
ATOM 5706 C C . CYS B 1 358 ? 16.141 -7.086 -5.68 1 98 358 CYS B C 1
ATOM 5708 O O . CYS B 1 358 ? 16.203 -8.195 -5.152 1 98 358 CYS B O 1
ATOM 5710 N N . ASP B 1 359 ? 16.828 -6.059 -5.301 1 97.56 359 ASP B N 1
ATOM 5711 C CA . ASP B 1 359 ? 17.516 -6.031 -4.012 1 97.56 359 ASP B CA 1
ATOM 5712 C C . ASP B 1 359 ? 16.547 -5.691 -2.881 1 97.56 359 ASP B C 1
ATOM 5714 O O . ASP B 1 359 ? 15.57 -4.973 -3.088 1 97.56 359 ASP B O 1
ATOM 5718 N N . ILE B 1 360 ? 16.797 -6.219 -1.756 1 97.56 360 ILE B N 1
ATOM 5719 C CA . ILE B 1 360 ? 16.062 -5.848 -0.549 1 97.56 360 ILE B CA 1
ATOM 5720 C C . ILE B 1 360 ? 17 -5.148 0.43 1 97.56 360 ILE B C 1
ATOM 5722 O O . ILE B 1 360 ? 17.828 -5.797 1.073 1 97.56 360 ILE B O 1
ATOM 5726 N N . ASN B 1 361 ? 16.797 -3.873 0.597 1 96.44 361 ASN B N 1
ATOM 5727 C CA . ASN B 1 361 ? 17.703 -3.061 1.403 1 96.44 361 ASN B CA 1
ATOM 5728 C C . ASN B 1 361 ? 17.047 -2.621 2.709 1 96.44 361 ASN B C 1
ATOM 5730 O O . ASN B 1 361 ? 17.547 -1.721 3.387 1 96.44 361 ASN B O 1
ATOM 5734 N N . VAL B 1 362 ? 15.922 -3.189 3.033 1 96.38 362 VAL B N 1
ATOM 5735 C CA . VAL B 1 362 ? 15.195 -2.809 4.242 1 96.38 362 VAL B CA 1
ATOM 5736 C C . VAL B 1 362 ? 14.906 -4.047 5.082 1 96.38 362 VAL B C 1
ATOM 5738 O O . VAL B 1 362 ? 14.875 -5.168 4.562 1 96.38 362 VAL B O 1
ATOM 5741 N N . SER B 1 363 ? 14.672 -3.791 6.336 1 93.38 363 SER B N 1
ATOM 5742 C CA . SER B 1 363 ? 14.242 -4.879 7.211 1 93.38 363 SER B CA 1
ATOM 5743 C C . SER B 1 363 ? 12.758 -5.176 7.023 1 93.38 363 SER B C 1
ATOM 5745 O O . SER B 1 363 ? 11.945 -4.258 6.902 1 93.38 363 SER B O 1
ATOM 5747 N N . LEU B 1 364 ? 12.453 -6.41 6.938 1 93.94 364 LEU B N 1
ATOM 5748 C CA . LEU B 1 364 ? 11.055 -6.812 6.797 1 93.94 364 LEU B CA 1
ATOM 5749 C C . LEU B 1 364 ? 10.477 -7.246 8.141 1 93.94 364 LEU B C 1
ATOM 5751 O O . LEU B 1 364 ? 9.281 -7.543 8.234 1 93.94 364 LEU B O 1
ATOM 5755 N N . ASN B 1 365 ? 11.305 -7.266 9.18 1 89.44 365 ASN B N 1
ATOM 5756 C CA . ASN B 1 365 ? 10.836 -7.469 10.547 1 89.44 365 ASN B CA 1
ATOM 5757 C C . ASN B 1 365 ? 10.516 -6.141 11.227 1 89.44 365 ASN B C 1
ATOM 5759 O O . ASN B 1 365 ? 11.414 -5.457 11.719 1 89.44 365 ASN B O 1
ATOM 5763 N N . LEU B 1 366 ? 9.25 -5.746 11.336 1 81.38 366 LEU B N 1
ATOM 5764 C CA . LEU B 1 366 ? 8.859 -4.398 11.734 1 81.38 366 LEU B CA 1
ATOM 5765 C C . LEU B 1 366 ? 8.562 -4.34 13.227 1 81.38 366 LEU B C 1
ATOM 5767 O O . LEU B 1 366 ? 8.398 -3.256 13.789 1 81.38 366 LEU B O 1
ATOM 5771 N N . TYR B 1 367 ? 8.375 -5.426 13.945 1 72.88 367 TYR B N 1
ATOM 5772 C CA . TYR B 1 367 ? 8.156 -5.453 15.383 1 72.88 367 TYR B CA 1
ATOM 5773 C C . TYR B 1 367 ? 9.242 -6.258 16.094 1 72.88 367 TYR B C 1
ATOM 5775 O O . TYR B 1 367 ? 9.805 -7.195 15.508 1 72.88 367 TYR B O 1
#

Solvent-accessible surface area (backbone atoms only — not comparable to full-atom values): 36330 Å² total; per-residue (Å²): 111,68,65,56,52,47,50,52,50,50,49,50,50,48,50,51,50,52,52,50,50,44,59,62,31,24,74,86,51,82,66,52,27,36,52,37,32,66,68,42,69,30,43,63,50,61,41,4,16,43,20,70,33,71,42,74,94,75,40,31,31,42,30,19,16,24,57,54,72,53,56,93,42,45,84,72,60,84,71,66,37,43,39,26,40,33,59,68,86,52,91,74,53,54,34,43,76,41,56,72,40,81,55,93,51,69,90,36,38,11,29,38,14,43,26,55,36,73,44,94,88,65,42,43,33,35,42,30,32,28,22,20,56,82,64,48,58,36,40,40,31,31,36,50,38,77,91,75,55,32,32,36,53,71,52,75,48,71,54,87,83,50,67,38,63,39,20,32,35,50,75,45,96,58,21,30,38,35,16,14,51,26,56,55,77,35,58,69,47,40,52,49,28,65,76,68,63,61,36,52,9,13,33,32,39,32,74,60,82,53,74,44,74,71,38,69,62,29,52,16,31,15,41,39,56,42,92,87,55,43,37,33,40,33,17,23,32,87,75,14,28,39,38,31,24,39,40,37,76,93,76,64,46,70,43,82,70,32,67,46,81,63,72,29,25,36,36,26,57,35,65,50,98,84,60,32,38,21,22,4,14,31,56,25,40,51,41,31,50,54,12,69,72,38,67,85,43,84,87,47,38,8,24,17,30,30,39,40,36,41,59,44,95,86,50,66,49,68,48,55,30,41,54,31,30,25,64,11,90,84,45,32,28,26,12,20,32,43,69,36,81,94,57,38,28,32,41,33,21,3,54,54,30,49,25,34,41,28,38,40,55,42,73,85,74,88,121,110,68,66,56,53,50,50,52,50,50,48,49,50,49,49,52,48,52,51,51,50,45,59,60,31,25,74,85,50,80,67,52,28,35,54,36,33,66,69,40,70,30,44,64,49,62,43,4,16,44,20,71,33,73,42,75,93,75,41,31,32,42,31,19,16,25,58,54,74,50,56,94,43,45,85,73,61,83,71,66,37,44,41,28,38,32,59,68,86,53,90,74,53,54,35,42,78,40,55,72,39,82,55,93,49,69,89,37,39,11,29,37,15,43,24,57,33,72,44,94,88,64,42,43,32,36,41,30,31,30,22,21,54,80,64,46,59,36,40,39,30,29,36,50,40,76,90,77,53,33,31,36,54,72,52,74,46,72,54,88,81,50,69,37,62,39,20,34,35,50,73,44,97,59,21,31,38,36,16,13,52,26,57,54,79,36,57,70,48,41,53,48,28,65,75,68,64,60,36,36,23,13,31,32,40,34,75,60,84,52,75,44,75,71,39,67,64,30,54,17,32,15,41,42,57,44,91,86,55,42,38,32,40,32,16,22,33,87,75,13,29,38,37,30,24,40,40,40,76,93,76,65,42,69,46,82,71,31,68,45,80,63,74,28,25,38,36,27,57,34,64,48,97,84,59,34,38,21,23,3,15,31,56,26,38,50,41,31,50,56,12,70,74,38,66,85,42,85,86,47,38,10,23,17,29,29,39,39,36,42,60,45,95,85,50,68,50,68,48,57,32,40,55,34,30,24,64,9,88,84,46,33,29,26,14,21,32,44,70,38,81,93,57,38,29,33,40,32,21,4,53,53,30,48,24,33,41,30,38,40,57,44,71,84,74,87,121

Radius of gyration: 28.83 Å; Cα contacts (8 Å, |Δi|>4): 2056; chains: 2; bounding box: 74×88×65 Å

Foldseek 3Di:
DVVVVVVVVVVVVVVVLVVVVCLLQVVVDAFDFDALFDKDFAADAFFWFQEWEADVVQQKIKTWHQADAFDPALVVRPDAIFIWMGHRVDPPSYTHTAAEPDDPDRQQFHWA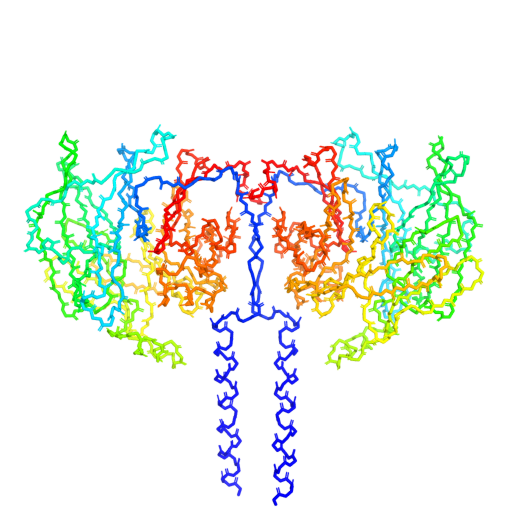AWEWDQDPVRWIKMWTWTQGSQGATWIWIWTADPVVRHTYTDDIGHDPLPQAWHYWYDPDPQKIKTWHQFRDSHPVVVVVCLSVVFGAIAMWIDLNDDIDTQTGRAGFAAWDAFPVRQWIWTFRQSQQKIWIWGADSVVRYIGTQEIGHRSWRWHYWDQDPVRKIKTKTQNRNNQLCVCVVPVVPLVRFTKIWMWTWAADPSRHDIDIFTNTTDSGNRPGAWGYKDADPVRQKIWTIHNTGTIMIGGRDDDRPPD/DVVVVVVVVVVVVVVVLVVLVCLLQVVVDAFDFDALFDKDFAADAFFWFQEWEADVVQQKIKTWHQADAFDPALVVRPDFIFIWMGHRVDPPSYTHTAAEPDDPDRQFFHWAAKEWDQDPVRWIKMWTWTQGSQGATWIWIWTADPVVRHTYTDDIGHDPQPQAWHYWYDPDPQKIKTWHQFRDSHPVVVVVCLSVVFGAIAMWIDLNDDIDGQTGRAGFAAWDAFPVRQWIWTFRQSQQKIWIWGADSVVRYIGTQEIGHRSWRWHYWDQDPVRKIKTKTQNRNNQLCVCVVPVVPLVRFTKIWMWIWAADPSRHDIDIFTNTTDSGNRPGAWGYKDADPVRQKIWTIHNTGTIMIGGRPDDRPPD

Secondary structure (DSSP, 8-state):
-HHHHHHHHHHHHHHHHHHHHHHHTTTT----BB-SS-EEEPBS--S----EEEEGGGTEEEEEE----S-S-GGG--S--EEEEEETT----B-EEE-EES-S-STT--EEEEEEEE-TT-PEEEEEEEE-TT--EEEEEEEEETTTTEEEEEEEE--TT-SSEEEEEE-SSS-EEEEE--S-SSHHHHHHHHHH----EEEEEE-SS-EEEEEEEE----EEE-TTS-EEEEEEGGGTEEEEEEEETTTTEEEEEEEEE-SSEEEEEEE-TT--EEEEEES-HHHHHHHHH-TT-TT----EEEEEEEE-TTSS-EEEEEEEEE-SSSS-SEEEEEEETTTTEEEEEESSS--EEEE--S-S---/-HHHHHHHHHHHHHHHHHHHHHHHTTTT----BB-SS-EEEPBS--S----EEEEGGGTEEEEEE----S-S-GGG--S--EEEEEETT----B-EEE-EES-S-STT--EEEEEEEE-TT-PEEEEEEEE-TT--EEEEEEEEETTTTEEEEEEEE--TT-SSEEEEEE-SSS-EEEEE--S-SSHHHHHHHHHH-----EEEEE-SS-EEEEEESS----EEE-TTS-EEEEEEGGGTEEEEEEEETTTTEEEEEEEEE-SSEEEEEEE-TT--EEEEEES-HHHHHHHHH-TT-TT----EEEEEEEE-TTSS-EEEEEEEEE-SSSS-SEEEEEEETTTTEEEEEESSS--EEEE--S-S---